Protein AF-A0A6G1G8Y0-F1 (afdb_monomer)

Nearest PDB structures (foldseek):
  8oj5-assembly1_A  TM=4.337E-01  e=2.752E-08  Homo sapiens
  8b9x-assembly2_B  TM=5.305E-01  e=7.495E-02  Homo sapiens

pLDDT: mean 91.29, std 9.47, range [43.72, 98.56]

Organism: 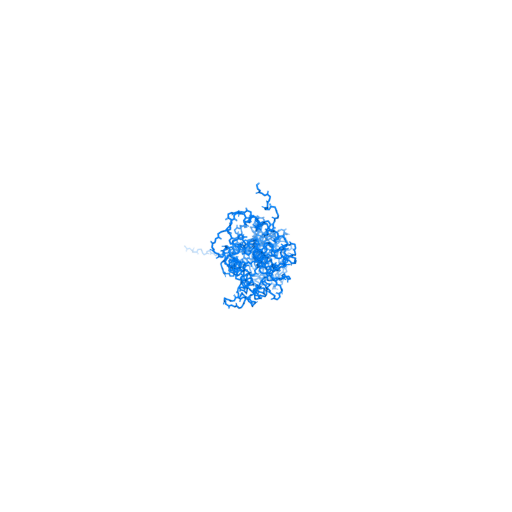NCBI:txid1392243

Mean predicted aligned error: 8.6 Å

Structure (mmCIF, N/CA/C/O backbone):
data_AF-A0A6G1G8Y0-F1
#
_entry.id   AF-A0A6G1G8Y0-F1
#
loop_
_atom_site.group_PDB
_atom_site.id
_atom_site.type_symbol
_atom_site.label_atom_id
_atom_site.label_alt_id
_atom_site.label_comp_id
_atom_site.label_asym_id
_atom_site.label_entity_id
_atom_site.label_seq_id
_atom_site.pdbx_PDB_ins_code
_atom_site.Cartn_x
_atom_site.Cartn_y
_atom_site.Cartn_z
_atom_site.occupancy
_atom_site.B_iso_or_equiv
_atom_site.auth_seq_id
_atom_site.auth_comp_id
_atom_site.auth_asym_id
_atom_site.auth_atom_id
_atom_site.pdbx_PDB_model_num
ATOM 1 N N . MET A 1 1 ? 48.646 -30.113 -91.407 1.00 44.72 1 MET A N 1
ATOM 2 C CA . MET A 1 1 ? 48.026 -29.910 -90.083 1.00 44.72 1 MET A CA 1
ATOM 3 C C . MET A 1 1 ? 49.033 -29.151 -89.242 1.00 44.72 1 MET A C 1
ATOM 5 O O . MET A 1 1 ? 50.022 -29.740 -88.836 1.00 44.72 1 MET A O 1
ATOM 9 N N . GLY A 1 2 ? 48.873 -27.833 -89.139 1.00 43.72 2 GLY A N 1
ATOM 10 C CA . GLY A 1 2 ? 49.709 -26.982 -88.296 1.00 43.72 2 GLY A CA 1
ATOM 11 C C . GLY A 1 2 ? 48.821 -26.387 -87.216 1.00 43.72 2 GLY A C 1
ATOM 12 O O . GLY A 1 2 ? 47.864 -25.692 -87.548 1.00 43.72 2 GLY A O 1
ATOM 13 N N . ASP A 1 3 ? 49.111 -26.719 -85.961 1.00 48.50 3 ASP A N 1
ATOM 14 C CA . ASP A 1 3 ? 48.417 -26.201 -84.785 1.00 48.50 3 ASP A CA 1
ATOM 15 C C . ASP A 1 3 ? 48.602 -24.684 -84.699 1.00 48.50 3 ASP A C 1
ATOM 17 O O . ASP A 1 3 ? 49.672 -24.176 -84.350 1.00 48.50 3 ASP A O 1
ATOM 21 N N . GLY A 1 4 ? 47.543 -23.948 -85.030 1.00 45.56 4 GLY A N 1
ATOM 22 C CA . GLY A 1 4 ? 47.459 -22.517 -84.788 1.00 45.56 4 GLY A CA 1
ATOM 23 C C . GLY A 1 4 ? 47.346 -22.258 -83.290 1.00 45.56 4 GLY A C 1
ATOM 24 O O . GLY A 1 4 ? 46.251 -22.285 -82.737 1.00 45.56 4 GLY A O 1
ATOM 25 N N . LYS A 1 5 ? 48.476 -21.999 -82.625 1.00 53.22 5 LYS A N 1
ATOM 26 C CA . LYS A 1 5 ? 48.488 -21.468 -81.257 1.00 53.22 5 LYS A CA 1
ATOM 27 C C . LYS A 1 5 ? 47.923 -20.049 -81.266 1.00 53.22 5 LYS A C 1
ATOM 29 O O . LYS A 1 5 ? 48.602 -19.106 -81.664 1.00 53.22 5 LYS A O 1
ATOM 34 N N . THR A 1 6 ? 46.686 -19.899 -80.807 1.00 57.56 6 THR A N 1
ATOM 35 C CA . THR A 1 6 ? 46.101 -18.598 -80.475 1.00 57.56 6 THR A CA 1
ATOM 36 C C . THR A 1 6 ? 46.886 -17.987 -79.312 1.00 57.56 6 THR A C 1
ATOM 38 O O . THR A 1 6 ? 46.862 -18.505 -78.197 1.00 57.56 6 THR A O 1
ATOM 41 N N . ILE A 1 7 ? 47.609 -16.894 -79.569 1.00 58.09 7 ILE A N 1
ATOM 42 C CA . ILE A 1 7 ? 48.232 -16.076 -78.524 1.00 58.09 7 ILE A CA 1
ATOM 43 C C . ILE A 1 7 ? 47.126 -15.207 -77.923 1.00 58.09 7 ILE A C 1
ATOM 45 O O . ILE A 1 7 ? 46.629 -14.290 -78.576 1.00 58.09 7 ILE A O 1
ATOM 49 N N . ILE A 1 8 ? 46.715 -15.516 -76.694 1.00 57.53 8 ILE A N 1
ATOM 50 C CA . ILE A 1 8 ? 45.797 -14.673 -75.925 1.00 57.53 8 ILE A CA 1
ATOM 51 C C . ILE A 1 8 ? 46.636 -13.553 -75.308 1.00 57.53 8 ILE A C 1
ATOM 53 O O . ILE A 1 8 ? 47.428 -13.792 -74.398 1.00 57.53 8 ILE A O 1
ATOM 57 N N . PHE A 1 9 ? 46.487 -12.333 -75.820 1.00 54.91 9 PHE A N 1
ATOM 58 C CA . PHE A 1 9 ? 47.012 -11.143 -75.160 1.00 54.91 9 PHE A CA 1
ATOM 59 C C . PHE A 1 9 ? 46.083 -10.789 -74.002 1.00 54.91 9 PHE A C 1
ATOM 61 O O . PHE A 1 9 ? 44.981 -10.287 -74.217 1.00 54.91 9 PHE A O 1
ATOM 68 N N . THR A 1 10 ? 46.516 -11.053 -72.773 1.00 54.81 10 THR A N 1
ATOM 69 C CA . THR A 1 10 ? 45.860 -10.489 -71.594 1.00 54.81 10 THR A CA 1
ATOM 70 C C . THR A 1 10 ? 46.239 -9.008 -71.531 1.00 54.81 10 THR A C 1
ATOM 72 O O . THR A 1 10 ? 47.435 -8.707 -71.475 1.00 54.81 10 THR A O 1
ATOM 75 N N . PRO A 1 11 ? 45.284 -8.066 -71.595 1.00 63.66 11 PRO A N 1
ATOM 76 C CA . PRO A 1 11 ? 45.604 -6.648 -71.494 1.00 63.66 11 PRO A CA 1
ATOM 77 C C . PRO A 1 11 ? 46.327 -6.372 -70.170 1.00 63.66 11 PRO A C 1
ATOM 79 O O . PRO A 1 11 ? 45.878 -6.803 -69.108 1.00 63.66 11 PRO A O 1
ATOM 82 N N . ILE A 1 12 ? 47.462 -5.670 -70.242 1.00 68.88 12 ILE A N 1
ATOM 83 C CA . ILE A 1 12 ? 48.183 -5.195 -69.058 1.00 68.88 12 ILE A CA 1
ATOM 84 C C . ILE A 1 12 ? 47.320 -4.096 -68.442 1.00 68.88 12 ILE A C 1
ATOM 86 O O . ILE A 1 12 ? 47.245 -2.989 -68.978 1.00 68.88 12 ILE A O 1
ATOM 90 N N . VAL A 1 13 ? 46.634 -4.406 -67.345 1.00 72.69 13 VAL A N 1
ATOM 91 C CA . VAL A 1 13 ? 45.897 -3.396 -66.587 1.00 72.69 13 VAL A CA 1
ATOM 92 C C . VAL A 1 13 ? 46.928 -2.530 -65.867 1.00 72.69 13 VAL A C 1
ATOM 94 O O . VAL A 1 13 ? 47.765 -3.030 -65.118 1.00 72.69 13 VAL A O 1
ATOM 97 N N . THR A 1 14 ? 46.936 -1.229 -66.153 1.00 86.38 14 THR A N 1
ATOM 98 C CA . THR A 1 14 ? 47.825 -0.297 -65.455 1.00 86.38 14 THR A CA 1
ATOM 99 C C . THR A 1 14 ? 47.282 -0.033 -64.045 1.00 86.38 14 THR A C 1
ATOM 101 O O . THR A 1 14 ? 46.062 -0.004 -63.864 1.00 86.38 14 THR A O 1
ATOM 104 N N . PRO A 1 15 ? 48.139 0.245 -63.042 1.00 85.62 15 PRO A N 1
ATOM 105 C CA . PRO A 1 15 ? 47.691 0.583 -61.685 1.00 85.62 15 PRO A CA 1
ATOM 106 C C . PRO A 1 15 ? 46.687 1.747 -61.639 1.00 85.62 15 PRO A C 1
ATOM 108 O O . PRO A 1 15 ? 45.808 1.793 -60.784 1.00 85.62 15 PRO A O 1
ATOM 111 N N . GLN A 1 16 ? 46.787 2.677 -62.593 1.00 87.75 16 GLN A N 1
ATOM 112 C CA . GLN A 1 16 ? 45.844 3.785 -62.768 1.00 87.75 16 GLN A CA 1
ATOM 113 C C . GLN A 1 16 ? 44.464 3.308 -63.241 1.00 87.75 16 GLN A C 1
ATOM 115 O O . GLN A 1 16 ? 43.456 3.820 -62.765 1.00 87.75 16 GLN A O 1
ATOM 120 N N . GLY A 1 17 ? 44.410 2.322 -64.142 1.00 88.94 17 GLY A N 1
ATOM 121 C CA . GLY A 1 17 ? 43.158 1.713 -64.591 1.00 88.94 17 GLY A CA 1
ATOM 122 C C . GLY A 1 17 ? 42.461 0.929 -63.478 1.00 88.94 17 GLY A C 1
ATOM 123 O O . GLY A 1 17 ? 41.252 1.046 -63.309 1.00 88.94 17 GLY A O 1
ATOM 124 N N . GLU A 1 18 ? 43.217 0.189 -62.662 1.00 91.00 18 GLU A N 1
ATOM 125 C CA . GLU A 1 18 ? 42.664 -0.514 -61.494 1.00 91.00 18 GLU A CA 1
ATOM 126 C C . GLU A 1 18 ? 42.130 0.451 -60.429 1.00 91.00 18 GLU A C 1
ATOM 128 O O . GLU A 1 18 ? 41.038 0.236 -59.898 1.00 91.00 18 GLU A O 1
ATOM 133 N N . LEU A 1 19 ? 42.860 1.536 -60.139 1.00 92.25 19 LEU A N 1
ATOM 134 C CA . LEU A 1 19 ? 42.387 2.584 -59.236 1.00 92.25 19 LEU A CA 1
ATOM 135 C C . LEU A 1 19 ? 41.126 3.263 -59.785 1.00 92.25 19 LEU A C 1
ATOM 137 O O . LEU A 1 19 ? 40.170 3.443 -59.035 1.00 92.25 19 LEU A O 1
ATOM 141 N N . ALA A 1 20 ? 41.097 3.599 -61.079 1.00 92.56 20 ALA A N 1
ATOM 142 C CA . ALA A 1 20 ? 39.931 4.199 -61.723 1.00 92.56 20 ALA A CA 1
ATOM 143 C C . ALA A 1 20 ? 38.697 3.290 -61.629 1.00 92.56 20 ALA A C 1
ATOM 145 O O . ALA A 1 20 ? 37.610 3.780 -61.336 1.00 92.56 20 ALA A O 1
ATOM 146 N N . ASN A 1 21 ? 38.870 1.973 -61.785 1.00 93.38 21 ASN A N 1
ATOM 147 C CA . ASN A 1 21 ? 37.791 1.006 -61.586 1.00 93.38 21 ASN A CA 1
ATOM 148 C C . ASN A 1 21 ? 37.306 1.000 -60.131 1.00 93.38 21 ASN A C 1
ATOM 150 O O . ASN A 1 21 ? 36.113 1.136 -59.901 1.00 93.38 21 ASN A O 1
ATOM 154 N N . LYS A 1 22 ? 38.205 0.950 -59.136 1.00 94.62 22 LYS A N 1
ATOM 155 C CA . LYS A 1 22 ? 37.804 0.991 -57.715 1.00 94.62 22 LYS A CA 1
ATOM 156 C C . LYS A 1 22 ? 37.105 2.290 -57.323 1.00 94.62 22 LYS A C 1
ATOM 158 O O . LYS A 1 22 ? 36.158 2.265 -56.541 1.00 94.62 22 LYS A O 1
ATOM 163 N N . VAL A 1 23 ? 37.573 3.424 -57.842 1.00 94.25 23 VAL A N 1
ATOM 164 C CA . VAL A 1 23 ? 36.926 4.726 -57.637 1.00 94.25 23 VAL A CA 1
ATOM 165 C C . VAL A 1 23 ? 35.567 4.752 -58.338 1.00 94.25 23 VAL A C 1
ATOM 167 O O . VAL A 1 23 ? 34.604 5.226 -57.749 1.00 94.25 23 VAL A O 1
ATOM 170 N N . GLY A 1 24 ? 35.450 4.190 -59.543 1.00 94.62 24 GLY A N 1
ATOM 171 C CA . GLY A 1 24 ? 34.177 4.024 -60.247 1.00 94.62 24 GLY A CA 1
ATOM 172 C C . GLY A 1 24 ? 33.186 3.129 -59.494 1.00 94.62 24 GLY A C 1
ATOM 173 O O . GLY A 1 24 ? 32.012 3.478 -59.366 1.00 94.62 24 GLY A O 1
ATOM 174 N N . ASP A 1 25 ? 33.654 2.021 -58.923 1.00 95.44 25 ASP A N 1
ATOM 175 C CA . ASP A 1 25 ? 32.855 1.118 -58.090 1.00 95.44 25 ASP A CA 1
ATOM 176 C C . ASP A 1 25 ? 32.390 1.816 -56.802 1.00 95.44 25 ASP A C 1
ATOM 178 O O . ASP A 1 25 ? 31.246 1.650 -56.376 1.00 95.44 25 ASP A O 1
ATOM 182 N N . LEU A 1 26 ? 33.246 2.649 -56.200 1.00 95.00 26 LEU A N 1
ATOM 183 C CA . LEU A 1 26 ? 32.875 3.492 -55.065 1.00 95.00 26 LEU A CA 1
ATOM 184 C C . LEU A 1 26 ? 31.829 4.541 -55.484 1.00 95.00 26 LEU A C 1
ATOM 186 O O . LEU A 1 26 ? 30.765 4.620 -54.883 1.00 95.00 26 LEU A O 1
ATOM 190 N N . LEU A 1 27 ? 32.059 5.309 -56.550 1.00 94.38 27 LEU A N 1
ATOM 191 C CA . LEU A 1 27 ? 31.133 6.351 -57.028 1.00 94.38 27 LEU A CA 1
ATOM 192 C C . LEU A 1 27 ? 29.771 5.788 -57.469 1.00 94.38 27 LEU A C 1
ATOM 194 O O . LEU A 1 27 ? 28.729 6.408 -57.256 1.00 94.38 27 LEU A O 1
ATOM 198 N N . SER A 1 28 ? 29.752 4.593 -58.062 1.00 94.88 28 SER A N 1
ATOM 199 C CA . SER A 1 28 ? 28.511 3.900 -58.432 1.00 94.88 28 SER A CA 1
ATOM 200 C C . SER A 1 28 ? 27.766 3.315 -57.226 1.00 94.88 28 SER A C 1
ATOM 202 O O . SER A 1 28 ? 26.570 3.035 -57.325 1.00 94.88 28 SER A O 1
ATOM 204 N N . GLY A 1 29 ? 28.444 3.178 -56.083 1.00 93.31 29 GLY A N 1
ATOM 205 C CA . GLY A 1 29 ? 27.917 2.573 -54.863 1.00 93.31 29 GLY A CA 1
ATOM 206 C C . GLY A 1 29 ? 27.960 1.045 -54.855 1.00 93.31 29 GLY A C 1
ATOM 207 O O . GLY A 1 29 ? 27.344 0.431 -53.986 1.00 93.31 29 GLY A O 1
ATOM 208 N N . GLN A 1 30 ? 28.675 0.427 -55.801 1.00 93.88 30 GLN A N 1
ATOM 209 C CA . GLN A 1 30 ? 28.948 -1.012 -55.801 1.00 93.88 30 GLN A CA 1
ATOM 210 C C . GLN A 1 30 ? 29.874 -1.400 -54.642 1.00 93.88 30 GLN A C 1
ATOM 212 O O . GLN A 1 30 ? 29.702 -2.459 -54.038 1.00 93.88 30 GLN A O 1
ATOM 217 N N . VAL A 1 31 ? 30.832 -0.530 -54.311 1.00 93.00 31 VAL A N 1
ATOM 218 C CA . VAL A 1 31 ? 31.670 -0.646 -53.115 1.00 93.00 31 VAL A CA 1
ATOM 219 C C . VAL A 1 31 ? 31.234 0.418 -52.103 1.00 93.00 31 VAL A C 1
ATOM 221 O O . VAL A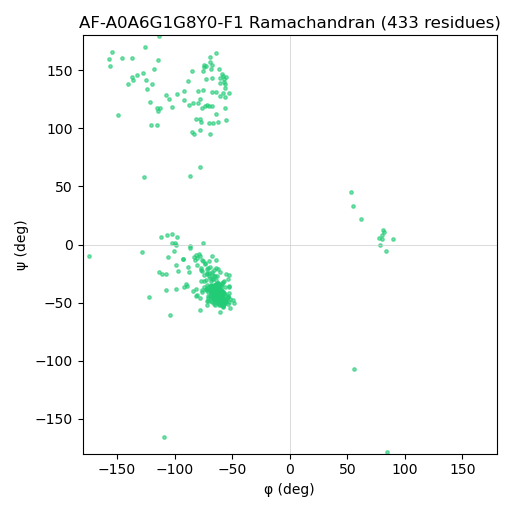 1 31 ? 31.152 1.593 -52.459 1.00 93.00 31 VAL A O 1
ATOM 224 N N . PRO A 1 32 ? 30.958 0.046 -50.840 1.00 92.38 32 PRO A N 1
ATOM 225 C CA . PRO A 1 32 ? 30.434 0.987 -49.851 1.00 92.38 32 PRO A CA 1
ATOM 226 C C . PRO A 1 32 ? 31.486 1.986 -49.358 1.00 92.38 32 PRO A C 1
ATOM 228 O O . PRO A 1 32 ? 31.189 3.163 -49.152 1.00 92.38 32 PRO A O 1
ATOM 231 N N . TRP A 1 33 ? 32.721 1.522 -49.162 1.00 94.25 33 TRP A N 1
ATOM 232 C CA . TRP A 1 33 ? 33.810 2.314 -48.602 1.00 94.25 33 TRP A CA 1
ATOM 233 C C . TRP A 1 33 ? 35.178 1.753 -49.002 1.00 94.25 33 TRP A C 1
ATOM 235 O O . TRP A 1 33 ? 35.308 0.580 -49.354 1.00 94.25 33 TRP A O 1
ATOM 245 N N . LEU A 1 34 ? 36.210 2.592 -48.914 1.00 94.25 34 LEU A N 1
ATOM 246 C CA . LEU A 1 34 ? 37.615 2.218 -49.083 1.00 94.25 34 LEU A CA 1
ATOM 247 C C . LEU A 1 34 ? 38.461 2.817 -47.952 1.00 94.25 34 LEU A C 1
ATOM 249 O O . LEU A 1 34 ? 38.195 3.926 -47.489 1.00 94.25 34 LEU A O 1
ATOM 253 N N . GLU A 1 35 ? 39.500 2.102 -47.518 1.00 94.25 35 GLU A N 1
ATOM 254 C CA . GLU A 1 35 ? 40.464 2.590 -46.521 1.00 94.25 35 GLU A CA 1
ATOM 255 C C . GLU A 1 35 ? 41.656 3.277 -47.187 1.00 94.25 35 GLU A C 1
ATOM 257 O O . GLU A 1 35 ? 42.278 2.713 -48.090 1.00 94.25 3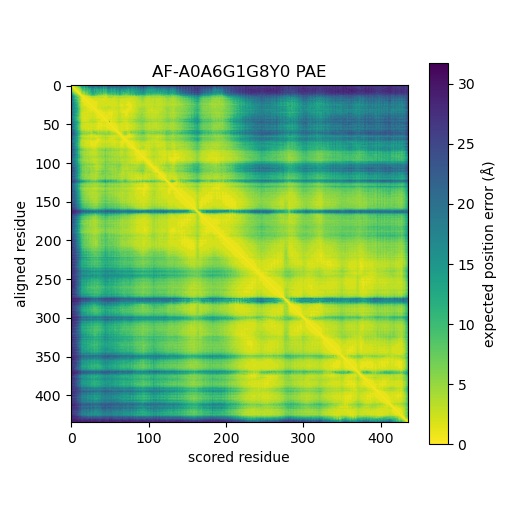5 GLU A O 1
ATOM 262 N N . PHE A 1 36 ? 42.035 4.463 -46.707 1.00 94.94 36 PHE A N 1
ATOM 263 C CA . PHE A 1 36 ? 43.158 5.206 -47.287 1.00 94.94 36 PHE A CA 1
ATOM 264 C C . PHE A 1 36 ? 44.498 4.476 -47.130 1.00 94.94 36 PHE A C 1
ATOM 266 O O . PHE A 1 36 ? 45.328 4.523 -48.035 1.00 94.94 36 PHE A O 1
ATOM 273 N N . SER A 1 37 ? 44.706 3.771 -46.014 1.00 94.19 37 SER A N 1
ATOM 274 C CA . SER A 1 37 ? 45.898 2.942 -45.778 1.00 94.19 37 SER A CA 1
ATOM 275 C C . SER A 1 37 ? 45.998 1.824 -46.820 1.00 94.19 37 SER A C 1
ATOM 277 O O . SER A 1 37 ? 47.002 1.727 -47.527 1.00 94.19 37 SER A O 1
ATOM 279 N N . SER A 1 38 ? 44.919 1.057 -46.989 1.00 94.31 38 SER A N 1
ATOM 280 C CA . SER A 1 38 ? 44.810 -0.018 -47.973 1.00 94.31 38 SER A CA 1
ATOM 281 C C . SER A 1 38 ? 45.019 0.493 -49.400 1.00 94.31 38 SER A C 1
ATOM 283 O O . SER A 1 38 ? 45.746 -0.134 -50.166 1.00 94.31 38 SER A O 1
ATOM 285 N N . LEU A 1 39 ? 44.455 1.653 -49.749 1.00 95.12 39 LEU A N 1
ATOM 286 C CA . LEU A 1 39 ? 44.655 2.268 -51.064 1.00 95.12 39 LEU A CA 1
ATOM 287 C C . LEU A 1 39 ? 46.103 2.708 -51.296 1.00 95.12 39 LEU A C 1
ATOM 289 O O . LEU A 1 39 ? 46.649 2.429 -52.360 1.00 95.12 39 LEU A O 1
ATOM 293 N N . SER A 1 40 ? 46.744 3.337 -50.308 1.00 95.38 40 SER A N 1
ATOM 294 C CA . SER A 1 40 ? 48.146 3.762 -50.428 1.00 95.38 40 SER A CA 1
ATOM 295 C C . SER A 1 40 ? 49.117 2.586 -50.580 1.00 95.38 40 SER A C 1
ATOM 297 O O . SER A 1 40 ? 50.086 2.679 -51.327 1.00 95.38 40 SER A O 1
ATOM 299 N N . LEU A 1 41 ? 48.824 1.452 -49.933 1.00 96.00 41 LEU A N 1
ATOM 300 C CA . LEU A 1 41 ? 49.615 0.225 -50.048 1.00 96.00 41 LEU A CA 1
ATOM 301 C C . LEU A 1 41 ? 49.394 -0.492 -51.384 1.00 96.00 41 LEU A C 1
ATOM 303 O O . LEU A 1 41 ? 50.330 -1.069 -51.929 1.00 96.00 41 LEU A O 1
ATOM 307 N N . GLN A 1 42 ? 48.164 -0.473 -51.901 1.00 95.62 42 GLN A N 1
ATOM 308 C CA . GLN A 1 42 ? 47.814 -1.121 -53.168 1.00 95.62 42 GLN A CA 1
ATOM 309 C C . GLN A 1 42 ? 48.269 -0.309 -54.387 1.00 95.62 42 GLN A C 1
ATOM 311 O O . GLN A 1 42 ? 48.632 -0.898 -55.401 1.00 95.62 42 GLN A O 1
ATOM 316 N N . PHE A 1 43 ? 48.297 1.025 -54.288 1.00 95.69 43 PHE A N 1
ATOM 317 C CA . PHE A 1 43 ? 48.645 1.925 -55.395 1.00 95.69 43 PHE A CA 1
ATOM 318 C C . PHE A 1 43 ? 49.769 2.916 -55.032 1.00 95.69 43 PHE A C 1
ATOM 320 O O . PHE A 1 43 ? 49.582 4.128 -55.169 1.00 95.69 43 PHE A O 1
ATOM 327 N N . PRO A 1 44 ? 50.966 2.443 -54.630 1.00 95.38 44 PRO A N 1
ATOM 328 C CA . PRO A 1 44 ? 52.067 3.315 -54.203 1.00 95.38 44 PRO A CA 1
ATOM 329 C C . PRO A 1 44 ? 52.622 4.192 -55.337 1.00 95.38 44 PRO A C 1
ATOM 331 O O . PRO A 1 44 ? 53.214 5.233 -55.089 1.00 95.38 44 PRO A O 1
ATOM 334 N N . ALA A 1 45 ? 52.411 3.795 -56.598 1.00 92.44 45 ALA A N 1
ATOM 335 C CA . ALA A 1 45 ? 52.777 4.598 -57.766 1.00 92.44 45 ALA A CA 1
ATOM 336 C C . ALA A 1 45 ? 51.850 5.809 -57.989 1.00 92.44 45 ALA A C 1
ATOM 338 O O . ALA A 1 45 ? 52.190 6.698 -58.765 1.00 92.44 45 ALA A O 1
ATOM 339 N N . VAL A 1 46 ? 50.671 5.821 -57.353 1.00 93.12 46 VAL A N 1
ATOM 340 C CA . VAL A 1 46 ? 49.686 6.910 -57.451 1.00 93.12 46 VAL A CA 1
ATOM 341 C C . VAL A 1 46 ? 49.635 7.720 -56.158 1.00 93.12 46 VAL A C 1
ATOM 343 O O . VAL A 1 46 ? 49.537 8.943 -56.202 1.00 93.12 46 VAL A O 1
ATOM 346 N N . PHE A 1 47 ? 49.725 7.050 -55.008 1.00 96.00 47 PHE A N 1
ATOM 347 C CA . PHE A 1 47 ? 49.663 7.684 -53.698 1.00 96.00 47 PHE A CA 1
ATOM 348 C C . PHE A 1 47 ? 50.995 7.545 -52.962 1.00 96.00 47 PHE A C 1
ATOM 350 O O . PHE A 1 47 ? 51.363 6.448 -52.542 1.00 96.00 47 PHE A O 1
ATOM 357 N N . ASP A 1 48 ? 51.666 8.673 -52.720 1.00 94.31 48 ASP A N 1
ATOM 358 C CA . ASP A 1 48 ? 52.827 8.750 -51.825 1.00 94.31 48 ASP A CA 1
ATOM 359 C C . ASP A 1 48 ? 52.368 8.760 -50.353 1.00 94.31 48 ASP A C 1
ATOM 361 O O . ASP A 1 48 ? 52.405 9.763 -49.636 1.00 94.31 48 ASP A O 1
ATOM 365 N N . GLY A 1 49 ? 51.797 7.630 -49.932 1.00 95.19 49 GLY A N 1
ATOM 366 C CA . GLY A 1 49 ? 51.248 7.417 -48.596 1.00 95.19 49 GLY A CA 1
ATOM 367 C C . GLY A 1 49 ? 49.805 7.897 -48.387 1.00 95.19 49 GLY A C 1
ATOM 368 O O . GLY A 1 49 ? 49.116 8.397 -49.277 1.00 95.19 49 GLY A O 1
ATOM 369 N N . VAL A 1 50 ? 49.326 7.718 -47.152 1.00 96.00 50 VAL A N 1
ATOM 370 C CA . VAL A 1 50 ? 47.952 8.046 -46.725 1.00 96.00 50 VAL A CA 1
ATOM 371 C C . VAL A 1 50 ? 47.569 9.520 -46.944 1.00 96.00 50 VAL A C 1
ATOM 373 O O . VAL A 1 50 ? 46.437 9.759 -47.369 1.00 96.00 50 VAL A O 1
ATOM 376 N N . PRO A 1 51 ? 48.440 10.523 -46.687 1.00 96.50 51 PRO A N 1
ATOM 377 C CA . PRO A 1 51 ? 48.092 11.925 -46.924 1.00 96.50 51 PRO A CA 1
ATOM 378 C C . PRO A 1 51 ? 47.755 12.223 -48.389 1.00 96.50 51 PRO A C 1
ATOM 380 O O . PRO A 1 51 ? 46.784 12.927 -48.646 1.00 96.50 51 PRO A O 1
ATOM 383 N N . ALA A 1 52 ? 48.492 11.638 -49.340 1.00 95.44 52 ALA A N 1
ATOM 384 C CA . ALA A 1 52 ? 48.227 11.814 -50.767 1.00 95.44 52 ALA A CA 1
ATOM 385 C C . ALA A 1 52 ? 46.856 11.238 -51.166 1.00 95.44 52 ALA A C 1
ATOM 387 O O . ALA A 1 52 ? 46.091 11.897 -51.870 1.00 95.44 52 ALA A O 1
ATOM 388 N N . ALA A 1 53 ? 46.504 10.053 -50.652 1.00 95.19 53 ALA A N 1
ATOM 389 C CA . ALA A 1 53 ? 45.183 9.458 -50.868 1.00 95.19 53 ALA A CA 1
ATOM 390 C C . ALA A 1 53 ? 44.055 10.328 -50.282 1.00 95.19 53 ALA A C 1
ATOM 392 O O . ALA A 1 53 ? 43.040 10.547 -50.938 1.00 95.19 53 ALA A O 1
ATOM 393 N N . LYS A 1 54 ? 44.240 10.881 -49.076 1.00 95.19 54 LYS A N 1
ATOM 394 C CA . LYS A 1 54 ? 43.264 11.797 -48.462 1.00 95.19 54 LYS A CA 1
ATOM 395 C C . LYS A 1 54 ? 43.033 13.046 -49.300 1.00 95.19 54 LYS A C 1
ATOM 397 O O . LYS A 1 54 ? 41.881 13.385 -49.545 1.00 95.19 54 LYS A O 1
ATOM 402 N N . SER A 1 55 ? 44.104 13.709 -49.740 1.00 94.44 55 SER A N 1
ATOM 403 C CA . SER A 1 55 ? 43.999 14.913 -50.573 1.00 94.44 55 SER A CA 1
ATOM 404 C C . SER A 1 55 ? 43.257 14.623 -51.874 1.00 94.44 55 SER A C 1
ATOM 406 O O . SER A 1 55 ? 42.332 15.350 -52.221 1.00 94.44 55 SER A O 1
ATOM 408 N N . TYR A 1 56 ? 43.578 13.500 -52.526 1.00 94.38 56 TYR A N 1
ATOM 409 C CA . TYR A 1 56 ? 42.886 13.059 -53.735 1.00 94.38 56 TYR A CA 1
ATOM 410 C C . TYR A 1 56 ? 41.373 12.904 -53.514 1.00 94.38 56 TYR A C 1
ATOM 412 O O . TYR A 1 56 ? 40.572 13.449 -54.272 1.00 94.38 56 TYR A O 1
ATOM 420 N N . PHE A 1 57 ? 40.951 12.204 -52.455 1.00 94.44 57 PHE A N 1
ATOM 421 C CA . PHE A 1 57 ? 39.523 12.008 -52.186 1.00 94.44 57 PHE A CA 1
ATOM 422 C C . PHE A 1 57 ? 38.829 13.238 -51.600 1.00 94.44 57 PHE A C 1
ATOM 424 O O . PHE A 1 57 ? 37.618 13.359 -51.760 1.00 94.44 57 PHE A O 1
ATOM 431 N N . ALA A 1 58 ? 39.549 14.164 -50.968 1.00 91.44 58 ALA A N 1
ATOM 432 C CA . ALA A 1 58 ? 38.986 15.437 -50.522 1.00 91.44 58 ALA A CA 1
ATOM 433 C C . ALA A 1 58 ? 38.547 16.300 -51.716 1.00 91.44 58 ALA A C 1
ATOM 435 O O . ALA A 1 58 ? 37.452 16.856 -51.692 1.00 91.44 58 ALA A O 1
ATOM 436 N N . GLU A 1 59 ? 39.348 16.338 -52.785 1.00 88.25 59 GLU A N 1
ATOM 437 C CA . GLU A 1 59 ? 38.987 17.021 -54.036 1.00 88.25 59 GLU A CA 1
ATOM 438 C C . GLU A 1 59 ? 37.750 16.390 -54.690 1.00 88.25 59 GLU A C 1
ATOM 440 O O . GLU A 1 59 ? 36.848 17.103 -55.124 1.00 88.25 59 GLU A O 1
ATOM 445 N N . HIS A 1 60 ? 37.652 15.056 -54.687 1.00 83.81 60 HIS A N 1
ATOM 446 C CA . HIS A 1 60 ? 36.487 14.343 -55.226 1.00 83.81 60 HIS A CA 1
ATOM 447 C C . HIS A 1 60 ? 35.253 14.432 -54.317 1.00 83.81 60 HIS A C 1
ATOM 449 O O . HIS A 1 60 ? 34.130 14.370 -54.801 1.00 83.81 60 HIS A O 1
ATOM 455 N N . SER A 1 61 ? 35.430 14.624 -53.008 1.00 85.62 61 SER A N 1
ATOM 456 C CA . SER A 1 61 ? 34.313 14.818 -52.071 1.00 85.62 61 SER A CA 1
ATOM 457 C C . SER A 1 61 ? 33.614 16.165 -52.278 1.00 85.62 61 SER A C 1
ATOM 459 O O . SER A 1 61 ? 32.460 16.321 -51.889 1.00 85.62 61 SER A O 1
ATOM 461 N N . ALA A 1 62 ? 34.269 17.133 -52.933 1.00 82.50 62 ALA A N 1
ATOM 462 C CA . ALA A 1 62 ? 33.667 18.426 -53.251 1.00 82.50 62 ALA A CA 1
ATOM 463 C C . ALA A 1 62 ? 32.468 18.320 -54.214 1.00 82.50 62 ALA A C 1
ATOM 465 O O . ALA A 1 62 ? 31.639 19.228 -54.238 1.00 82.50 62 ALA A O 1
ATOM 466 N N . SER A 1 63 ? 32.341 17.223 -54.976 1.00 84.31 63 SER A N 1
ATOM 467 C CA . SER A 1 63 ? 31.157 16.969 -55.810 1.00 84.31 63 SER A CA 1
ATOM 468 C C . SER A 1 63 ? 29.939 16.487 -55.011 1.00 84.31 63 SER A C 1
ATOM 470 O O . SER A 1 63 ? 28.833 16.479 -55.541 1.00 84.31 63 SER A O 1
ATOM 472 N N . GLY A 1 64 ? 30.124 16.095 -53.743 1.00 85.56 64 GLY A N 1
ATOM 473 C CA . GLY A 1 64 ? 29.085 15.509 -52.890 1.00 85.56 64 GLY A CA 1
ATOM 474 C C . GLY A 1 64 ? 28.877 14.001 -53.082 1.00 85.56 64 GLY A C 1
ATOM 475 O O . GLY A 1 64 ? 28.147 13.381 -52.306 1.00 85.56 64 GLY A O 1
ATOM 476 N N . ASP A 1 65 ? 29.542 13.380 -54.061 1.00 90.44 65 ASP A N 1
ATOM 477 C CA . ASP A 1 65 ? 29.386 11.947 -54.359 1.00 90.44 65 ASP A CA 1
ATOM 478 C C . ASP A 1 65 ? 30.133 11.038 -53.375 1.00 90.44 65 ASP A C 1
ATOM 480 O O . ASP A 1 65 ? 29.813 9.852 -53.247 1.00 90.44 65 ASP A O 1
ATOM 484 N N . LEU A 1 66 ? 31.127 11.594 -52.679 1.00 93.44 66 LEU A N 1
ATOM 485 C CA . LEU A 1 66 ? 31.964 10.894 -51.717 1.00 93.44 66 LEU A CA 1
ATOM 486 C C . LEU A 1 66 ? 31.991 11.625 -50.381 1.00 93.44 66 LEU A C 1
ATOM 488 O O . LEU A 1 66 ? 31.981 12.853 -50.314 1.00 93.44 66 LEU A O 1
ATOM 492 N N . ILE A 1 67 ? 32.104 10.836 -49.320 1.00 90.88 67 ILE A N 1
ATOM 493 C CA . ILE A 1 67 ? 32.264 11.317 -47.959 1.00 90.88 67 ILE A CA 1
ATOM 494 C C . ILE A 1 67 ? 33.638 10.874 -47.466 1.00 90.88 67 ILE A C 1
ATOM 496 O O . ILE A 1 67 ? 33.850 9.709 -47.118 1.00 90.88 67 ILE A O 1
ATOM 500 N N . ALA A 1 68 ? 34.588 11.805 -47.447 1.00 90.62 68 ALA A N 1
ATOM 501 C CA . ALA A 1 68 ? 35.890 11.581 -46.836 1.00 90.62 68 ALA A CA 1
ATOM 502 C C . ALA A 1 68 ? 35.796 11.696 -45.306 1.00 90.62 68 ALA A C 1
ATOM 504 O O . ALA A 1 68 ? 35.365 12.714 -44.766 1.00 90.62 68 ALA A O 1
ATOM 505 N N . THR A 1 69 ? 36.241 10.655 -44.606 1.00 88.69 69 THR A N 1
ATOM 506 C CA . THR A 1 69 ? 36.383 10.634 -43.148 1.00 88.69 69 THR A CA 1
ATOM 507 C C . THR A 1 69 ? 37.867 10.647 -42.752 1.00 88.69 69 THR A C 1
ATOM 509 O O . THR A 1 69 ? 38.732 10.955 -43.575 1.00 88.69 69 THR A O 1
ATOM 512 N N . GLN A 1 70 ? 38.224 10.344 -41.496 1.00 88.50 70 GLN A N 1
ATOM 513 C CA . GLN A 1 70 ? 39.635 10.398 -41.099 1.00 88.50 70 GLN A CA 1
ATOM 514 C C . GLN A 1 70 ? 40.476 9.299 -41.740 1.00 88.50 70 GLN A C 1
ATOM 516 O O . GLN A 1 70 ? 41.646 9.540 -42.017 1.00 88.50 70 GLN A O 1
ATOM 521 N N . ASN A 1 71 ? 39.939 8.098 -41.943 1.00 90.06 71 ASN A N 1
ATOM 522 C CA . ASN A 1 71 ? 40.719 6.954 -42.438 1.00 90.06 71 ASN A CA 1
ATOM 523 C C . ASN A 1 71 ? 40.085 6.257 -43.642 1.00 90.06 71 ASN A C 1
ATOM 525 O O . ASN A 1 71 ? 40.706 5.373 -44.236 1.00 90.06 71 ASN A O 1
ATOM 529 N N . THR A 1 72 ? 38.879 6.667 -44.017 1.00 92.62 72 THR A N 1
ATOM 530 C CA . THR A 1 72 ? 38.104 6.040 -45.079 1.00 92.62 72 THR A CA 1
ATOM 531 C C . THR A 1 72 ? 37.454 7.067 -45.984 1.00 92.62 72 THR A C 1
ATOM 533 O O . THR A 1 72 ? 37.267 8.222 -45.609 1.00 92.62 72 THR A O 1
ATOM 536 N N . VAL A 1 73 ? 37.079 6.621 -47.175 1.00 93.62 73 VAL A N 1
ATOM 537 C CA . VAL A 1 73 ? 36.160 7.327 -48.063 1.00 93.62 73 VAL A CA 1
ATOM 538 C C . VAL A 1 73 ? 34.952 6.439 -48.320 1.00 93.62 73 VAL A C 1
ATOM 540 O O . VAL A 1 73 ? 35.093 5.226 -48.477 1.00 93.62 73 VAL A O 1
ATOM 543 N N . VAL A 1 74 ? 33.769 7.039 -48.316 1.00 93.50 74 VAL A N 1
ATOM 544 C CA . VAL A 1 74 ? 32.482 6.339 -48.350 1.00 93.50 74 VAL A CA 1
ATOM 545 C C . VAL A 1 74 ? 31.680 6.858 -49.524 1.00 93.50 74 VAL A C 1
ATOM 547 O O . VAL A 1 74 ? 31.701 8.052 -49.816 1.00 93.50 74 VAL A O 1
ATOM 550 N N . SER A 1 75 ? 30.974 5.962 -50.197 1.00 94.38 75 SER A N 1
ATOM 551 C CA . SER A 1 75 ? 30.099 6.327 -51.303 1.00 94.38 75 SER A CA 1
ATOM 552 C C . SER A 1 75 ? 28.798 6.952 -50.796 1.00 94.38 75 SER A C 1
ATOM 554 O O . SER A 1 75 ? 27.997 6.270 -50.149 1.00 94.38 75 SER A O 1
ATOM 556 N N . SER A 1 76 ? 28.541 8.222 -51.136 1.00 92.50 76 SER A N 1
ATOM 557 C CA . SER A 1 76 ? 27.258 8.881 -50.843 1.00 92.50 76 SER A CA 1
ATOM 558 C C . SER A 1 76 ? 26.100 8.158 -51.533 1.00 92.50 76 SER A C 1
ATOM 560 O O . SER A 1 76 ? 25.008 8.041 -50.977 1.00 92.50 76 SER A O 1
ATOM 562 N N . ARG A 1 77 ? 26.344 7.621 -52.737 1.00 93.00 77 ARG A N 1
ATOM 563 C CA . ARG A 1 77 ? 25.346 6.882 -53.519 1.00 93.00 77 ARG A CA 1
ATOM 564 C C . ARG A 1 77 ? 24.992 5.547 -52.880 1.00 93.00 77 ARG A C 1
ATOM 566 O O . ARG A 1 77 ? 23.810 5.225 -52.778 1.00 93.00 77 ARG A O 1
ATOM 573 N N . TRP A 1 78 ? 25.990 4.791 -52.419 1.00 93.44 78 TRP A N 1
ATOM 574 C CA . TRP A 1 78 ? 25.735 3.585 -51.635 1.00 93.44 78 TRP A CA 1
ATOM 575 C C . TRP A 1 78 ? 24.940 3.919 -50.373 1.00 93.44 78 TRP A C 1
ATOM 577 O O . TRP A 1 78 ? 23.925 3.276 -50.128 1.00 93.44 78 TRP A O 1
ATOM 587 N N . LEU A 1 79 ? 25.350 4.943 -49.616 1.00 91.06 79 LEU A N 1
ATOM 588 C CA . LEU A 1 79 ? 24.685 5.321 -48.368 1.00 91.06 79 LEU A CA 1
ATOM 589 C C . LEU A 1 79 ? 23.223 5.727 -48.604 1.00 91.06 79 LEU A C 1
ATOM 591 O O . LEU A 1 79 ? 22.340 5.295 -47.869 1.00 91.06 79 LEU A O 1
ATOM 595 N N . SER A 1 80 ? 22.954 6.493 -49.664 1.00 90.00 80 SER A N 1
ATOM 596 C CA . SER A 1 80 ? 21.596 6.876 -50.063 1.00 90.00 80 SER A CA 1
ATOM 597 C C . SER A 1 80 ? 20.747 5.662 -50.460 1.00 90.00 80 SER A C 1
ATOM 599 O O . SER A 1 80 ? 19.612 5.520 -50.000 1.00 90.00 80 SER A O 1
ATOM 601 N N . ASN A 1 81 ? 21.307 4.742 -51.252 1.00 90.12 81 ASN A N 1
ATOM 602 C CA . ASN A 1 81 ? 20.607 3.531 -51.682 1.00 90.12 81 ASN A CA 1
ATOM 603 C C . ASN A 1 81 ? 20.338 2.581 -50.507 1.00 90.12 81 ASN A C 1
ATOM 605 O O . ASN A 1 81 ? 19.207 2.134 -50.318 1.00 90.12 81 ASN A O 1
ATOM 609 N N . ALA A 1 82 ? 21.360 2.293 -49.701 1.00 89.00 82 ALA A N 1
ATOM 610 C CA . ALA A 1 82 ? 21.274 1.400 -48.550 1.00 89.00 82 ALA A CA 1
ATOM 611 C C . ALA A 1 82 ? 20.406 1.991 -47.427 1.00 89.00 82 ALA A C 1
ATOM 613 O O . ALA A 1 82 ? 19.717 1.252 -46.729 1.00 89.00 82 ALA A O 1
ATOM 614 N N . GLY A 1 83 ? 20.380 3.321 -47.291 1.00 88.81 83 GLY A N 1
ATOM 615 C CA . GLY A 1 83 ? 19.545 4.046 -46.335 1.00 88.81 83 GLY A CA 1
ATOM 616 C C . GLY A 1 83 ? 18.064 4.131 -46.717 1.00 88.81 83 GLY A C 1
ATOM 617 O O . GLY A 1 83 ? 17.248 4.431 -45.852 1.00 88.81 83 GLY A O 1
ATOM 618 N N . SER A 1 84 ? 17.684 3.829 -47.965 1.00 90.56 84 SER A N 1
ATOM 619 C CA . SER A 1 84 ? 16.291 3.952 -48.434 1.00 90.56 84 SER A CA 1
ATOM 620 C C . SER A 1 84 ? 15.301 3.056 -47.673 1.00 90.56 84 SER A C 1
ATOM 622 O O . SER A 1 84 ? 14.228 3.515 -47.283 1.00 90.56 84 SER A O 1
ATOM 624 N N . SER A 1 85 ? 15.669 1.798 -47.403 1.00 92.69 85 SER A N 1
ATOM 625 C CA . SER A 1 85 ? 14.830 0.854 -46.650 1.00 92.69 85 SER A CA 1
ATOM 626 C C . SER A 1 85 ? 14.732 1.209 -45.154 1.00 92.69 85 SER A C 1
ATOM 628 O O . SER A 1 85 ? 13.609 1.298 -44.643 1.00 92.69 85 SER A O 1
ATOM 630 N N . PRO A 1 86 ? 15.848 1.491 -44.443 1.00 94.69 86 PRO A N 1
ATOM 631 C CA . PRO A 1 86 ? 15.808 2.052 -43.093 1.00 94.69 86 PRO A CA 1
ATOM 632 C C . PRO A 1 86 ? 14.980 3.332 -42.999 1.00 94.69 86 PRO A C 1
ATOM 634 O O . PRO A 1 86 ? 14.162 3.461 -42.098 1.00 94.69 86 PRO A O 1
ATOM 637 N N . ARG A 1 87 ? 15.128 4.257 -43.952 1.00 94.94 87 ARG A N 1
ATOM 638 C CA . ARG A 1 87 ? 14.362 5.506 -43.988 1.00 94.94 87 ARG A CA 1
ATOM 639 C C . ARG A 1 87 ? 12.866 5.264 -44.090 1.00 94.94 87 ARG A C 1
ATOM 641 O O . ARG A 1 87 ? 12.118 5.823 -43.299 1.00 94.94 87 ARG A O 1
ATOM 648 N N . LYS A 1 88 ? 12.433 4.394 -45.003 1.00 94.81 88 LYS A N 1
ATOM 649 C CA . LYS A 1 88 ? 11.018 4.034 -45.122 1.00 94.81 88 LYS A CA 1
ATOM 650 C C . LYS A 1 88 ? 10.476 3.445 -43.813 1.00 94.81 88 LYS A C 1
ATOM 652 O O . LYS A 1 88 ? 9.426 3.866 -43.344 1.00 94.81 88 LYS A O 1
ATOM 657 N N . SER A 1 89 ? 11.229 2.534 -43.194 1.00 94.88 89 SER A N 1
ATOM 658 C CA . SER A 1 89 ? 10.855 1.940 -41.900 1.00 94.88 89 SER A CA 1
ATOM 659 C C . SER A 1 89 ? 10.766 3.003 -40.800 1.00 94.88 89 SER A C 1
ATOM 661 O O . SER A 1 89 ? 9.806 3.026 -40.038 1.00 94.88 89 SER A O 1
ATOM 663 N N . PHE A 1 90 ? 11.716 3.941 -40.762 1.00 96.19 90 PHE A N 1
ATOM 664 C CA . PHE A 1 90 ? 11.725 5.047 -39.807 1.00 96.19 90 PHE A CA 1
ATOM 665 C C . PHE A 1 90 ? 10.530 5.991 -39.988 1.00 96.19 90 PHE A C 1
ATOM 667 O O . PHE A 1 90 ? 9.950 6.451 -39.002 1.00 96.19 90 PHE A O 1
ATOM 674 N N . GLU A 1 91 ? 10.152 6.287 -41.232 1.00 94.88 91 GLU A N 1
ATOM 675 C CA . GLU A 1 91 ? 9.005 7.133 -41.572 1.00 94.88 91 GLU A CA 1
ATOM 676 C C . GLU A 1 91 ? 7.675 6.459 -41.185 1.00 94.88 91 GLU A C 1
ATOM 678 O O . GLU A 1 91 ? 6.840 7.108 -40.549 1.00 94.88 91 GLU A O 1
ATOM 683 N N . GLU A 1 92 ? 7.513 5.167 -41.495 1.00 95.19 92 GLU A N 1
ATOM 684 C CA . GLU A 1 92 ? 6.272 4.400 -41.294 1.00 95.19 92 GLU A CA 1
ATOM 685 C C . GLU A 1 92 ? 6.087 3.894 -39.854 1.00 95.19 92 GLU A C 1
ATOM 687 O O . GLU A 1 92 ? 4.995 4.006 -39.301 1.00 95.19 92 GLU A O 1
ATOM 692 N N . LEU A 1 93 ? 7.141 3.347 -39.245 1.00 95.75 93 LEU A N 1
ATOM 693 C CA . LEU A 1 93 ? 7.087 2.646 -37.954 1.00 95.75 93 LEU A CA 1
ATOM 694 C C . LEU A 1 93 ? 7.670 3.464 -36.796 1.00 95.75 93 LEU A C 1
ATOM 696 O O . LEU A 1 93 ? 7.556 3.070 -35.639 1.00 95.75 93 LEU A O 1
ATOM 700 N N . GLY A 1 94 ? 8.341 4.584 -37.083 1.00 96.12 94 GLY A N 1
ATOM 701 C CA . GLY A 1 94 ? 9.016 5.394 -36.064 1.00 96.12 94 GLY A CA 1
ATOM 702 C C . GLY A 1 94 ? 10.352 4.817 -35.579 1.00 96.12 94 GLY A C 1
ATOM 703 O O . GLY A 1 94 ? 10.962 5.380 -34.669 1.00 96.12 94 GLY A O 1
ATOM 704 N N . TYR A 1 95 ? 10.839 3.729 -36.182 1.00 97.31 95 TYR A N 1
ATOM 705 C CA . TYR A 1 95 ? 12.171 3.187 -35.918 1.00 97.31 95 TYR A CA 1
ATOM 706 C C . TYR A 1 95 ? 12.802 2.563 -37.173 1.00 97.31 95 TYR A C 1
ATOM 708 O O . TYR A 1 95 ? 12.110 2.206 -38.123 1.00 97.31 95 TYR A O 1
ATOM 716 N N . ALA A 1 96 ? 14.124 2.398 -37.167 1.00 96.69 96 ALA A N 1
ATOM 717 C CA . ALA A 1 96 ? 14.854 1.664 -38.196 1.00 96.69 96 ALA A CA 1
ATOM 718 C C . ALA A 1 96 ? 15.979 0.814 -37.604 1.00 96.69 96 ALA A C 1
ATOM 720 O O . ALA A 1 96 ? 16.722 1.285 -36.743 1.00 96.69 96 ALA A O 1
ATOM 721 N N . ASP A 1 97 ? 16.130 -0.415 -38.102 1.00 96.00 97 ASP A N 1
ATOM 722 C CA . ASP A 1 97 ? 17.274 -1.278 -37.804 1.00 96.00 97 ASP A CA 1
ATOM 723 C C . ASP A 1 97 ? 18.416 -1.005 -38.795 1.00 96.00 97 ASP A C 1
ATOM 725 O O . ASP A 1 97 ? 18.264 -1.141 -40.010 1.00 96.00 97 ASP A O 1
ATOM 729 N N . LEU A 1 98 ? 19.567 -0.602 -38.265 1.00 94.44 98 LEU A N 1
ATOM 730 C CA . LEU A 1 98 ? 20.782 -0.293 -39.017 1.00 94.44 98 LEU A CA 1
ATOM 731 C C . LEU A 1 98 ? 21.820 -1.425 -38.939 1.00 94.44 98 LEU A C 1
ATOM 733 O O . LEU A 1 98 ? 22.963 -1.243 -39.367 1.00 94.44 98 LEU A O 1
ATOM 737 N N . SER A 1 99 ? 21.459 -2.588 -38.388 1.00 92.31 99 SER A N 1
ATOM 738 C CA . SER A 1 99 ? 22.372 -3.723 -38.206 1.00 92.31 99 SER A CA 1
ATOM 739 C C . SER A 1 99 ? 22.982 -4.177 -39.531 1.00 92.31 99 SER A C 1
ATOM 741 O O . SER A 1 99 ? 24.202 -4.335 -39.619 1.00 92.31 99 SER A O 1
ATOM 743 N N . ASP A 1 100 ? 22.158 -4.306 -40.573 1.00 90.31 100 ASP A N 1
ATOM 744 C CA . ASP A 1 100 ? 22.612 -4.707 -41.908 1.00 90.31 100 ASP A CA 1
ATOM 745 C C . ASP A 1 100 ? 23.414 -3.608 -42.608 1.00 90.31 100 ASP A C 1
ATOM 747 O O . ASP A 1 100 ? 24.405 -3.906 -43.274 1.00 90.31 100 ASP A O 1
ATOM 751 N N . LEU A 1 101 ? 23.057 -2.334 -42.394 1.00 90.31 101 LEU A N 1
ATOM 752 C CA . LEU A 1 101 ? 23.762 -1.193 -42.987 1.00 90.31 1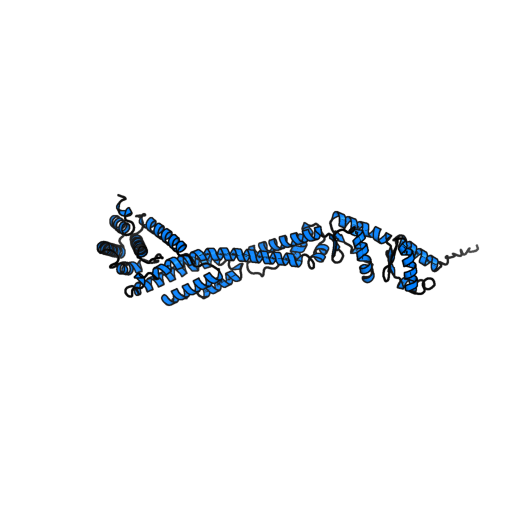01 LEU A CA 1
ATOM 753 C C . LEU A 1 101 ? 25.241 -1.165 -42.576 1.00 90.31 101 LEU A C 1
ATOM 755 O O . LEU A 1 101 ? 26.105 -0.783 -43.363 1.00 90.31 101 LEU A O 1
ATOM 759 N N . PHE A 1 102 ? 25.546 -1.593 -41.348 1.00 87.56 102 PHE A N 1
ATOM 760 C CA . PHE A 1 102 ? 26.896 -1.519 -40.795 1.00 87.56 102 PHE A CA 1
ATOM 761 C C . PHE A 1 102 ? 27.580 -2.871 -40.579 1.00 87.56 102 PHE A C 1
ATOM 763 O O . PHE A 1 102 ? 28.662 -2.902 -39.977 1.00 87.56 102 PHE A O 1
ATOM 770 N N . LYS A 1 103 ? 26.978 -3.978 -41.024 1.00 87.88 103 LYS A N 1
ATOM 771 C CA . LYS A 1 103 ? 27.430 -5.346 -40.727 1.00 87.88 103 LYS A CA 1
ATOM 772 C C . LYS A 1 103 ? 28.900 -5.589 -41.080 1.00 87.88 103 LYS A C 1
ATOM 774 O O . LYS A 1 103 ? 29.646 -6.094 -40.244 1.00 87.88 103 LYS A O 1
ATOM 779 N N . ASP A 1 104 ? 29.321 -5.136 -42.259 1.00 85.69 104 ASP A N 1
ATOM 780 C CA . ASP A 1 104 ? 30.668 -5.373 -42.803 1.00 85.69 104 ASP A CA 1
ATOM 781 C C . ASP A 1 104 ? 31.632 -4.193 -42.585 1.00 85.69 104 ASP A C 1
ATOM 783 O O . ASP A 1 104 ? 32.757 -4.174 -43.088 1.00 85.69 104 ASP A O 1
ATOM 787 N N . MET A 1 105 ? 31.200 -3.176 -41.834 1.00 8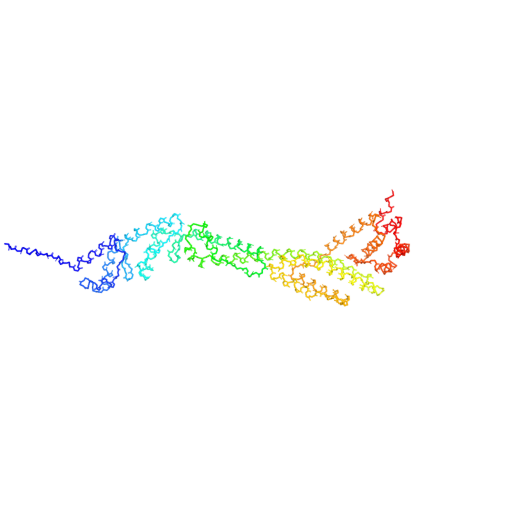6.50 105 MET A N 1
ATOM 788 C CA . MET A 1 105 ? 31.950 -1.939 -41.651 1.00 86.50 105 MET A CA 1
ATOM 789 C C . MET A 1 105 ? 32.743 -1.953 -40.331 1.00 86.50 105 MET A C 1
ATOM 791 O O . MET A 1 105 ? 32.165 -2.202 -39.264 1.00 86.50 105 MET A O 1
ATOM 795 N N . PRO A 1 106 ? 34.055 -1.635 -40.343 1.00 85.31 106 PRO A N 1
ATOM 796 C CA . PRO A 1 106 ? 34.851 -1.543 -39.124 1.00 85.31 106 PRO A CA 1
ATOM 797 C C . PRO A 1 106 ? 34.265 -0.527 -38.135 1.00 85.31 106 PRO A C 1
ATOM 799 O O . PRO A 1 106 ? 33.831 0.554 -38.527 1.00 85.31 106 PRO A O 1
ATOM 802 N N . LYS A 1 107 ? 34.317 -0.820 -36.827 1.00 84.94 107 LYS A N 1
ATOM 803 C CA . LYS A 1 107 ? 33.716 0.036 -35.777 1.00 84.94 107 LYS A CA 1
ATOM 804 C C . LYS A 1 107 ? 34.158 1.506 -35.831 1.00 84.94 107 LYS A C 1
ATOM 806 O O . LYS A 1 107 ? 33.353 2.386 -35.550 1.00 84.94 107 LYS A O 1
ATOM 811 N N . LYS A 1 108 ? 35.423 1.766 -36.189 1.00 82.25 108 LYS A N 1
ATOM 812 C CA . LYS A 1 108 ? 35.965 3.130 -36.332 1.00 82.25 108 LYS A CA 1
ATOM 813 C C . LYS A 1 108 ? 35.273 3.898 -37.462 1.00 82.25 108 LYS A C 1
ATOM 815 O O . LYS A 1 108 ? 34.875 5.036 -37.270 1.00 82.25 108 LYS A O 1
ATOM 820 N N . VAL A 1 109 ? 35.087 3.228 -38.595 1.00 82.50 109 VAL A N 1
ATOM 821 C CA . VAL A 1 109 ? 34.447 3.761 -39.804 1.00 82.50 109 VAL A CA 1
ATOM 822 C C . VAL A 1 109 ? 32.960 3.994 -39.548 1.00 82.50 109 VAL A C 1
ATOM 824 O O . VAL A 1 109 ? 32.440 5.061 -39.854 1.00 82.50 109 VAL A O 1
ATOM 827 N N . ARG A 1 110 ? 32.306 3.042 -38.866 1.00 87.00 110 ARG A N 1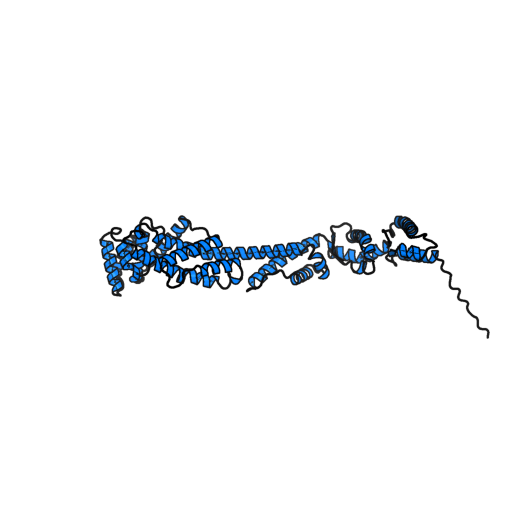
ATOM 828 C CA . ARG A 1 110 ? 30.911 3.161 -38.430 1.00 87.00 110 ARG A CA 1
ATOM 829 C C . ARG A 1 110 ? 30.680 4.462 -37.661 1.00 87.00 110 ARG A C 1
ATOM 831 O O . ARG A 1 110 ? 29.843 5.245 -38.073 1.00 87.00 110 ARG A O 1
ATOM 838 N N . GLY A 1 111 ? 31.459 4.725 -36.607 1.00 82.75 111 GLY A N 1
ATOM 839 C CA . GLY A 1 111 ? 31.279 5.922 -35.775 1.00 82.75 111 GLY A CA 1
ATOM 840 C C . GLY A 1 111 ? 31.403 7.249 -36.535 1.00 82.75 111 GLY A C 1
ATOM 841 O O . GLY A 1 111 ? 30.699 8.198 -36.205 1.00 82.75 111 GLY A O 1
ATOM 842 N N . GLU A 1 112 ? 32.255 7.309 -37.563 1.00 82.38 112 GLU A N 1
ATOM 843 C CA . GLU A 1 112 ? 32.458 8.513 -38.383 1.00 82.38 112 GLU A CA 1
ATOM 844 C C . GLU A 1 112 ? 31.290 8.772 -39.352 1.00 82.38 112 GLU A C 1
ATOM 846 O O . GLU A 1 112 ? 30.970 9.925 -39.629 1.00 82.38 112 GLU A O 1
ATOM 851 N N . ILE A 1 113 ? 30.628 7.714 -39.830 1.00 87.31 113 ILE A N 1
ATOM 852 C CA . ILE A 1 113 ? 29.550 7.791 -40.834 1.00 87.31 113 ILE A CA 1
ATOM 853 C C . ILE A 1 113 ? 28.167 7.773 -40.186 1.00 87.31 113 ILE A C 1
ATOM 855 O O . ILE A 1 113 ? 27.208 8.264 -40.779 1.00 87.31 113 ILE A O 1
ATOM 859 N N . THR A 1 114 ? 28.050 7.240 -38.964 1.00 89.44 114 THR A N 1
ATOM 860 C CA . THR A 1 114 ? 26.780 7.116 -38.244 1.00 89.44 114 THR A CA 1
ATOM 861 C C . THR A 1 114 ? 26.007 8.430 -38.269 1.00 89.44 114 THR A C 1
ATOM 863 O O . THR A 1 114 ? 24.863 8.420 -38.691 1.00 89.44 114 THR A O 1
ATOM 866 N N . ASN A 1 115 ? 26.615 9.566 -37.916 1.00 85.88 115 ASN A N 1
ATOM 867 C CA . ASN A 1 115 ? 25.893 10.844 -37.850 1.00 85.88 115 ASN A CA 1
ATOM 868 C C . ASN A 1 115 ? 25.295 11.269 -39.202 1.00 85.88 115 ASN A C 1
ATOM 870 O O . ASN A 1 115 ? 24.161 11.727 -39.250 1.00 85.88 115 ASN A O 1
ATOM 874 N N . GLN A 1 116 ? 26.012 11.050 -40.303 1.00 85.88 116 GLN A N 1
ATOM 875 C CA . GLN A 1 116 ? 25.525 11.390 -41.644 1.00 85.88 116 GLN A CA 1
ATOM 876 C C . GLN A 1 116 ? 24.434 10.424 -42.112 1.00 85.88 116 GLN A C 1
ATOM 878 O O . GLN A 1 116 ? 23.449 10.843 -42.718 1.00 85.88 116 GLN A O 1
ATOM 883 N N . ALA A 1 117 ? 24.577 9.132 -41.798 1.00 87.94 117 ALA A N 1
ATOM 884 C CA . ALA A 1 117 ? 23.525 8.149 -42.026 1.00 87.94 117 ALA A CA 1
ATOM 885 C C . ALA A 1 117 ? 22.261 8.513 -41.230 1.00 87.94 117 ALA A C 1
ATOM 887 O O . ALA A 1 117 ? 21.161 8.478 -41.772 1.00 87.94 117 ALA A O 1
ATOM 888 N N . LEU A 1 118 ? 22.424 8.924 -39.968 1.00 90.31 118 LEU A N 1
ATOM 889 C CA . LEU A 1 118 ? 21.335 9.365 -39.101 1.00 90.31 118 LEU A CA 1
ATOM 890 C C . LEU A 1 118 ? 20.628 10.599 -39.661 1.00 90.31 118 LEU A C 1
ATOM 892 O O . LEU A 1 118 ? 19.406 10.588 -39.736 1.00 90.31 118 LEU A O 1
ATOM 896 N N . GLU A 1 119 ? 21.361 11.629 -40.089 1.00 88.00 119 GLU A N 1
ATOM 897 C CA . GLU A 1 119 ? 20.783 12.829 -40.714 1.00 88.00 119 GLU A CA 1
ATOM 898 C C . GLU A 1 119 ? 20.039 12.500 -42.015 1.00 88.00 119 GLU A C 1
ATOM 900 O O . GLU A 1 119 ? 18.934 12.993 -42.243 1.00 88.00 119 GLU A O 1
ATOM 905 N N . SER A 1 120 ? 20.607 11.623 -42.849 1.00 88.00 120 SER A N 1
ATOM 906 C CA . SER A 1 120 ? 19.995 11.206 -44.115 1.00 88.00 120 SER A CA 1
ATOM 907 C C . SER A 1 120 ? 18.704 10.403 -43.916 1.00 88.00 120 SER A C 1
ATOM 909 O O . SER A 1 120 ? 17.745 10.576 -44.674 1.00 88.00 120 SER A O 1
ATOM 911 N N . ILE A 1 121 ? 18.669 9.540 -42.896 1.00 90.69 121 ILE A N 1
ATOM 912 C CA . ILE A 1 121 ? 17.527 8.673 -42.581 1.00 90.69 121 ILE A CA 1
ATOM 913 C C . ILE A 1 121 ? 16.444 9.446 -41.818 1.00 90.69 121 ILE A C 1
ATOM 915 O O . ILE A 1 121 ? 15.267 9.304 -42.138 1.00 90.69 121 ILE A O 1
ATOM 919 N N . SER A 1 122 ? 16.815 10.270 -40.833 1.00 90.62 122 SER A N 1
ATOM 920 C CA . SER A 1 122 ? 15.856 11.009 -39.999 1.00 90.62 122 SER A CA 1
ATOM 921 C C . SER A 1 122 ? 15.321 12.280 -40.661 1.00 90.62 122 SER A C 1
ATOM 923 O O . SER A 1 122 ? 14.322 12.840 -40.202 1.00 90.62 122 SER A O 1
ATOM 925 N N . GLY A 1 123 ? 16.004 12.785 -41.694 1.00 87.69 123 GLY A N 1
ATOM 926 C CA . GLY A 1 123 ? 15.689 14.071 -42.313 1.00 87.69 123 GLY A CA 1
ATOM 927 C C . GLY A 1 123 ? 15.831 15.257 -41.352 1.00 87.69 123 GLY A C 1
ATOM 928 O O . GLY A 1 123 ? 15.188 16.282 -41.561 1.00 87.69 123 GLY A O 1
ATOM 929 N N . GLY A 1 124 ? 16.619 15.109 -40.278 1.00 82.56 124 GLY A N 1
ATOM 930 C CA . GLY A 1 124 ? 16.760 16.113 -39.217 1.00 82.56 124 GLY A CA 1
ATOM 931 C C . GLY A 1 124 ? 15.652 16.088 -38.156 1.00 82.56 124 GLY A C 1
ATOM 932 O O . GLY A 1 124 ? 15.573 17.006 -37.342 1.00 82.56 124 GLY A O 1
ATOM 933 N N . SER A 1 125 ? 14.800 15.060 -38.148 1.00 83.38 125 SER A N 1
ATOM 934 C CA . SER A 1 125 ? 13.752 14.883 -37.133 1.00 83.38 125 SER A CA 1
ATOM 935 C C . SER A 1 125 ? 14.330 14.421 -35.787 1.00 83.38 125 SER A C 1
ATOM 937 O O . SER A 1 125 ? 15.363 13.743 -35.746 1.00 83.38 125 SER A O 1
ATOM 939 N N . GLY A 1 126 ? 13.639 14.743 -34.684 1.00 90.75 126 GLY A N 1
ATOM 940 C CA . GLY A 1 126 ? 13.995 14.311 -33.326 1.00 90.75 126 GLY A CA 1
ATOM 941 C C . GLY A 1 126 ? 14.121 12.790 -33.233 1.00 90.75 126 GLY A C 1
ATOM 942 O O . GLY A 1 126 ? 13.140 12.053 -33.351 1.00 90.75 126 GLY A O 1
ATOM 943 N N . SER A 1 127 ? 15.355 12.304 -33.117 1.00 94.56 127 SER A N 1
ATOM 944 C CA . SER A 1 127 ? 15.661 10.878 -33.134 1.00 94.56 127 SER A CA 1
ATOM 945 C C . SER A 1 127 ? 16.972 10.582 -32.426 1.00 94.56 127 SER A C 1
ATOM 947 O O . SER A 1 127 ? 17.868 11.426 -32.335 1.00 94.56 127 SER A O 1
ATOM 949 N N . LYS A 1 128 ? 17.083 9.361 -31.904 1.00 94.62 128 LYS A N 1
ATOM 950 C CA . LYS A 1 128 ? 18.257 8.893 -31.168 1.00 94.62 128 LYS A CA 1
ATOM 951 C C . LYS A 1 128 ? 18.614 7.477 -31.583 1.00 94.62 128 LYS A C 1
ATOM 953 O O . LYS A 1 128 ? 17.745 6.648 -31.848 1.00 94.62 128 LYS A O 1
ATOM 958 N N . LEU A 1 129 ? 19.914 7.208 -31.627 1.00 94.06 129 LEU A N 1
ATOM 959 C CA . LEU A 1 129 ? 20.449 5.886 -31.919 1.00 94.06 129 LEU A CA 1
ATOM 960 C C . LEU A 1 129 ? 20.663 5.102 -30.620 1.00 94.06 129 LEU A C 1
ATOM 962 O O . LEU A 1 129 ? 21.408 5.537 -29.741 1.00 94.06 129 LEU A O 1
ATOM 966 N N . TYR A 1 130 ? 20.062 3.919 -30.545 1.00 94.88 130 TYR A N 1
ATOM 967 C CA . TYR A 1 130 ? 20.215 2.957 -29.460 1.00 94.88 130 TYR A CA 1
ATOM 968 C C . TYR A 1 130 ? 20.757 1.646 -30.017 1.00 94.88 130 TYR A C 1
ATOM 970 O O . TYR A 1 130 ? 20.038 0.864 -30.639 1.00 94.88 130 TYR A O 1
ATOM 978 N N . GLU A 1 131 ? 22.052 1.417 -29.800 1.00 92.00 131 GLU A N 1
ATOM 979 C CA . GLU A 1 131 ? 22.808 0.340 -30.447 1.00 92.00 131 GLU A CA 1
ATOM 980 C C . GLU A 1 131 ? 22.713 0.438 -31.980 1.00 92.00 131 GLU A C 1
ATOM 982 O O . GLU A 1 131 ? 23.317 1.340 -32.560 1.00 92.00 131 GLU A O 1
ATOM 987 N N . ASN A 1 132 ? 21.963 -0.453 -32.632 1.00 93.62 132 ASN A N 1
ATOM 988 C CA . ASN A 1 132 ? 21.735 -0.422 -34.078 1.00 93.62 132 ASN A CA 1
ATOM 989 C C . ASN A 1 132 ? 20.359 0.151 -34.457 1.00 93.62 132 ASN A C 1
ATOM 991 O O . ASN A 1 132 ? 20.045 0.205 -35.639 1.00 93.62 132 ASN A O 1
ATOM 995 N N . PHE A 1 133 ? 19.540 0.577 -33.493 1.00 96.12 133 PHE A N 1
ATOM 996 C CA . PHE A 1 133 ? 18.184 1.055 -33.754 1.00 96.12 133 PHE A CA 1
ATOM 997 C C . PHE A 1 133 ? 18.119 2.575 -33.709 1.00 96.12 133 PHE A C 1
ATOM 999 O O . PHE A 1 133 ? 18.379 3.180 -32.669 1.00 96.12 133 PHE A O 1
ATOM 1006 N N . LEU A 1 134 ? 17.753 3.200 -34.825 1.00 96.19 134 LEU A N 1
ATOM 1007 C CA . LEU A 1 134 ? 17.377 4.608 -34.840 1.00 96.19 134 LEU A CA 1
ATOM 1008 C C . LEU A 1 134 ? 15.906 4.720 -34.455 1.00 96.19 134 LEU A C 1
ATOM 1010 O O . LEU A 1 134 ? 15.061 4.128 -35.117 1.00 96.19 134 LEU A O 1
ATOM 1014 N N . VAL A 1 135 ? 15.605 5.465 -33.397 1.00 97.44 135 VAL A N 1
ATOM 1015 C CA . VAL A 1 135 ? 14.266 5.546 -32.805 1.00 97.44 135 VAL A CA 1
ATOM 1016 C C . VAL A 1 135 ? 13.826 7.000 -32.766 1.00 97.44 135 VAL A C 1
ATOM 1018 O O . VAL A 1 135 ? 14.605 7.875 -32.379 1.00 97.44 135 VAL A O 1
ATOM 1021 N N . ARG A 1 136 ? 12.591 7.261 -33.193 1.00 97.25 136 ARG A N 1
ATOM 1022 C CA . ARG A 1 136 ? 11.985 8.591 -33.148 1.00 97.25 136 ARG A CA 1
ATOM 1023 C C . ARG A 1 136 ? 11.633 8.963 -31.706 1.00 97.25 136 ARG A C 1
ATOM 1025 O O . ARG A 1 136 ? 11.200 8.097 -30.944 1.00 97.25 136 ARG A O 1
ATOM 1032 N N . ASP A 1 137 ? 11.811 10.231 -31.340 1.00 96.75 137 ASP A N 1
ATOM 1033 C CA . ASP A 1 137 ? 11.545 10.686 -29.972 1.00 96.75 137 ASP A CA 1
ATOM 1034 C C . ASP A 1 137 ? 10.078 10.443 -29.558 1.00 96.75 137 ASP A C 1
ATOM 1036 O O . ASP A 1 137 ? 9.850 9.979 -28.446 1.00 96.75 137 ASP A O 1
ATOM 1040 N N . GLU A 1 138 ? 9.092 10.622 -30.450 1.00 96.88 138 GLU A N 1
ATOM 1041 C CA . GLU A 1 138 ? 7.678 10.397 -30.098 1.00 96.88 138 GLU A CA 1
ATOM 1042 C C . GLU A 1 138 ? 7.374 8.927 -29.768 1.00 96.88 138 GLU A C 1
ATOM 1044 O O . GLU A 1 138 ? 6.698 8.639 -28.783 1.00 96.88 138 GLU A O 1
ATOM 1049 N N . LEU A 1 139 ? 7.913 7.982 -30.551 1.00 97.00 139 LEU A N 1
ATOM 1050 C CA . LEU A 1 139 ? 7.758 6.551 -30.263 1.00 97.00 139 LEU A CA 1
ATOM 1051 C C . LEU A 1 139 ? 8.417 6.198 -28.925 1.00 97.00 139 LEU A C 1
ATOM 1053 O O . LEU A 1 139 ? 7.878 5.409 -28.148 1.00 97.00 139 LEU A O 1
ATOM 1057 N N . LEU A 1 140 ? 9.587 6.779 -28.650 1.00 97.62 140 LEU A N 1
ATOM 1058 C CA . LEU A 1 140 ? 10.294 6.552 -27.398 1.00 97.62 140 LEU A CA 1
ATOM 1059 C C . LEU A 1 140 ? 9.495 7.075 -26.198 1.00 97.62 140 LEU A C 1
ATOM 1061 O O . LEU A 1 140 ? 9.386 6.364 -25.198 1.00 97.62 140 LEU A O 1
ATOM 1065 N N . ASP A 1 141 ? 8.930 8.276 -26.295 1.00 97.75 141 ASP A N 1
ATOM 1066 C CA . ASP A 1 141 ? 8.100 8.869 -25.245 1.00 97.75 141 ASP A CA 1
ATOM 1067 C C . ASP A 1 141 ? 6.847 8.017 -24.980 1.00 97.75 141 ASP A C 1
ATOM 1069 O O . ASP A 1 141 ? 6.542 7.695 -23.825 1.00 97.75 141 ASP A O 1
ATOM 1073 N N . ASP A 1 142 ? 6.188 7.535 -26.037 1.00 97.94 142 ASP A N 1
ATOM 1074 C CA . ASP A 1 142 ? 5.054 6.613 -25.926 1.00 97.94 142 ASP A CA 1
ATOM 1075 C C . ASP A 1 142 ? 5.447 5.293 -25.240 1.00 97.94 142 ASP A C 1
ATOM 1077 O O . ASP A 1 142 ? 4.723 4.788 -24.373 1.00 97.94 142 ASP A O 1
ATOM 1081 N N . MET A 1 143 ? 6.615 4.735 -25.580 1.00 98.06 143 MET A N 1
ATOM 1082 C CA . MET A 1 143 ? 7.151 3.536 -24.930 1.00 98.06 143 MET A CA 1
ATOM 1083 C C . MET A 1 143 ? 7.501 3.779 -23.458 1.00 98.06 143 MET A C 1
ATOM 1085 O O . MET A 1 143 ? 7.309 2.882 -22.633 1.00 98.06 143 MET A O 1
ATOM 1089 N N . VAL A 1 144 ? 7.998 4.969 -23.096 1.00 98.19 144 VAL A N 1
ATOM 1090 C CA . VAL A 1 144 ? 8.275 5.352 -21.700 1.00 98.19 144 VAL A CA 1
ATOM 1091 C C . VAL A 1 144 ? 6.990 5.334 -20.880 1.00 98.19 144 VAL A C 1
ATOM 1093 O O . VAL A 1 144 ? 6.958 4.718 -19.808 1.00 98.19 144 VAL A O 1
ATOM 1096 N N . GLU A 1 145 ? 5.923 5.961 -21.371 1.00 98.31 145 GLU A N 1
ATOM 1097 C CA . GLU A 1 145 ? 4.636 5.972 -20.673 1.00 98.31 145 GLU A CA 1
ATOM 1098 C C . GLU A 1 145 ? 4.005 4.577 -20.628 1.00 98.31 145 GLU A C 1
ATOM 1100 O O . GLU A 1 145 ? 3.568 4.125 -19.565 1.00 98.31 145 GLU A O 1
ATOM 1105 N N . ALA A 1 146 ? 4.060 3.825 -21.732 1.00 98.12 146 ALA A N 1
ATOM 1106 C CA . ALA A 1 146 ? 3.605 2.440 -21.766 1.00 98.12 146 ALA A CA 1
ATOM 1107 C C . ALA A 1 146 ? 4.350 1.556 -20.753 1.00 98.12 146 ALA A C 1
ATOM 1109 O O . ALA A 1 146 ? 3.718 0.752 -20.061 1.00 98.12 146 ALA A O 1
ATOM 1110 N N . ALA A 1 147 ? 5.669 1.726 -20.618 1.00 98.38 147 ALA A N 1
ATOM 1111 C CA . ALA A 1 147 ? 6.488 0.977 -19.672 1.00 98.38 147 ALA A CA 1
ATOM 1112 C C . ALA A 1 147 ? 6.108 1.297 -18.222 1.00 98.38 147 ALA A C 1
ATOM 1114 O O . ALA A 1 147 ? 6.014 0.384 -17.401 1.00 98.38 147 ALA A O 1
ATOM 1115 N N . LYS A 1 148 ? 5.838 2.571 -17.902 1.00 98.56 148 LYS A N 1
ATOM 1116 C CA . LYS A 1 148 ? 5.333 2.980 -16.581 1.00 98.56 148 LYS A CA 1
ATOM 1117 C C . LYS A 1 148 ? 3.974 2.342 -16.291 1.00 98.56 148 LYS A C 1
ATOM 1119 O O . LYS A 1 148 ? 3.822 1.697 -15.257 1.00 98.56 148 LYS A O 1
ATOM 1124 N N . THR A 1 149 ? 3.011 2.455 -17.210 1.00 98.31 149 THR A N 1
ATOM 1125 C CA . THR A 1 149 ? 1.667 1.876 -17.034 1.00 98.31 149 THR A CA 1
ATOM 1126 C C . THR A 1 149 ? 1.721 0.362 -16.838 1.00 98.31 149 THR A C 1
ATOM 1128 O O . THR A 1 149 ? 1.127 -0.159 -15.895 1.00 98.31 149 THR A O 1
ATOM 1131 N N . ALA A 1 150 ? 2.462 -0.355 -17.686 1.00 98.00 150 ALA A N 1
ATOM 1132 C CA . ALA A 1 150 ? 2.584 -1.805 -17.586 1.00 98.00 150 ALA A CA 1
ATOM 1133 C C . ALA A 1 150 ? 3.321 -2.234 -16.304 1.00 98.00 150 ALA A C 1
ATOM 1135 O O . ALA A 1 150 ? 2.932 -3.213 -15.669 1.00 98.00 150 ALA A O 1
ATOM 1136 N N . ALA A 1 151 ? 4.327 -1.475 -15.861 1.00 98.44 151 ALA A N 1
ATOM 1137 C CA . ALA A 1 151 ? 4.997 -1.717 -14.588 1.00 98.44 151 ALA A CA 1
ATOM 1138 C C . ALA A 1 151 ? 4.058 -1.513 -13.384 1.00 98.44 151 ALA A C 1
ATOM 1140 O O . ALA A 1 151 ? 4.029 -2.352 -12.483 1.00 98.44 151 ALA A O 1
ATOM 1141 N N . ALA A 1 152 ? 3.237 -0.459 -13.375 1.00 98.38 152 ALA A N 1
ATOM 1142 C CA . ALA A 1 152 ? 2.212 -0.272 -12.346 1.00 98.38 152 ALA A CA 1
ATOM 1143 C C . ALA A 1 152 ? 1.173 -1.411 -12.355 1.00 98.38 152 ALA A C 1
ATOM 1145 O O . ALA A 1 152 ? 0.826 -1.944 -11.300 1.00 98.38 152 ALA A O 1
ATOM 1146 N N . ALA A 1 153 ? 0.727 -1.851 -13.534 1.00 97.69 153 ALA A N 1
ATOM 1147 C CA . ALA A 1 153 ? -0.199 -2.977 -13.662 1.00 97.69 153 ALA A CA 1
ATOM 1148 C C . ALA A 1 153 ? 0.408 -4.296 -13.147 1.00 97.69 153 ALA A C 1
ATOM 1150 O O . ALA A 1 153 ? -0.260 -5.052 -12.436 1.00 97.69 153 ALA A O 1
ATOM 1151 N N . GLN A 1 154 ? 1.691 -4.555 -13.431 1.00 96.94 154 GLN A N 1
ATOM 1152 C CA . GLN A 1 154 ? 2.410 -5.692 -12.850 1.00 96.94 154 GLN A CA 1
ATOM 1153 C C . GLN A 1 154 ? 2.472 -5.597 -11.320 1.00 96.94 154 GLN A C 1
ATOM 1155 O O . GLN A 1 154 ? 2.239 -6.602 -10.654 1.00 96.94 154 GLN A O 1
ATOM 1160 N N . ALA A 1 155 ? 2.752 -4.416 -10.754 1.00 96.06 155 ALA A N 1
ATOM 1161 C CA . ALA A 1 155 ? 2.761 -4.217 -9.303 1.00 96.06 155 ALA A CA 1
ATOM 1162 C C . ALA A 1 155 ? 1.401 -4.555 -8.672 1.00 96.06 155 ALA A C 1
ATOM 1164 O O . ALA A 1 155 ? 1.355 -5.300 -7.695 1.00 96.06 155 ALA A O 1
ATOM 1165 N N . ALA A 1 156 ? 0.303 -4.067 -9.258 1.00 95.12 156 ALA A N 1
ATOM 1166 C CA . ALA A 1 156 ? -1.053 -4.365 -8.797 1.00 95.12 156 ALA A CA 1
ATOM 1167 C C . ALA A 1 156 ? -1.380 -5.865 -8.888 1.00 95.12 156 ALA A C 1
ATOM 1169 O O . ALA A 1 156 ? -1.825 -6.468 -7.914 1.00 95.12 156 ALA A O 1
ATOM 1170 N N . THR A 1 157 ? -1.056 -6.495 -10.018 1.00 94.06 157 THR A N 1
ATOM 1171 C CA . THR A 1 157 ? -1.298 -7.931 -10.222 1.00 94.06 157 THR A CA 1
ATOM 1172 C C . THR A 1 157 ? -0.504 -8.774 -9.224 1.00 94.06 157 THR A C 1
ATOM 1174 O O . THR A 1 157 ? -1.053 -9.675 -8.588 1.00 94.06 157 THR A O 1
ATOM 1177 N N . GLN A 1 158 ? 0.788 -8.477 -9.037 1.00 93.25 158 GLN A N 1
ATOM 1178 C CA . GLN A 1 158 ? 1.612 -9.195 -8.065 1.00 93.25 158 GLN A CA 1
ATOM 1179 C C . GLN A 1 158 ? 1.134 -8.954 -6.628 1.00 93.25 158 GLN A C 1
ATOM 1181 O O . GLN A 1 158 ? 1.188 -9.874 -5.819 1.00 93.25 158 GLN A O 1
ATOM 1186 N N . TRP A 1 159 ? 0.642 -7.757 -6.302 1.00 91.62 159 TRP A N 1
ATOM 1187 C CA . TRP A 1 159 ? 0.082 -7.451 -4.984 1.00 91.62 159 TRP A CA 1
ATOM 1188 C C . TRP A 1 159 ? -1.158 -8.292 -4.654 1.00 91.62 159 TRP A C 1
ATOM 1190 O O . TRP A 1 159 ? -1.309 -8.768 -3.528 1.00 91.62 159 TRP A O 1
ATOM 1200 N N . GLU A 1 160 ? -2.036 -8.509 -5.631 1.00 89.69 160 GLU A N 1
ATOM 1201 C CA . GLU A 1 160 ? -3.248 -9.312 -5.446 1.00 89.69 160 GLU A CA 1
ATOM 1202 C C . GLU A 1 160 ? -2.941 -10.800 -5.236 1.00 89.69 160 GLU A C 1
ATOM 1204 O O . GLU A 1 160 ? -3.565 -11.438 -4.380 1.00 89.69 160 GLU A O 1
ATOM 1209 N N . HIS A 1 161 ? -1.959 -11.324 -5.978 1.00 86.69 161 HIS A N 1
ATOM 1210 C CA . HIS A 1 161 ? -1.669 -12.758 -6.073 1.00 86.69 161 HIS A CA 1
ATOM 1211 C C . HIS A 1 161 ? -0.511 -13.235 -5.182 1.00 86.69 161 HIS A C 1
ATOM 1213 O O . HIS A 1 161 ? -0.380 -14.437 -4.942 1.00 86.69 161 HIS A O 1
ATOM 1219 N N . SER A 1 162 ? 0.349 -12.340 -4.691 1.00 79.44 162 SER A N 1
ATOM 1220 C CA . SER A 1 162 ? 1.490 -12.735 -3.863 1.00 79.44 162 SER A CA 1
ATOM 1221 C C . SER A 1 162 ? 1.055 -13.004 -2.429 1.00 79.44 162 SER A C 1
ATOM 1223 O O . SER A 1 162 ? 0.540 -12.131 -1.730 1.00 79.44 162 SER A O 1
ATOM 1225 N N . SER A 1 163 ? 1.318 -14.224 -1.970 1.00 65.44 163 SER A N 1
ATOM 1226 C CA . SER A 1 163 ? 1.102 -14.625 -0.581 1.00 65.44 163 SER A CA 1
ATOM 1227 C C . SER A 1 163 ? 2.339 -14.443 0.302 1.00 65.44 163 SER A C 1
ATOM 1229 O O . SER A 1 163 ? 2.199 -14.557 1.518 1.00 65.44 163 SER A O 1
ATOM 1231 N N . ARG A 1 164 ? 3.544 -14.194 -0.261 1.00 62.12 164 ARG A N 1
ATOM 1232 C CA . ARG A 1 164 ? 4.804 -14.101 0.522 1.00 62.12 164 ARG A CA 1
ATOM 1233 C C . ARG A 1 164 ? 6.092 -13.691 -0.213 1.00 62.12 164 ARG A C 1
ATOM 1235 O O . ARG A 1 164 ? 7.099 -13.491 0.466 1.00 62.12 164 ARG A O 1
ATOM 1242 N N . SER A 1 165 ? 6.135 -13.621 -1.546 1.00 69.31 165 SER A N 1
ATOM 1243 C CA . SER A 1 165 ? 7.392 -13.349 -2.267 1.00 69.31 165 SER A CA 1
ATOM 1244 C C . SER A 1 165 ? 7.690 -11.856 -2.377 1.00 69.31 165 SER A C 1
ATOM 1246 O O . SER A 1 165 ? 6.772 -11.040 -2.481 1.00 69.31 165 SER A O 1
ATOM 1248 N N . ALA A 1 166 ? 8.982 -11.507 -2.403 1.00 82.06 166 ALA A N 1
ATOM 1249 C CA . ALA A 1 166 ? 9.428 -10.154 -2.714 1.00 82.06 166 ALA A CA 1
ATOM 1250 C C . ALA A 1 166 ? 8.871 -9.735 -4.084 1.00 82.06 166 ALA A C 1
ATOM 1252 O O . ALA A 1 166 ? 9.155 -10.371 -5.100 1.00 82.06 166 ALA A O 1
ATOM 1253 N N . LEU A 1 167 ? 8.050 -8.687 -4.086 1.00 90.56 167 LEU A N 1
ATOM 1254 C CA . LEU A 1 167 ? 7.439 -8.138 -5.291 1.00 90.56 167 LEU A CA 1
ATOM 1255 C C . LEU A 1 167 ? 8.538 -7.458 -6.106 1.00 90.56 167 LEU A C 1
ATOM 1257 O O . LEU A 1 167 ? 9.206 -6.545 -5.617 1.00 90.56 167 LEU A O 1
ATOM 1261 N N . THR A 1 168 ? 8.765 -7.932 -7.327 1.00 94.62 168 THR A N 1
ATOM 1262 C CA . THR A 1 168 ? 9.856 -7.450 -8.182 1.00 94.62 168 THR A CA 1
ATOM 1263 C C . THR A 1 168 ? 9.364 -7.238 -9.603 1.00 94.62 168 THR A C 1
ATOM 1265 O O . THR A 1 168 ? 8.556 -8.006 -10.122 1.00 94.62 168 THR A O 1
ATOM 1268 N N . LEU A 1 169 ? 9.849 -6.175 -10.242 1.00 96.38 169 LEU A N 1
ATOM 1269 C CA . LEU A 1 169 ? 9.487 -5.861 -11.619 1.00 96.38 169 LEU A CA 1
ATOM 1270 C C . LEU A 1 169 ? 10.057 -6.922 -12.572 1.00 96.38 169 LEU A C 1
ATOM 1272 O O . LEU A 1 169 ? 11.280 -7.061 -12.685 1.00 96.38 169 LEU A O 1
ATOM 1276 N N . ASN A 1 170 ? 9.187 -7.625 -13.301 1.00 96.69 170 ASN A N 1
ATOM 1277 C CA . ASN A 1 170 ? 9.609 -8.592 -14.308 1.00 96.69 170 ASN A CA 1
ATOM 1278 C C . ASN A 1 170 ? 9.913 -7.858 -15.620 1.00 96.69 170 ASN A C 1
ATOM 1280 O O . ASN A 1 170 ? 9.025 -7.591 -16.430 1.00 96.69 170 ASN A O 1
ATOM 1284 N N . SER A 1 171 ? 11.193 -7.532 -15.812 1.00 96.69 171 SER A N 1
ATOM 1285 C CA . SER A 1 171 ? 11.649 -6.783 -16.988 1.00 96.69 171 SER A CA 1
ATOM 1286 C C . SER A 1 171 ? 11.432 -7.557 -18.293 1.00 96.69 171 SER A C 1
ATOM 1288 O O . SER A 1 171 ? 11.104 -6.936 -19.293 1.00 96.69 171 SER A O 1
ATOM 1290 N N . THR A 1 172 ? 11.549 -8.889 -18.286 1.00 97.12 172 THR A N 1
ATOM 1291 C CA . THR A 1 172 ? 11.352 -9.721 -19.485 1.00 97.12 172 THR A CA 1
ATOM 1292 C C . THR A 1 172 ? 9.909 -9.649 -19.974 1.00 97.12 172 THR A C 1
ATOM 1294 O O . THR A 1 172 ? 9.669 -9.270 -21.114 1.00 97.12 172 THR A O 1
ATOM 1297 N N . SER A 1 173 ? 8.945 -9.894 -19.082 1.00 96.94 173 SER A N 1
ATOM 1298 C CA . SER A 1 173 ? 7.517 -9.787 -19.416 1.00 96.94 173 SER A CA 1
ATOM 1299 C C . SER A 1 173 ? 7.124 -8.361 -19.825 1.00 96.94 173 SER A C 1
ATOM 1301 O O . SER A 1 173 ? 6.270 -8.170 -20.689 1.00 96.94 173 SER A O 1
ATOM 1303 N N . LEU A 1 174 ? 7.761 -7.346 -19.231 1.00 97.25 174 LEU A N 1
ATOM 1304 C CA . LEU A 1 174 ? 7.544 -5.950 -19.608 1.00 97.25 174 LEU A CA 1
ATOM 1305 C C . LEU A 1 174 ? 8.040 -5.668 -21.036 1.00 97.25 174 LEU A C 1
ATOM 1307 O O . LEU A 1 174 ? 7.324 -5.045 -21.813 1.00 97.25 174 LEU A O 1
ATOM 1311 N N . ILE A 1 175 ? 9.236 -6.147 -21.386 1.00 98.06 175 ILE A N 1
ATOM 1312 C CA . ILE A 1 175 ? 9.820 -6.009 -22.726 1.00 98.06 175 ILE A CA 1
ATOM 1313 C C . ILE A 1 175 ? 8.943 -6.702 -23.778 1.00 98.06 175 ILE A C 1
ATOM 1315 O O . ILE A 1 175 ? 8.623 -6.089 -24.794 1.00 98.06 175 ILE A O 1
ATOM 1319 N N . GLU A 1 176 ? 8.490 -7.930 -23.514 1.00 97.94 176 GLU A N 1
ATOM 1320 C CA . GLU A 1 176 ? 7.573 -8.674 -24.394 1.00 97.94 176 GLU A CA 1
ATOM 1321 C C . GLU A 1 176 ? 6.243 -7.931 -24.596 1.00 97.94 176 GLU A C 1
ATOM 1323 O O . GLU A 1 176 ? 5.743 -7.821 -25.720 1.00 97.94 176 GLU A O 1
ATOM 1328 N N . SER A 1 177 ? 5.688 -7.362 -23.520 1.00 97.44 177 SER A N 1
ATOM 1329 C CA . SER A 1 177 ? 4.455 -6.573 -23.582 1.00 97.44 177 SER A CA 1
ATOM 1330 C C . SER A 1 177 ? 4.624 -5.289 -24.395 1.00 97.44 177 SER A C 1
ATOM 1332 O O . SER A 1 177 ? 3.694 -4.908 -25.101 1.00 97.44 177 SER A O 1
ATOM 1334 N N . LEU A 1 178 ? 5.770 -4.612 -24.293 1.00 97.75 178 LEU A N 1
ATOM 1335 C CA . LEU A 1 178 ? 6.052 -3.392 -25.054 1.00 97.75 178 LEU A CA 1
ATOM 1336 C C . LEU A 1 178 ? 6.276 -3.694 -26.534 1.00 97.75 178 LEU A C 1
ATOM 1338 O O . LEU A 1 178 ? 5.703 -3.011 -27.377 1.00 97.75 178 LEU A O 1
ATOM 1342 N N . SER A 1 179 ? 7.043 -4.744 -26.834 1.00 98.06 179 SER A N 1
ATOM 1343 C CA . SER A 1 179 ? 7.255 -5.232 -28.200 1.00 98.06 179 SER A CA 1
ATOM 1344 C C . SER A 1 179 ? 5.919 -5.540 -28.875 1.00 98.06 179 SER A C 1
ATOM 1346 O O . SER A 1 179 ? 5.634 -5.007 -29.943 1.00 98.06 179 SER A O 1
ATOM 1348 N N . SER A 1 180 ? 5.045 -6.286 -28.191 1.00 97.69 180 SER A N 1
ATOM 1349 C CA . SER A 1 180 ? 3.716 -6.629 -28.709 1.00 97.69 180 SER A CA 1
ATOM 1350 C C . SER A 1 180 ? 2.797 -5.411 -28.856 1.00 97.69 180 SER A C 1
ATOM 1352 O O . SER A 1 180 ? 2.025 -5.333 -29.804 1.00 97.69 180 SER A O 1
ATOM 1354 N N . LYS A 1 181 ? 2.845 -4.457 -27.914 1.00 97.25 181 LYS A N 1
ATOM 1355 C CA . LYS A 1 181 ? 1.967 -3.274 -27.918 1.00 97.25 181 LYS A CA 1
ATOM 1356 C C . LYS A 1 181 ? 2.302 -2.295 -29.043 1.00 97.25 181 LYS A C 1
ATOM 1358 O O . LYS A 1 181 ? 1.390 -1.686 -29.592 1.00 97.25 181 LYS A O 1
ATOM 1363 N N . HIS A 1 182 ? 3.588 -2.109 -29.323 1.00 96.94 182 HIS A N 1
ATOM 1364 C CA . HIS A 1 182 ? 4.067 -1.148 -30.317 1.00 96.94 182 HIS A CA 1
ATOM 1365 C C . HIS A 1 182 ? 4.401 -1.795 -31.667 1.00 96.94 182 HIS A C 1
ATOM 1367 O O . HIS A 1 182 ? 4.803 -1.078 -32.574 1.00 96.94 182 HIS A O 1
ATOM 1373 N N . ASP A 1 183 ? 4.231 -3.115 -31.797 1.00 97.00 183 ASP A N 1
ATOM 1374 C CA . ASP A 1 183 ? 4.608 -3.895 -32.984 1.00 97.00 183 ASP A CA 1
ATOM 1375 C C . ASP A 1 183 ? 6.078 -3.670 -33.392 1.00 97.00 183 ASP A C 1
ATOM 1377 O O . ASP A 1 183 ? 6.415 -3.441 -34.551 1.00 97.00 183 ASP A O 1
ATOM 1381 N N . VAL A 1 184 ? 6.972 -3.687 -32.394 1.00 97.00 184 VAL A N 1
ATOM 1382 C CA . VAL A 1 184 ? 8.418 -3.483 -32.579 1.00 97.00 184 VAL A CA 1
ATOM 1383 C C . VAL A 1 184 ? 9.211 -4.726 -32.159 1.00 97.00 184 VAL A C 1
ATOM 1385 O O . VAL A 1 184 ? 8.791 -5.433 -31.238 1.00 97.00 184 VAL A O 1
ATOM 1388 N N . PRO A 1 185 ? 10.388 -4.997 -32.755 1.00 97.56 185 PRO A N 1
ATOM 1389 C CA . PRO A 1 185 ? 11.241 -6.118 -32.370 1.00 97.56 185 PRO A CA 1
ATOM 1390 C C . PRO A 1 185 ? 11.662 -6.078 -30.896 1.00 97.56 185 PRO A C 1
ATOM 1392 O O . PRO A 1 185 ? 11.950 -5.014 -30.341 1.00 97.56 185 PRO A O 1
ATOM 1395 N N . ILE A 1 186 ? 11.775 -7.248 -30.264 1.00 97.88 186 ILE A N 1
ATOM 1396 C CA . ILE A 1 186 ? 12.215 -7.381 -28.864 1.00 97.88 186 ILE A CA 1
ATOM 1397 C C . ILE A 1 186 ? 13.629 -6.810 -28.674 1.00 97.88 186 ILE A C 1
ATOM 1399 O O . ILE A 1 186 ? 13.937 -6.218 -27.639 1.00 97.88 186 ILE A O 1
ATOM 1403 N N . GLU A 1 187 ? 14.496 -6.962 -29.670 1.00 97.31 187 GLU A N 1
ATOM 1404 C CA . GLU A 1 187 ? 15.863 -6.441 -29.697 1.00 97.31 187 GLU A CA 1
ATOM 1405 C C . GLU A 1 187 ? 15.881 -4.911 -29.611 1.00 97.31 187 GLU A C 1
ATOM 1407 O O . GLU A 1 187 ? 16.684 -4.349 -28.865 1.00 97.31 187 GLU A O 1
ATOM 1412 N N . MET A 1 188 ? 14.946 -4.247 -30.298 1.00 97.38 188 MET A N 1
ATOM 1413 C CA . MET A 1 188 ? 14.788 -2.793 -30.248 1.00 97.38 188 MET A CA 1
ATOM 1414 C C . MET A 1 188 ? 14.349 -2.345 -28.854 1.00 97.38 188 MET A C 1
ATOM 1416 O O . MET A 1 188 ? 14.958 -1.452 -28.267 1.00 97.38 188 MET A O 1
ATOM 1420 N N . VAL A 1 189 ? 13.350 -3.010 -28.264 1.00 98.06 189 VAL A N 1
ATOM 1421 C CA . VAL A 1 189 ? 12.911 -2.681 -26.899 1.00 98.06 189 VAL A CA 1
ATOM 1422 C C . VAL A 1 189 ? 14.049 -2.892 -25.898 1.00 98.06 189 VAL A C 1
ATOM 1424 O O . VAL A 1 189 ? 14.251 -2.067 -25.007 1.00 98.06 189 VAL A O 1
ATOM 1427 N N . ASN A 1 190 ? 14.829 -3.966 -26.045 1.00 97.56 190 ASN A N 1
ATOM 1428 C CA . ASN A 1 190 ? 15.985 -4.239 -25.192 1.00 97.56 190 ASN A CA 1
ATOM 1429 C C . ASN A 1 190 ? 17.055 -3.143 -25.274 1.00 97.56 190 ASN A C 1
ATOM 1431 O O . ASN A 1 190 ? 17.598 -2.764 -24.228 1.00 97.56 190 ASN A O 1
ATOM 1435 N N . SER A 1 191 ? 17.336 -2.621 -26.473 1.00 97.06 191 SER A N 1
ATOM 1436 C CA . SER A 1 191 ? 18.351 -1.579 -26.667 1.00 97.06 191 SER A CA 1
ATOM 1437 C C . SER A 1 191 ? 17.956 -0.260 -25.990 1.00 97.06 191 SER A C 1
ATOM 1439 O O . SER A 1 191 ? 18.809 0.414 -25.408 1.00 97.06 191 SER A O 1
ATOM 1441 N N . VAL A 1 192 ? 16.658 0.073 -25.964 1.00 97.38 192 VAL A N 1
ATOM 1442 C CA . VAL A 1 192 ? 16.137 1.282 -25.294 1.00 97.38 192 VAL A CA 1
ATOM 1443 C C . VAL A 1 192 ? 15.785 1.069 -23.818 1.00 97.38 192 VAL A C 1
ATOM 1445 O O . VAL A 1 192 ? 15.710 2.035 -23.051 1.00 97.38 192 VAL A O 1
ATOM 1448 N N . TYR A 1 193 ? 15.597 -0.178 -23.368 1.00 96.38 193 TYR A N 1
ATOM 1449 C CA . TYR A 1 193 ? 15.068 -0.460 -22.033 1.00 96.38 193 TYR A CA 1
ATOM 1450 C C . TYR A 1 193 ? 15.956 0.096 -20.922 1.00 96.38 193 TYR A C 1
ATOM 1452 O O . TYR A 1 193 ? 15.506 0.903 -20.112 1.00 96.38 193 TYR A O 1
ATOM 1460 N N . LYS A 1 194 ? 17.229 -0.309 -20.871 1.00 95.19 194 LYS A N 1
ATOM 1461 C CA . LYS A 1 194 ? 18.164 0.161 -19.836 1.00 95.19 194 LYS A CA 1
ATOM 1462 C C . LYS A 1 194 ? 18.382 1.682 -19.853 1.00 95.19 194 LYS A C 1
ATOM 1464 O O . LYS A 1 194 ? 18.309 2.259 -18.768 1.00 95.19 194 LYS A O 1
ATOM 1469 N N . PRO A 1 195 ? 18.663 2.331 -21.002 1.00 96.38 195 PRO A N 1
ATOM 1470 C CA . PRO A 1 195 ? 18.963 3.762 -21.014 1.00 96.38 195 PRO A CA 1
ATOM 1471 C C . PRO A 1 195 ? 17.737 4.652 -20.773 1.00 96.38 195 PRO A C 1
ATOM 1473 O O . PRO A 1 195 ? 17.899 5.730 -20.206 1.00 96.38 195 PRO A O 1
ATOM 1476 N N . CYS A 1 196 ? 16.532 4.225 -21.169 1.00 96.50 196 CYS A N 1
ATOM 1477 C CA . CYS A 1 196 ? 15.366 5.115 -21.197 1.00 96.50 196 CYS A CA 1
ATOM 1478 C C . CYS A 1 196 ? 14.194 4.628 -20.341 1.00 96.50 196 CYS A C 1
ATOM 1480 O O . CYS A 1 196 ? 13.610 5.409 -19.591 1.00 96.50 196 CYS A O 1
ATOM 1482 N N . LEU A 1 197 ? 13.849 3.342 -20.412 1.00 97.31 197 LEU A N 1
ATOM 1483 C CA . LEU A 1 197 ? 12.584 2.846 -19.856 1.00 97.31 197 LEU A CA 1
ATOM 1484 C C . LEU A 1 197 ? 12.716 2.366 -18.402 1.00 97.31 197 LEU A C 1
ATOM 1486 O O . LEU A 1 197 ? 11.812 2.556 -17.586 1.00 97.31 197 LEU A O 1
ATOM 1490 N N . ALA A 1 198 ? 13.849 1.752 -18.053 1.00 97.25 198 ALA A N 1
ATOM 1491 C CA . ALA A 1 198 ? 14.021 0.983 -16.823 1.00 97.25 198 ALA A CA 1
ATOM 1492 C C . ALA A 1 198 ? 13.828 1.828 -15.558 1.00 97.25 198 ALA A C 1
ATOM 1494 O O . ALA A 1 198 ? 13.188 1.378 -14.607 1.00 97.25 198 ALA A O 1
ATOM 1495 N N . THR A 1 199 ? 14.361 3.051 -15.533 1.00 97.56 199 THR A N 1
ATOM 1496 C CA . THR A 1 199 ? 14.230 3.948 -14.376 1.00 97.56 199 THR A CA 1
ATOM 1497 C C . THR A 1 199 ? 12.774 4.359 -14.160 1.00 97.56 199 THR A C 1
ATOM 1499 O O . THR A 1 199 ? 12.274 4.252 -13.041 1.00 97.56 199 THR A O 1
ATOM 1502 N N . GLY A 1 200 ? 12.072 4.759 -15.227 1.00 97.38 200 GLY A N 1
ATOM 1503 C CA . GLY A 1 200 ? 10.660 5.142 -15.167 1.00 97.38 200 GLY A CA 1
ATOM 1504 C C . GLY A 1 200 ? 9.756 3.978 -14.761 1.00 97.38 200 GLY A C 1
ATOM 1505 O O . GLY A 1 200 ? 8.943 4.120 -13.849 1.00 97.38 200 GLY A O 1
ATOM 1506 N N . ALA A 1 201 ? 9.956 2.805 -15.368 1.00 98.19 201 ALA A N 1
ATOM 1507 C CA . ALA A 1 201 ? 9.210 1.590 -15.052 1.00 98.19 201 ALA A CA 1
ATOM 1508 C C . ALA A 1 201 ? 9.404 1.157 -13.589 1.00 98.19 201 ALA A C 1
ATOM 1510 O O . ALA A 1 201 ? 8.430 0.911 -12.879 1.00 98.19 201 ALA A O 1
ATOM 1511 N N . ARG A 1 202 ? 10.650 1.127 -13.090 1.00 98.12 202 ARG A N 1
ATOM 1512 C CA . ARG A 1 202 ? 10.940 0.813 -11.676 1.00 98.12 202 ARG A CA 1
ATOM 1513 C C . ARG A 1 202 ? 10.338 1.837 -10.721 1.00 98.12 202 ARG A C 1
ATOM 1515 O O . ARG A 1 202 ? 9.805 1.447 -9.684 1.00 98.12 202 ARG A O 1
ATOM 1522 N N . GLY A 1 203 ? 10.421 3.123 -11.067 1.00 98.06 203 GLY A N 1
ATOM 1523 C CA . GLY A 1 203 ? 9.797 4.199 -10.304 1.00 98.06 203 GLY A CA 1
ATOM 1524 C C . GLY A 1 203 ? 8.291 3.983 -10.182 1.00 98.06 203 GLY A C 1
ATOM 1525 O O . GLY A 1 203 ? 7.779 3.901 -9.072 1.00 98.06 203 GLY A O 1
ATOM 1526 N N . SER A 1 204 ? 7.606 3.781 -11.310 1.00 98.19 204 SER A N 1
ATOM 1527 C CA . SER A 1 204 ? 6.158 3.553 -11.346 1.00 98.19 204 SER A CA 1
ATOM 1528 C C . SER A 1 204 ? 5.735 2.282 -10.597 1.00 98.19 204 SER A C 1
ATOM 1530 O O . SER A 1 204 ? 4.812 2.335 -9.786 1.00 98.19 204 SER A O 1
ATOM 1532 N N . PHE A 1 205 ? 6.466 1.172 -10.762 1.00 98.25 205 PHE A N 1
ATOM 1533 C CA . PHE A 1 205 ? 6.255 -0.064 -9.997 1.00 98.25 205 PHE A CA 1
ATOM 1534 C C . PHE A 1 205 ? 6.339 0.183 -8.481 1.00 98.25 205 PHE A C 1
ATOM 1536 O O . PHE A 1 205 ? 5.442 -0.193 -7.729 1.00 98.25 205 PHE A O 1
ATOM 1543 N N . SER A 1 206 ? 7.401 0.857 -8.027 1.00 96.62 206 SER A N 1
ATOM 1544 C CA . SER A 1 206 ? 7.627 1.165 -6.608 1.00 96.62 206 SER A CA 1
ATOM 1545 C C . SER A 1 206 ? 6.569 2.114 -6.037 1.00 96.62 206 SER A C 1
ATOM 1547 O O . SER A 1 206 ? 6.058 1.896 -4.934 1.00 96.62 206 SER A O 1
ATOM 1549 N N . THR A 1 207 ? 6.197 3.150 -6.794 1.00 98.00 207 THR A N 1
ATOM 1550 C CA . THR A 1 207 ? 5.135 4.090 -6.419 1.00 98.00 207 THR A CA 1
ATOM 1551 C C . THR A 1 207 ? 3.799 3.373 -6.273 1.00 98.00 207 THR A C 1
ATOM 1553 O O . THR A 1 207 ? 3.116 3.576 -5.270 1.00 98.00 207 THR A O 1
ATOM 1556 N N . GLN A 1 208 ? 3.451 2.490 -7.213 1.00 97.50 208 GLN A N 1
ATOM 1557 C CA . GLN A 1 208 ? 2.212 1.721 -7.144 1.00 97.50 208 GLN A CA 1
ATOM 1558 C C . GLN A 1 208 ? 2.189 0.794 -5.923 1.00 97.50 208 GLN A C 1
ATOM 1560 O O . GLN A 1 208 ? 1.202 0.781 -5.191 1.00 97.50 208 GLN A O 1
ATOM 1565 N N . LEU A 1 209 ? 3.282 0.075 -5.639 1.00 94.38 209 LEU A N 1
ATOM 1566 C CA . LEU A 1 209 ? 3.380 -0.746 -4.426 1.00 94.38 209 LEU A CA 1
ATOM 1567 C C . LEU A 1 209 ? 3.247 0.084 -3.147 1.00 94.38 209 LEU A C 1
ATOM 1569 O O . LEU A 1 209 ? 2.552 -0.319 -2.219 1.00 94.38 209 LEU A O 1
ATOM 1573 N N . SER A 1 210 ? 3.879 1.257 -3.104 1.00 94.12 210 SER A N 1
ATOM 1574 C CA . SER A 1 210 ? 3.790 2.164 -1.955 1.00 94.12 210 SER A CA 1
ATOM 1575 C C . SER A 1 210 ? 2.366 2.690 -1.758 1.00 94.12 210 SER A C 1
ATOM 1577 O O . SER A 1 210 ? 1.904 2.802 -0.624 1.00 94.12 210 SER A O 1
ATOM 1579 N N . SER A 1 211 ? 1.653 2.985 -2.849 1.00 96.00 211 SER A N 1
ATOM 1580 C CA . SER A 1 211 ? 0.250 3.409 -2.821 1.00 96.00 211 SER A CA 1
ATOM 1581 C C . SER A 1 211 ? -0.668 2.296 -2.309 1.00 96.00 211 SER A C 1
ATOM 1583 O O . SER A 1 211 ? -1.454 2.532 -1.391 1.00 96.00 211 SER A O 1
ATOM 1585 N N . LEU A 1 212 ? -0.510 1.072 -2.823 1.00 93.38 212 LEU A N 1
ATOM 1586 C CA . LEU A 1 212 ? -1.265 -0.102 -2.376 1.00 93.38 212 LEU A CA 1
ATOM 1587 C C . LEU A 1 212 ? -1.000 -0.420 -0.897 1.00 93.38 212 LEU A C 1
ATOM 1589 O O . LEU A 1 212 ? -1.939 -0.662 -0.138 1.00 93.38 212 LEU A O 1
ATOM 1593 N N . GLU A 1 213 ? 0.262 -0.350 -0.460 1.00 92.06 213 GLU A N 1
ATOM 1594 C CA . GLU A 1 213 ? 0.625 -0.500 0.951 1.00 92.06 213 GLU A CA 1
ATOM 1595 C C . GLU A 1 213 ? -0.015 0.599 1.811 1.00 92.06 213 GLU A C 1
ATOM 1597 O O . GLU A 1 213 ? -0.559 0.307 2.874 1.00 92.06 213 GLU A O 1
ATOM 1602 N N . SER A 1 214 ? 0.002 1.854 1.355 1.00 92.81 214 SER A N 1
ATOM 1603 C CA . SER A 1 214 ? -0.626 2.967 2.072 1.00 92.81 214 SER A CA 1
ATOM 1604 C C . SER A 1 214 ? -2.140 2.784 2.199 1.00 92.81 214 SER A C 1
ATOM 1606 O O . SER A 1 214 ? -2.680 3.018 3.277 1.00 92.81 214 SER A O 1
ATOM 1608 N N . SER A 1 215 ? -2.819 2.341 1.135 1.00 92.88 215 SER A N 1
ATOM 1609 C CA . SER A 1 215 ? -4.261 2.056 1.152 1.00 92.88 215 SER A CA 1
ATOM 1610 C C . SER A 1 215 ? -4.599 0.980 2.183 1.00 92.88 215 SER A C 1
ATOM 1612 O O . SER A 1 215 ? -5.480 1.168 3.019 1.00 92.88 215 SER A O 1
ATOM 1614 N N . LEU A 1 216 ? -3.833 -0.113 2.194 1.00 91.25 216 LEU A N 1
ATOM 1615 C CA . LEU A 1 216 ? -3.997 -1.192 3.167 1.00 91.25 216 LEU A CA 1
ATOM 1616 C C . LEU A 1 216 ? -3.774 -0.711 4.605 1.00 91.25 216 LEU A C 1
ATOM 1618 O O . LEU A 1 216 ? -4.510 -1.098 5.511 1.00 91.25 216 LEU A O 1
ATOM 1622 N N . MET A 1 217 ? -2.770 0.141 4.830 1.00 91.44 217 MET A N 1
ATOM 1623 C CA . MET A 1 217 ? -2.515 0.712 6.154 1.00 91.44 217 MET A CA 1
ATOM 1624 C C . MET A 1 217 ? -3.664 1.609 6.628 1.00 91.44 217 MET A C 1
ATOM 1626 O O . MET A 1 217 ? -3.979 1.580 7.815 1.00 91.44 217 MET A O 1
ATOM 1630 N N . ILE A 1 218 ? -4.313 2.356 5.729 1.00 92.31 218 ILE A N 1
ATOM 1631 C CA . ILE A 1 218 ? -5.500 3.169 6.043 1.00 92.31 218 ILE A CA 1
ATOM 1632 C C . ILE A 1 218 ? -6.690 2.273 6.414 1.00 92.31 218 ILE A C 1
ATOM 1634 O O . ILE A 1 218 ? -7.353 2.521 7.417 1.00 92.31 218 ILE A O 1
ATOM 1638 N N . GLU A 1 219 ? -6.944 1.203 5.659 1.00 90.75 219 GLU A N 1
ATOM 1639 C CA . GLU A 1 219 ? -8.012 0.241 5.976 1.00 90.75 219 GLU A CA 1
ATOM 1640 C C . GLU A 1 219 ? -7.790 -0.447 7.330 1.00 90.75 219 GLU A C 1
ATOM 1642 O O . GLU A 1 219 ? -8.720 -0.610 8.130 1.00 90.75 219 GLU A O 1
ATOM 1647 N N . LEU A 1 220 ? -6.539 -0.821 7.612 1.00 91.31 220 LEU A N 1
ATOM 1648 C CA . LEU A 1 220 ? -6.152 -1.368 8.904 1.00 91.31 220 LEU A CA 1
ATOM 1649 C C . LEU A 1 220 ? -6.365 -0.336 10.017 1.00 91.31 220 LEU A C 1
ATOM 1651 O O . LEU A 1 220 ? -6.934 -0.683 11.049 1.00 91.31 220 LEU A O 1
ATOM 1655 N N . ALA A 1 221 ? -5.952 0.917 9.806 1.00 93.69 221 ALA A N 1
ATOM 1656 C CA . ALA A 1 221 ? -6.146 1.998 10.766 1.00 93.69 221 ALA A CA 1
ATOM 1657 C C . ALA A 1 221 ? -7.633 2.201 11.087 1.00 93.69 221 ALA A C 1
ATOM 1659 O O . ALA A 1 221 ? -8.003 2.140 12.255 1.00 93.69 221 ALA A O 1
ATOM 1660 N N . LYS A 1 222 ? -8.493 2.286 10.066 1.00 92.56 222 LYS A N 1
ATOM 1661 C CA . LYS A 1 222 ? -9.951 2.398 10.220 1.00 92.56 222 LYS A CA 1
ATOM 1662 C C . LYS A 1 222 ? -10.552 1.247 11.029 1.00 92.56 222 LYS A C 1
ATOM 1664 O O . LYS A 1 222 ? -11.398 1.447 11.893 1.00 92.56 222 LYS A O 1
ATOM 1669 N N . THR A 1 223 ? -10.089 0.022 10.784 1.00 90.00 223 THR A N 1
ATOM 1670 C CA . THR A 1 223 ? -10.542 -1.154 11.546 1.00 90.00 223 THR A CA 1
ATOM 1671 C C . THR A 1 223 ? -10.185 -1.045 13.034 1.00 90.00 223 THR A C 1
ATOM 1673 O O . THR A 1 223 ? -10.922 -1.542 13.886 1.00 90.00 223 THR A O 1
ATOM 1676 N N . TRP A 1 224 ? -9.050 -0.416 13.346 1.00 94.31 224 TRP A N 1
ATOM 1677 C CA . TRP A 1 224 ? -8.558 -0.219 14.708 1.00 94.31 224 TRP A CA 1
ATOM 1678 C C . TRP A 1 224 ? -9.087 1.048 15.380 1.00 94.31 224 TRP A C 1
ATOM 1680 O O . TRP A 1 224 ? -9.148 1.066 16.606 1.00 94.31 224 TRP A O 1
ATOM 1690 N N . GLU A 1 225 ? -9.514 2.065 14.630 1.00 95.56 225 GLU A N 1
ATOM 1691 C CA . GLU A 1 225 ? -10.199 3.252 15.163 1.00 95.56 225 GLU A CA 1
ATOM 1692 C C . GLU A 1 225 ? -11.414 2.854 16.001 1.00 95.56 225 GLU A C 1
ATOM 1694 O O . GLU A 1 225 ? -11.548 3.313 17.131 1.00 95.56 225 GLU A O 1
ATOM 1699 N N . GLU A 1 226 ? -12.229 1.914 15.514 1.00 93.19 226 GLU A N 1
ATOM 1700 C CA . GLU A 1 226 ? -13.369 1.365 16.263 1.00 93.19 226 GLU A CA 1
ATOM 1701 C C . GLU A 1 226 ? -12.940 0.739 17.599 1.00 93.19 226 GLU A C 1
ATOM 1703 O O . GLU A 1 226 ? -13.601 0.909 18.622 1.00 93.19 226 GLU A O 1
ATOM 1708 N N . VAL A 1 227 ? -11.812 0.022 17.607 1.00 95.00 227 VAL A N 1
ATOM 1709 C CA . VAL A 1 227 ? -11.294 -0.636 18.814 1.00 95.00 227 VAL A CA 1
ATOM 1710 C C . VAL A 1 227 ? -10.752 0.388 19.808 1.00 95.00 227 VAL A C 1
ATOM 1712 O O . VAL A 1 227 ? -10.973 0.245 21.010 1.00 95.00 227 VAL A O 1
ATOM 1715 N N . VAL A 1 228 ? -10.055 1.418 19.320 1.00 96.44 228 VAL A N 1
ATOM 1716 C CA . VAL A 1 228 ? -9.549 2.526 20.142 1.00 96.44 228 VAL A CA 1
ATOM 1717 C C . VAL A 1 228 ? -10.711 3.329 20.724 1.00 96.44 228 VAL A C 1
ATOM 1719 O O . VAL A 1 228 ? -10.679 3.660 21.907 1.00 96.44 228 VAL A O 1
ATOM 1722 N N . LEU A 1 229 ? -11.750 3.599 19.932 1.00 96.25 229 LEU A N 1
ATOM 1723 C CA . LEU A 1 229 ? -12.950 4.298 20.382 1.00 96.25 229 LEU A CA 1
ATOM 1724 C C . LEU A 1 229 ? -13.674 3.511 21.479 1.00 96.25 229 LEU A C 1
ATOM 1726 O O . LEU A 1 229 ? -13.934 4.066 22.545 1.00 96.25 229 LEU A O 1
ATOM 1730 N N . GLU A 1 230 ? -13.937 2.217 21.264 1.00 95.62 230 GLU A N 1
ATOM 1731 C CA . GLU A 1 230 ? -14.547 1.346 22.280 1.00 95.62 230 GLU A CA 1
ATOM 1732 C C . GLU A 1 230 ? -13.678 1.309 23.547 1.00 95.62 230 GLU A C 1
ATOM 1734 O O . GLU A 1 230 ? -14.176 1.492 24.657 1.00 95.62 230 GLU A O 1
ATOM 1739 N N . TRP A 1 231 ? -12.360 1.146 23.400 1.00 96.00 231 TRP A N 1
ATOM 1740 C CA . TRP A 1 231 ? -11.427 1.158 24.524 1.00 96.00 231 TRP A CA 1
ATOM 1741 C C . TRP A 1 231 ? -11.499 2.452 25.343 1.00 96.00 231 TRP A C 1
ATOM 1743 O O . TRP A 1 231 ? -11.624 2.396 26.570 1.00 96.00 231 TRP A O 1
ATOM 1753 N N . GLU A 1 232 ? -11.420 3.618 24.702 1.00 95.81 232 GLU A N 1
ATOM 1754 C CA . GLU A 1 232 ? -11.468 4.914 25.388 1.00 95.81 232 GLU A CA 1
ATOM 1755 C C . GLU A 1 232 ? -12.839 5.160 26.024 1.00 95.81 232 GLU A C 1
ATOM 1757 O O . GLU A 1 232 ? -12.920 5.586 27.181 1.00 95.81 232 GLU A O 1
ATOM 1762 N N . LEU A 1 233 ? -13.925 4.803 25.331 1.00 96.00 233 LEU A N 1
ATOM 1763 C CA . LEU A 1 233 ? -15.287 4.919 25.847 1.00 96.00 233 LEU A CA 1
ATOM 1764 C C . LEU A 1 233 ? -15.489 4.076 27.115 1.00 96.00 233 LEU A C 1
ATOM 1766 O O . LEU A 1 233 ? -16.085 4.540 28.089 1.00 96.00 233 LEU A O 1
ATOM 1770 N N . ARG A 1 234 ? -14.974 2.843 27.151 1.00 95.44 234 ARG A N 1
ATOM 1771 C CA . ARG A 1 234 ? -15.105 1.978 28.333 1.00 95.44 234 ARG A CA 1
ATOM 1772 C C . ARG A 1 234 ? -14.133 2.347 29.440 1.00 95.44 234 ARG A C 1
ATOM 1774 O O . ARG A 1 234 ? -14.529 2.442 30.600 1.00 95.44 234 ARG A O 1
ATOM 1781 N N . SER A 1 235 ? -12.867 2.573 29.114 1.00 94.69 235 SER A N 1
ATOM 1782 C CA . SER A 1 235 ? -11.834 2.872 30.111 1.00 94.69 235 SER A CA 1
ATOM 1783 C C . SER A 1 235 ? -12.022 4.249 30.758 1.00 94.69 235 SER A C 1
ATOM 1785 O O . SER A 1 235 ? -11.662 4.434 31.921 1.00 94.69 235 SER A O 1
ATOM 1787 N N . SER A 1 236 ? -12.613 5.224 30.057 1.00 94.25 236 SER A N 1
ATOM 1788 C CA . SER A 1 236 ? -12.981 6.525 30.638 1.00 94.25 236 SER A CA 1
ATOM 1789 C C . SER A 1 236 ? -14.031 6.395 31.739 1.00 94.25 236 SER A C 1
ATOM 1791 O O . SER A 1 236 ? -13.927 7.089 32.749 1.00 94.25 236 SER A O 1
ATOM 1793 N N . SER A 1 237 ? -14.970 5.450 31.625 1.00 93.12 237 SER A N 1
ATOM 1794 C CA . SER A 1 237 ? -15.959 5.206 32.682 1.00 93.12 237 SER A CA 1
ATOM 1795 C C . SER A 1 237 ? -15.311 4.757 33.994 1.00 93.12 237 SER A C 1
ATOM 1797 O O . SER A 1 237 ? -15.738 5.186 35.056 1.00 93.12 237 SER A O 1
ATOM 1799 N N . LEU A 1 238 ? -14.221 3.982 33.940 1.00 93.50 238 LEU A N 1
ATOM 1800 C CA . LEU A 1 238 ? -13.474 3.557 35.132 1.00 93.50 238 LEU A CA 1
ATOM 1801 C C . LEU A 1 238 ? -12.701 4.705 35.792 1.00 93.50 238 LEU A C 1
ATOM 1803 O O . LEU A 1 238 ? -12.351 4.606 36.967 1.00 93.50 238 LEU A O 1
ATOM 1807 N N . ARG A 1 239 ? -12.433 5.786 35.052 1.00 93.25 239 ARG A N 1
ATOM 1808 C CA . ARG A 1 239 ? -11.748 6.996 35.532 1.00 93.25 239 ARG A CA 1
ATOM 1809 C C . ARG A 1 239 ? -12.706 8.010 36.170 1.00 93.25 239 ARG A C 1
ATOM 1811 O O . ARG A 1 239 ? -12.237 9.031 36.665 1.00 93.25 239 ARG A O 1
ATOM 1818 N N . SER A 1 240 ? -14.015 7.747 36.174 1.00 92.62 240 SER A N 1
ATOM 1819 C CA . SER A 1 240 ? -15.002 8.654 36.762 1.00 92.62 240 SER A CA 1
ATOM 1820 C C . SER A 1 240 ? -14.754 8.858 38.259 1.00 92.62 240 SER A C 1
ATOM 1822 O O . SER A 1 240 ? -14.388 7.926 38.981 1.00 92.62 240 SER A O 1
ATOM 1824 N N . SER A 1 241 ? -14.988 10.079 38.745 1.00 90.19 241 SER A N 1
ATOM 1825 C CA . SER A 1 241 ? -14.708 10.473 40.135 1.00 90.19 241 SER A CA 1
ATOM 1826 C C . SER A 1 241 ? -15.351 9.533 41.160 1.00 90.19 241 SER A C 1
ATOM 1828 O O . SER A 1 241 ? -14.732 9.196 42.167 1.00 90.19 241 SER A O 1
ATOM 1830 N N . HIS A 1 242 ? -16.554 9.027 40.875 1.00 89.38 242 HIS A N 1
ATOM 1831 C CA . HIS A 1 242 ? -17.276 8.118 41.764 1.00 89.38 242 HIS A CA 1
ATOM 1832 C C . HIS A 1 242 ? -16.656 6.737 41.909 1.00 89.38 242 HIS A C 1
ATOM 1834 O O . HIS A 1 242 ? -16.697 6.157 42.991 1.00 89.38 242 HIS A O 1
ATOM 1840 N N . LEU A 1 243 ? -16.057 6.201 40.846 1.00 92.06 243 LEU A N 1
ATOM 1841 C CA . LEU A 1 243 ? -15.365 4.910 40.902 1.00 92.06 243 LEU A CA 1
ATOM 1842 C C . LEU A 1 243 ? -13.935 5.035 41.439 1.00 92.06 243 LEU A C 1
ATOM 1844 O O . LEU A 1 243 ? -13.299 4.025 41.751 1.00 92.06 243 LEU A O 1
ATOM 1848 N N . GLN A 1 244 ? -13.428 6.262 41.574 1.00 93.62 244 GLN A N 1
ATOM 1849 C CA . GLN A 1 244 ? -12.141 6.535 42.209 1.00 93.62 244 GLN A CA 1
ATOM 1850 C C . GLN A 1 244 ? -12.223 6.582 43.740 1.00 93.62 244 GLN A C 1
ATOM 1852 O O . GLN A 1 244 ? -11.188 6.490 44.397 1.00 93.62 244 GLN A O 1
ATOM 1857 N N . GLU A 1 245 ? -13.424 6.645 44.324 1.00 93.50 245 GLU A N 1
ATOM 1858 C CA . GLU A 1 245 ? -13.596 6.584 45.777 1.00 93.50 245 GLU A CA 1
ATOM 1859 C C . GLU A 1 245 ? -12.993 5.294 46.377 1.00 93.50 245 GLU A C 1
ATOM 1861 O O . GLU A 1 245 ? -13.187 4.209 45.816 1.00 93.50 245 GLU A O 1
ATOM 1866 N N . PRO A 1 246 ? -12.327 5.361 47.549 1.00 94.44 246 PRO A N 1
ATOM 1867 C CA . PRO A 1 246 ? -11.747 4.182 48.203 1.00 94.44 246 PRO A CA 1
ATOM 1868 C C . PRO A 1 246 ? -12.771 3.074 48.495 1.00 94.44 246 PRO A C 1
ATOM 1870 O O . PRO A 1 246 ? -12.459 1.889 48.437 1.00 94.44 246 PRO A O 1
ATOM 1873 N N . SER A 1 247 ? -14.027 3.452 48.750 1.00 93.69 247 SER A N 1
ATOM 1874 C CA . SER A 1 247 ? -15.156 2.536 48.970 1.00 93.69 247 SER A CA 1
ATOM 1875 C C . SER A 1 247 ? -15.441 1.616 47.771 1.00 93.69 247 SER A C 1
ATOM 1877 O O . SER A 1 247 ? -16.012 0.535 47.946 1.00 93.69 247 SER A O 1
ATOM 1879 N N . ASN A 1 248 ? -15.031 2.025 46.566 1.00 94.50 248 ASN A N 1
ATOM 1880 C CA . ASN A 1 248 ? -15.304 1.354 45.299 1.00 94.50 248 ASN A CA 1
ATOM 1881 C C . ASN A 1 248 ? -14.078 0.637 44.714 1.00 94.50 248 ASN A C 1
ATOM 1883 O O . ASN A 1 248 ? -14.166 0.113 43.605 1.00 94.50 248 ASN A O 1
ATOM 1887 N N . GLU A 1 249 ? -12.962 0.541 45.442 1.00 94.69 249 GLU A N 1
ATOM 1888 C CA . GLU A 1 249 ? -11.727 -0.094 44.958 1.00 94.69 249 GLU A CA 1
ATOM 1889 C C . GLU A 1 249 ? -11.958 -1.523 44.445 1.00 94.69 249 GLU A C 1
ATOM 1891 O O . GLU A 1 249 ? -11.665 -1.823 43.289 1.00 94.69 249 GLU A O 1
ATOM 1896 N N . SER A 1 250 ? -12.615 -2.373 45.239 1.00 94.88 250 SER A N 1
ATOM 1897 C CA . SER A 1 250 ? -12.895 -3.754 44.825 1.00 94.88 250 SER A CA 1
ATOM 1898 C C . SER A 1 250 ? -13.873 -3.848 43.642 1.00 94.88 250 SER A C 1
ATOM 1900 O O . SER A 1 250 ? -13.819 -4.793 42.852 1.00 94.88 250 SER A O 1
ATOM 1902 N N . LEU A 1 251 ? -14.794 -2.885 43.492 1.00 95.19 251 LEU A N 1
ATOM 1903 C CA . LEU A 1 251 ? -15.652 -2.803 42.304 1.00 95.19 251 LEU A CA 1
ATOM 1904 C C . LEU A 1 251 ? -14.812 -2.435 41.075 1.00 95.19 251 LEU A C 1
ATOM 1906 O O . LEU A 1 251 ? -14.938 -3.090 40.044 1.00 95.19 251 LEU A O 1
ATOM 1910 N N . ARG A 1 252 ? -13.936 -1.433 41.194 1.00 95.12 252 ARG A N 1
ATOM 1911 C CA . ARG A 1 252 ? -13.045 -0.978 40.123 1.00 95.12 252 ARG A CA 1
ATOM 1912 C C . ARG A 1 252 ? -12.105 -2.086 39.653 1.00 95.12 252 ARG A C 1
ATOM 1914 O O . ARG A 1 252 ? -11.972 -2.265 38.446 1.00 95.12 252 ARG A O 1
ATOM 1921 N N . GLU A 1 253 ? -11.511 -2.857 40.561 1.00 94.75 253 GLU A N 1
ATOM 1922 C CA . GLU A 1 253 ? -10.700 -4.037 40.219 1.00 94.75 253 GLU A CA 1
ATOM 1923 C C . GLU A 1 253 ? -11.504 -5.045 39.393 1.00 94.75 253 GLU A C 1
ATOM 1925 O O . GLU A 1 253 ? -11.094 -5.429 38.299 1.00 94.75 253 GLU A O 1
ATOM 1930 N N . GLN A 1 254 ? -12.702 -5.400 39.867 1.00 95.50 254 GLN A N 1
ATOM 1931 C CA . GLN A 1 254 ? -13.559 -6.370 39.190 1.00 95.50 254 GLN A CA 1
ATOM 1932 C C . GLN A 1 254 ? -14.016 -5.880 37.810 1.00 95.50 254 GLN A C 1
ATOM 1934 O O . GLN A 1 254 ? -14.070 -6.669 36.870 1.00 95.50 254 GLN A O 1
ATOM 1939 N N . LEU A 1 255 ? -14.350 -4.595 37.669 1.00 96.12 255 LEU A N 1
ATOM 1940 C CA . LEU A 1 255 ? -14.719 -4.002 36.383 1.00 96.12 255 LEU A CA 1
ATOM 1941 C C . LEU A 1 255 ? -13.522 -3.929 35.428 1.00 96.12 255 LEU A C 1
ATOM 1943 O O . LEU A 1 255 ? -13.685 -4.186 34.239 1.00 96.12 255 LEU A O 1
ATOM 1947 N N . THR A 1 256 ? -12.327 -3.635 35.945 1.00 95.75 256 THR A N 1
ATOM 1948 C CA . THR A 1 256 ? -11.076 -3.623 35.170 1.00 95.75 256 THR A CA 1
ATOM 1949 C C . THR A 1 256 ? -10.770 -5.010 34.607 1.00 95.75 256 THR A C 1
ATOM 1951 O O . THR A 1 256 ? -10.461 -5.137 33.422 1.00 95.75 256 THR A O 1
ATOM 1954 N N . GLU A 1 257 ? -10.915 -6.058 35.422 1.00 95.38 257 GLU A N 1
ATOM 1955 C CA . GLU A 1 257 ? -10.758 -7.454 35.001 1.00 95.38 257 GLU A CA 1
ATOM 1956 C C . GLU A 1 257 ? -11.752 -7.820 33.886 1.00 95.38 257 GLU A C 1
ATOM 1958 O O . GLU A 1 257 ? -11.351 -8.325 32.836 1.00 95.38 257 GLU A O 1
ATOM 1963 N N . ILE A 1 258 ? -13.046 -7.515 34.080 1.00 95.94 258 ILE A N 1
ATOM 1964 C CA . ILE A 1 258 ? -14.099 -7.800 33.087 1.00 95.94 258 ILE A CA 1
ATOM 1965 C C . ILE A 1 258 ? -13.810 -7.068 31.778 1.00 95.94 258 ILE A C 1
ATOM 1967 O O . ILE A 1 258 ? -13.884 -7.675 30.711 1.00 95.94 258 ILE A O 1
ATOM 1971 N N . LEU A 1 259 ? -13.503 -5.770 31.852 1.00 95.81 259 LEU A N 1
ATOM 1972 C CA . LEU A 1 259 ? -13.234 -4.955 30.674 1.00 95.81 259 LEU A CA 1
ATOM 1973 C C . LEU A 1 259 ? -12.021 -5.487 29.913 1.00 95.81 259 LEU A C 1
ATOM 1975 O O . LEU A 1 259 ? -12.096 -5.660 28.703 1.00 95.81 259 LEU A O 1
ATOM 1979 N N . THR A 1 260 ? -10.927 -5.790 30.613 1.00 96.12 260 THR A N 1
ATOM 1980 C CA . THR A 1 260 ? -9.715 -6.330 29.985 1.00 96.12 260 THR A CA 1
ATOM 1981 C C . THR A 1 260 ? -10.006 -7.662 29.295 1.00 96.12 260 THR A C 1
ATOM 1983 O O . THR A 1 260 ? -9.608 -7.862 28.148 1.00 96.12 260 THR A O 1
ATOM 1986 N N . SER A 1 261 ? -10.753 -8.552 29.958 1.00 95.25 261 SER A N 1
ATOM 1987 C CA . SER A 1 261 ? -11.155 -9.842 29.394 1.00 95.25 261 SER A CA 1
ATOM 1988 C C . SER A 1 261 ? -11.998 -9.677 28.125 1.00 95.25 261 SER A C 1
ATOM 1990 O O . SER A 1 261 ? -11.660 -10.272 27.103 1.00 95.25 261 SER A O 1
ATOM 1992 N N . TYR A 1 262 ? -13.016 -8.812 28.153 1.00 96.12 262 TYR A N 1
ATOM 1993 C CA . TYR A 1 262 ? -13.860 -8.498 26.993 1.00 96.12 262 TYR A CA 1
ATOM 1994 C C . TYR A 1 262 ? -13.067 -7.886 25.841 1.00 96.12 262 TYR A C 1
ATOM 1996 O O . TYR A 1 262 ? -13.131 -8.366 24.710 1.00 96.12 262 TYR A O 1
ATOM 2004 N N . MET A 1 263 ? -12.254 -6.866 26.126 1.00 97.00 263 MET A N 1
ATOM 2005 C CA . MET A 1 263 ? -11.448 -6.212 25.100 1.00 97.00 263 MET A CA 1
ATOM 2006 C C . MET A 1 263 ? -10.513 -7.208 24.421 1.00 97.00 263 MET A C 1
ATOM 2008 O O . MET A 1 263 ? -10.376 -7.175 23.205 1.00 97.00 263 MET A O 1
ATOM 2012 N N . LEU A 1 264 ? -9.903 -8.134 25.165 1.00 95.69 264 LEU A N 1
ATOM 2013 C CA . LEU A 1 264 ? -9.038 -9.157 24.582 1.00 95.69 264 LEU A CA 1
ATOM 2014 C C . LEU A 1 264 ? -9.823 -10.223 23.811 1.00 95.69 264 LEU A C 1
ATOM 2016 O O . LEU A 1 264 ? -9.476 -10.515 22.666 1.00 95.69 264 LEU A O 1
ATOM 2020 N N . ALA A 1 265 ? -10.834 -10.830 24.432 1.00 95.44 265 ALA A N 1
ATOM 2021 C CA . ALA A 1 265 ? -11.523 -12.001 23.898 1.00 95.44 265 ALA A CA 1
ATOM 2022 C C . ALA A 1 265 ? -12.493 -11.663 22.760 1.00 95.44 265 ALA A C 1
ATOM 2024 O O . ALA A 1 265 ? -12.509 -12.383 21.761 1.00 95.44 265 ALA A O 1
ATOM 2025 N N . ASP A 1 266 ? -13.238 -10.567 22.897 1.00 96.06 266 ASP A N 1
ATOM 2026 C CA . ASP A 1 266 ? -14.397 -10.259 22.056 1.00 96.06 266 ASP A CA 1
ATOM 2027 C C . ASP A 1 266 ? -14.133 -9.115 21.069 1.00 96.06 266 ASP A C 1
ATOM 2029 O O . ASP A 1 266 ? -14.743 -9.070 20.002 1.00 96.06 266 ASP A O 1
ATOM 2033 N N . VAL A 1 267 ? -13.187 -8.218 21.371 1.00 95.69 267 VAL A N 1
ATOM 2034 C CA . VAL A 1 267 ? -12.867 -7.073 20.499 1.00 95.69 267 VAL A CA 1
ATOM 2035 C C . VAL A 1 267 ? -11.561 -7.305 19.733 1.00 95.69 267 VAL A C 1
ATOM 2037 O O . VAL A 1 267 ? -11.543 -7.371 18.505 1.00 95.69 267 VAL A O 1
ATOM 2040 N N . ILE A 1 268 ? -10.449 -7.487 20.442 1.00 94.88 268 ILE A N 1
ATOM 2041 C CA . ILE A 1 268 ? -9.096 -7.471 19.875 1.00 94.88 268 ILE A CA 1
ATOM 2042 C C . ILE A 1 268 ? -8.747 -8.769 19.154 1.00 94.88 268 ILE A C 1
ATOM 2044 O O . ILE A 1 268 ? -8.377 -8.740 17.978 1.00 94.88 268 ILE A O 1
ATOM 2048 N N . ARG A 1 269 ? -8.837 -9.925 19.828 1.00 93.38 269 ARG A N 1
ATOM 2049 C CA . ARG A 1 269 ? -8.452 -11.214 19.227 1.00 93.38 269 ARG A CA 1
ATOM 2050 C C . ARG A 1 269 ? -9.288 -11.528 17.975 1.00 93.38 269 ARG A C 1
ATOM 2052 O O . ARG A 1 269 ? -8.687 -11.985 16.998 1.00 93.38 269 ARG A O 1
ATOM 2059 N N . PRO A 1 270 ? -10.611 -11.269 17.928 1.00 93.12 270 PRO A N 1
ATOM 2060 C CA . PRO A 1 270 ? -11.395 -11.433 16.707 1.00 93.12 270 PRO A CA 1
ATOM 2061 C C . PRO A 1 270 ? -10.923 -10.513 15.579 1.00 93.12 270 PRO A C 1
ATOM 2063 O O . PRO A 1 270 ? -10.676 -11.010 14.484 1.00 93.12 270 PRO A O 1
ATOM 2066 N N . LYS A 1 271 ? -10.685 -9.219 15.850 1.00 91.81 271 LYS A N 1
ATOM 2067 C CA . LYS A 1 271 ? -10.184 -8.263 14.844 1.00 91.81 271 LYS A CA 1
ATOM 2068 C C . LYS A 1 271 ? -8.802 -8.653 14.303 1.00 91.81 271 LYS A C 1
ATOM 2070 O O . LYS A 1 271 ? -8.572 -8.567 13.098 1.00 91.81 271 LYS A O 1
ATOM 2075 N N . ILE A 1 272 ? -7.902 -9.166 15.149 1.00 90.56 272 ILE A N 1
ATOM 2076 C CA . ILE A 1 272 ? -6.611 -9.729 14.709 1.00 90.56 272 ILE A CA 1
ATOM 2077 C C . ILE A 1 272 ? -6.829 -10.948 13.805 1.00 90.56 272 ILE A C 1
ATOM 2079 O O . ILE A 1 272 ? -6.180 -11.060 12.767 1.00 90.56 272 ILE A O 1
ATOM 2083 N N . LYS A 1 273 ? -7.734 -11.865 14.173 1.00 88.56 273 LYS A N 1
ATOM 2084 C CA . LYS A 1 273 ? -8.026 -13.067 13.374 1.00 88.56 273 LYS A CA 1
ATOM 2085 C C . LYS A 1 273 ? -8.627 -12.725 12.011 1.00 88.56 273 LYS A C 1
ATOM 2087 O O . LYS A 1 273 ? -8.267 -13.376 11.037 1.00 88.56 273 LYS A O 1
ATOM 2092 N N . THR A 1 274 ? -9.502 -11.722 11.926 1.00 85.50 274 THR A N 1
ATOM 2093 C CA . THR A 1 274 ? -10.128 -11.302 10.661 1.00 85.50 274 THR A CA 1
ATOM 2094 C C . THR A 1 274 ? -9.181 -10.490 9.782 1.00 85.50 274 THR A C 1
ATOM 2096 O O . THR A 1 274 ? -9.154 -10.700 8.575 1.00 85.50 274 THR A O 1
ATOM 2099 N N . ALA A 1 275 ? -8.360 -9.608 10.364 1.00 75.88 275 ALA A N 1
ATOM 2100 C CA . ALA A 1 275 ? -7.325 -8.878 9.625 1.00 75.88 275 ALA A CA 1
ATOM 2101 C C . ALA A 1 275 ? -6.148 -9.789 9.210 1.00 75.88 275 ALA A C 1
ATOM 2103 O O . ALA A 1 275 ? -5.434 -9.522 8.247 1.00 75.88 275 ALA A O 1
ATOM 2104 N N . GLY A 1 276 ? -5.944 -10.890 9.934 1.00 62.94 276 GLY A N 1
ATOM 2105 C CA . GLY A 1 276 ? -4.751 -11.732 9.893 1.00 62.94 276 GLY A CA 1
ATOM 2106 C C . GLY A 1 276 ? -4.330 -12.313 8.535 1.00 62.94 276 GLY A C 1
ATOM 2107 O O . GLY A 1 276 ? -3.145 -12.248 8.210 1.00 62.94 276 GLY A O 1
ATOM 2108 N N . PRO A 1 277 ? -5.224 -12.933 7.745 1.00 62.41 277 PRO A N 1
ATOM 2109 C CA . PRO A 1 277 ? -4.776 -13.737 6.608 1.00 62.41 277 PRO A CA 1
ATOM 2110 C C . PRO A 1 277 ? -4.497 -12.931 5.337 1.00 62.41 277 PRO A C 1
ATOM 2112 O O . PRO A 1 277 ? -3.526 -13.223 4.652 1.00 62.41 277 PRO A O 1
ATOM 2115 N N . SER A 1 278 ? -5.319 -11.935 5.004 1.00 65.00 278 SER A N 1
ATOM 2116 C CA . SER A 1 278 ? -5.262 -11.263 3.696 1.00 65.00 278 SER A CA 1
ATOM 2117 C C . SER A 1 278 ? -4.503 -9.938 3.721 1.00 65.00 278 SER A C 1
ATOM 2119 O O . SER A 1 278 ? -3.751 -9.660 2.788 1.00 65.00 278 SER A O 1
ATOM 2121 N N . SER A 1 279 ? -4.641 -9.130 4.779 1.00 63.47 279 SER A N 1
ATOM 2122 C CA . SER A 1 279 ? -3.980 -7.820 4.845 1.00 63.47 279 SER A CA 1
ATOM 2123 C C . SER A 1 279 ? -2.577 -7.887 5.463 1.00 63.47 279 SER A C 1
ATOM 2125 O O . SER A 1 279 ? -1.659 -7.231 4.970 1.00 63.47 279 SER A O 1
ATOM 2127 N N . LEU A 1 280 ? -2.343 -8.748 6.466 1.00 66.06 280 LEU A N 1
ATOM 2128 C CA . LEU A 1 280 ? -1.002 -8.894 7.061 1.00 66.06 280 LEU A CA 1
ATOM 2129 C C . LEU A 1 280 ? 0.006 -9.576 6.139 1.00 66.06 280 LEU A C 1
ATOM 2131 O O . LEU A 1 280 ? 1.199 -9.334 6.269 1.00 66.06 280 LEU A O 1
ATOM 2135 N N . GLN A 1 281 ? -0.428 -10.434 5.216 1.00 68.38 281 GLN A N 1
ATOM 2136 C CA . GLN A 1 281 ? 0.509 -11.110 4.311 1.00 68.38 281 GLN A CA 1
ATOM 2137 C C . GLN A 1 281 ? 1.098 -10.163 3.256 1.00 68.38 281 GLN A C 1
ATOM 2139 O O . GLN A 1 281 ? 2.201 -10.410 2.774 1.00 68.38 281 GLN A O 1
ATOM 2144 N N . ARG A 1 282 ? 0.389 -9.077 2.922 1.00 80.12 282 ARG A N 1
ATOM 2145 C CA . ARG A 1 282 ? 0.735 -8.192 1.800 1.00 80.12 282 ARG A CA 1
ATOM 2146 C C . ARG A 1 282 ? 1.669 -7.045 2.187 1.00 80.12 282 ARG A C 1
ATOM 2148 O O . ARG A 1 282 ? 2.534 -6.681 1.399 1.00 80.12 282 ARG A O 1
ATOM 2155 N N . SER A 1 283 ? 1.552 -6.506 3.405 1.00 87.00 283 SER A N 1
ATOM 2156 C CA . SER A 1 283 ? 2.445 -5.448 3.904 1.00 87.00 283 SER A CA 1
ATOM 2157 C C . SER A 1 283 ? 3.333 -5.949 5.051 1.00 87.00 283 SER A C 1
ATOM 2159 O O . SER A 1 283 ? 2.827 -6.242 6.140 1.00 87.00 283 SER A O 1
ATOM 2161 N N . PRO A 1 284 ? 4.671 -5.955 4.881 1.00 86.69 284 PRO A N 1
ATOM 2162 C CA . PRO A 1 284 ? 5.604 -6.239 5.971 1.00 86.69 284 PRO A CA 1
ATOM 2163 C C . PRO A 1 284 ? 5.450 -5.276 7.156 1.00 86.69 284 PRO A C 1
ATOM 2165 O O . PRO A 1 284 ? 5.658 -5.674 8.304 1.00 86.69 284 PRO A O 1
ATOM 2168 N N . LYS A 1 285 ? 5.072 -4.014 6.896 1.00 88.81 285 LYS A N 1
ATOM 2169 C CA . LYS A 1 285 ? 4.830 -3.010 7.941 1.00 88.81 285 LYS A CA 1
ATOM 2170 C C . LYS A 1 285 ? 3.584 -3.348 8.755 1.00 88.81 285 LYS A C 1
ATOM 2172 O O . LYS A 1 285 ? 3.677 -3.382 9.981 1.00 88.81 285 LYS A O 1
ATOM 2177 N N . ALA A 1 286 ? 2.466 -3.663 8.097 1.00 88.94 286 ALA A N 1
ATOM 2178 C CA . ALA A 1 286 ? 1.236 -4.095 8.764 1.00 88.94 286 ALA A CA 1
ATOM 2179 C C . ALA A 1 286 ? 1.461 -5.378 9.579 1.00 88.94 286 ALA A C 1
ATOM 2181 O O . ALA A 1 286 ? 1.107 -5.444 10.758 1.00 88.94 286 ALA A O 1
ATOM 2182 N N . ALA A 1 287 ? 2.132 -6.370 8.979 1.00 89.12 287 ALA A N 1
ATOM 2183 C CA . ALA A 1 287 ? 2.485 -7.625 9.635 1.00 89.12 287 ALA A CA 1
ATOM 2184 C C . ALA A 1 287 ? 3.288 -7.390 10.916 1.00 89.12 287 ALA A C 1
ATOM 2186 O O . ALA A 1 287 ? 2.984 -7.963 11.962 1.00 89.12 287 ALA A O 1
ATOM 2187 N N . LYS A 1 288 ? 4.313 -6.533 10.836 1.00 90.69 288 LYS A N 1
ATOM 2188 C CA . LYS A 1 288 ? 5.161 -6.194 11.975 1.00 90.69 288 LYS A CA 1
ATOM 2189 C C . LYS A 1 288 ? 4.374 -5.463 13.059 1.00 90.69 288 LYS A C 1
ATOM 2191 O O . LYS A 1 288 ? 4.494 -5.846 14.214 1.00 90.69 288 LYS A O 1
ATOM 2196 N N . ALA A 1 289 ? 3.553 -4.474 12.703 1.00 91.69 289 ALA A N 1
ATOM 2197 C CA . ALA A 1 289 ? 2.750 -3.723 13.667 1.00 91.69 289 ALA A CA 1
ATOM 2198 C C . ALA A 1 289 ? 1.801 -4.638 14.460 1.00 91.69 289 ALA A C 1
ATOM 2200 O O . ALA A 1 289 ? 1.804 -4.618 15.689 1.00 91.69 289 ALA A O 1
ATOM 2201 N N . ILE A 1 290 ? 1.057 -5.517 13.778 1.00 92.19 290 ILE A N 1
ATOM 2202 C CA . ILE A 1 290 ? 0.136 -6.448 14.448 1.00 92.19 290 ILE A CA 1
ATOM 2203 C C . ILE A 1 290 ? 0.876 -7.540 15.220 1.00 92.19 290 ILE A C 1
ATOM 2205 O O . ILE A 1 290 ? 0.447 -7.910 16.312 1.00 92.19 290 ILE A O 1
ATOM 2209 N N . LYS A 1 291 ? 2.008 -8.038 14.709 1.00 91.44 291 LYS A N 1
ATOM 2210 C CA . LYS A 1 291 ? 2.855 -8.978 15.452 1.00 91.44 291 LYS A CA 1
ATOM 2211 C C . LYS A 1 291 ? 3.380 -8.344 16.739 1.00 91.44 291 LYS A C 1
ATOM 2213 O O . LYS A 1 291 ? 3.263 -8.954 17.797 1.00 91.44 291 LYS A O 1
ATOM 2218 N N . ASP A 1 292 ? 3.931 -7.136 16.652 1.00 93.12 292 ASP A N 1
ATOM 2219 C CA . ASP A 1 292 ? 4.441 -6.393 17.803 1.00 93.12 292 ASP A CA 1
ATOM 2220 C C . ASP A 1 292 ? 3.310 -6.115 18.799 1.00 93.12 292 ASP A C 1
ATOM 2222 O O . ASP A 1 292 ? 3.503 -6.293 19.997 1.00 93.12 292 ASP A O 1
ATOM 2226 N N . PHE A 1 293 ? 2.121 -5.736 18.328 1.00 94.38 293 PHE A N 1
ATOM 2227 C CA . PHE A 1 293 ? 0.947 -5.559 19.179 1.00 94.38 293 PHE A CA 1
ATOM 2228 C C . PHE A 1 293 ? 0.576 -6.851 19.915 1.00 94.38 293 PHE A C 1
ATOM 2230 O O . PHE A 1 293 ? 0.514 -6.850 21.141 1.00 94.38 293 PHE A O 1
ATOM 2237 N N . ASN A 1 294 ? 0.430 -7.966 19.193 1.00 92.56 294 ASN A N 1
ATOM 2238 C CA . ASN A 1 294 ? 0.056 -9.261 19.765 1.00 92.56 294 ASN A CA 1
ATOM 2239 C C . ASN A 1 294 ? 1.085 -9.776 20.789 1.00 92.56 294 ASN A C 1
ATOM 2241 O O . ASN A 1 294 ? 0.710 -10.350 21.803 1.00 92.56 294 ASN A O 1
ATOM 2245 N N . LEU A 1 295 ? 2.380 -9.527 20.558 1.00 93.31 295 LEU A N 1
ATOM 2246 C CA . LEU A 1 295 ? 3.453 -9.870 21.502 1.00 93.31 295 LEU A CA 1
ATOM 2247 C C . LEU A 1 295 ? 3.419 -9.046 22.798 1.00 93.31 295 LEU A C 1
ATOM 2249 O O . LEU A 1 295 ? 3.978 -9.482 23.799 1.00 93.31 295 LEU A O 1
ATOM 2253 N N . ASN A 1 296 ? 2.808 -7.859 22.775 1.00 94.94 296 ASN A N 1
ATOM 2254 C CA . ASN A 1 296 ? 2.700 -6.971 23.935 1.00 94.94 296 ASN A CA 1
ATOM 2255 C C . ASN A 1 296 ? 1.334 -7.063 24.638 1.00 94.94 296 ASN A C 1
ATOM 2257 O O . ASN A 1 296 ? 1.109 -6.344 25.614 1.00 94.94 296 ASN A O 1
ATOM 2261 N N . LEU A 1 297 ? 0.425 -7.925 24.168 1.00 94.81 297 LEU A N 1
ATOM 2262 C CA . LEU A 1 297 ? -0.837 -8.172 24.860 1.00 94.81 297 LEU A CA 1
ATOM 2263 C C . LEU A 1 297 ? -0.595 -8.901 26.198 1.00 94.81 297 LEU A C 1
ATOM 2265 O O . LEU A 1 297 ? 0.379 -9.647 26.322 1.00 94.81 297 LEU A O 1
ATOM 2269 N N . PRO A 1 298 ? -1.468 -8.702 27.203 1.00 94.25 298 PRO A N 1
ATOM 2270 C CA . PRO A 1 298 ? -1.392 -9.423 28.473 1.00 94.25 298 PRO A CA 1
ATOM 2271 C C . PRO A 1 298 ? -1.428 -10.941 28.271 1.00 94.25 298 PRO A C 1
ATOM 2273 O O . PRO A 1 298 ? -2.222 -11.440 27.465 1.00 94.25 298 PRO A O 1
ATOM 2276 N N . ALA A 1 299 ? -0.594 -11.672 29.014 1.00 91.25 299 ALA A N 1
ATOM 2277 C CA . ALA A 1 299 ? -0.685 -13.125 29.074 1.00 91.25 299 ALA A CA 1
ATOM 2278 C C . ALA A 1 299 ? -1.886 -13.565 29.928 1.00 91.25 299 ALA A C 1
ATOM 2280 O O . ALA A 1 299 ? -2.330 -12.851 30.831 1.00 91.25 299 ALA A O 1
ATOM 2281 N N . ASP A 1 300 ? -2.404 -14.762 29.654 1.00 86.62 300 ASP A N 1
ATOM 2282 C CA . ASP A 1 300 ? -3.493 -15.330 30.446 1.00 86.62 300 ASP A CA 1
ATOM 2283 C C . ASP A 1 300 ? -3.012 -15.572 31.897 1.00 86.62 300 ASP A C 1
ATOM 2285 O O . ASP A 1 300 ? -1.950 -16.154 32.123 1.00 86.62 300 ASP A O 1
ATOM 2289 N N . GLY A 1 301 ? -3.796 -15.122 32.884 1.00 84.00 301 GLY A N 1
ATOM 2290 C CA . GLY A 1 301 ? -3.488 -15.275 34.315 1.00 84.00 301 GLY A CA 1
ATOM 2291 C C . GLY A 1 301 ? -2.660 -14.147 34.945 1.00 84.00 301 GLY A C 1
ATOM 2292 O O . GLY A 1 301 ? -2.308 -14.248 36.119 1.00 84.00 301 GLY A O 1
ATOM 2293 N N . GLU A 1 302 ? -2.355 -13.077 34.206 1.00 89.94 302 GLU A N 1
ATOM 2294 C CA . GLU A 1 302 ? -1.755 -11.868 34.781 1.00 89.94 302 GLU A CA 1
ATOM 2295 C C . GLU A 1 302 ? -2.717 -11.113 35.712 1.00 89.94 302 GLU A C 1
ATOM 2297 O O . GLU A 1 302 ? -3.940 -11.175 35.570 1.00 89.94 302 GLU A O 1
ATOM 2302 N N . ASP A 1 303 ? -2.151 -10.349 36.652 1.00 92.44 303 ASP A N 1
ATOM 2303 C CA . ASP A 1 303 ? -2.914 -9.440 37.510 1.00 92.44 303 ASP A CA 1
ATOM 2304 C C . ASP A 1 303 ? -3.745 -8.446 36.675 1.00 92.44 303 ASP A C 1
ATOM 2306 O O . ASP A 1 303 ? -3.311 -7.970 35.621 1.00 92.44 303 ASP A O 1
ATOM 2310 N N . SER A 1 304 ? -4.943 -8.101 37.154 1.00 88.06 304 SER A N 1
ATOM 2311 C CA . SER A 1 304 ? -5.905 -7.285 36.400 1.00 88.06 304 SER A CA 1
ATOM 2312 C C . SER A 1 304 ? -5.403 -5.864 36.136 1.00 88.06 304 SER A C 1
ATOM 2314 O O . SER A 1 304 ? -5.580 -5.337 35.036 1.00 88.06 304 SER A O 1
ATOM 2316 N N . ALA A 1 305 ? -4.743 -5.237 37.115 1.00 89.06 305 ALA A N 1
ATOM 2317 C CA . ALA A 1 305 ? -4.211 -3.887 36.960 1.00 89.06 305 ALA A CA 1
ATOM 2318 C C . ALA A 1 305 ? -2.993 -3.880 36.028 1.00 89.06 305 ALA A C 1
ATOM 2320 O O . ALA A 1 305 ? -2.843 -2.976 35.200 1.00 89.06 305 ALA A O 1
ATOM 2321 N N . GLN A 1 306 ? -2.140 -4.905 36.121 1.00 92.88 306 GLN A N 1
ATOM 2322 C CA . GLN A 1 306 ? -1.020 -5.080 35.196 1.00 92.88 306 GLN A CA 1
ATOM 2323 C C . GLN A 1 306 ? -1.501 -5.332 33.760 1.00 92.88 306 GLN A C 1
ATOM 2325 O O . GLN A 1 306 ? -0.998 -4.698 32.828 1.00 92.88 306 GLN A O 1
ATOM 2330 N N . SER A 1 307 ? -2.507 -6.191 33.589 1.00 93.38 307 SER A N 1
ATOM 2331 C CA . SER A 1 307 ? -3.100 -6.521 32.292 1.00 93.38 307 SER A CA 1
ATOM 2332 C C . SER A 1 307 ? -3.710 -5.289 31.625 1.00 93.38 307 SER A C 1
ATOM 2334 O O . SER A 1 307 ? -3.433 -5.019 30.458 1.00 93.38 307 SER A O 1
ATOM 2336 N N . MET A 1 308 ? -4.458 -4.477 32.378 1.00 93.25 308 MET A N 1
ATOM 2337 C CA . MET A 1 308 ? -5.032 -3.224 31.880 1.00 93.25 308 MET A CA 1
ATOM 2338 C C . MET A 1 308 ? -3.949 -2.249 31.397 1.00 93.25 308 MET A C 1
ATOM 2340 O O . MET A 1 308 ? -4.066 -1.682 30.312 1.00 93.25 308 MET A O 1
ATOM 2344 N N . ARG A 1 309 ? -2.858 -2.077 32.161 1.00 94.31 309 ARG A N 1
ATOM 2345 C CA . ARG A 1 309 ? -1.740 -1.191 31.779 1.00 94.31 309 ARG A CA 1
ATOM 2346 C C . ARG A 1 309 ? -1.011 -1.681 30.529 1.00 94.31 309 ARG A C 1
ATOM 2348 O O . ARG A 1 309 ? -0.681 -0.873 29.664 1.00 94.31 309 ARG A O 1
ATOM 2355 N N . LYS A 1 310 ? -0.761 -2.990 30.419 1.00 95.12 310 LYS A N 1
ATOM 2356 C CA . LYS A 1 310 ? -0.157 -3.584 29.217 1.00 95.12 310 LYS A CA 1
ATOM 2357 C C . LYS A 1 310 ? -1.056 -3.410 28.002 1.00 95.12 310 LYS A C 1
ATOM 2359 O O . LYS A 1 310 ? -0.573 -2.997 26.953 1.00 95.12 310 LYS A O 1
ATOM 2364 N N . LEU A 1 311 ? -2.354 -3.657 28.157 1.00 95.50 311 LEU A N 1
ATOM 2365 C CA . LEU A 1 311 ? -3.331 -3.467 27.094 1.00 95.50 311 LEU A CA 1
ATOM 2366 C C . LEU A 1 311 ? -3.405 -2.002 26.640 1.00 95.50 311 LEU A C 1
ATOM 2368 O O . LEU A 1 311 ? -3.392 -1.739 25.437 1.00 95.50 311 LEU A O 1
ATOM 2372 N N . GLN A 1 312 ? -3.400 -1.054 27.580 1.00 95.38 312 GLN A N 1
ATOM 2373 C CA . GLN A 1 312 ? -3.329 0.373 27.274 1.00 95.38 312 GLN A CA 1
ATOM 2374 C C . GLN A 1 312 ? -2.061 0.703 26.478 1.00 95.38 312 GLN A C 1
ATOM 2376 O O . GLN A 1 312 ? -2.138 1.271 25.394 1.00 95.38 312 GLN A O 1
ATOM 2381 N N . SER A 1 313 ? -0.897 0.272 26.974 1.00 96.44 313 SER A N 1
ATOM 2382 C CA . SER A 1 313 ? 0.394 0.529 26.332 1.00 96.44 313 SER A CA 1
ATOM 2383 C C . SER A 1 313 ? 0.491 -0.088 24.933 1.00 96.44 313 SER A C 1
ATOM 2385 O O . SER A 1 313 ? 0.985 0.557 24.005 1.00 96.44 313 SER A O 1
ATOM 2387 N N . ALA A 1 314 ? -0.006 -1.314 24.755 1.00 95.88 314 ALA A N 1
ATOM 2388 C CA . ALA A 1 314 ? -0.060 -1.978 23.459 1.00 95.88 314 ALA A CA 1
ATOM 2389 C C . ALA A 1 314 ? -0.976 -1.216 22.489 1.00 95.88 314 ALA A C 1
ATOM 2391 O O . ALA A 1 314 ? -0.583 -0.968 21.348 1.00 95.88 314 ALA A O 1
ATOM 2392 N N . THR A 1 315 ? -2.156 -0.793 22.957 1.00 95.19 315 THR A N 1
ATOM 2393 C CA . THR A 1 315 ? -3.122 -0.009 22.171 1.00 95.19 315 THR A CA 1
ATOM 2394 C C . THR A 1 315 ? -2.537 1.342 21.763 1.00 95.19 315 THR A C 1
ATOM 2396 O O . THR A 1 315 ? -2.566 1.677 20.583 1.00 95.19 315 THR A O 1
ATOM 2399 N N . ASP A 1 316 ? -1.911 2.078 22.685 1.00 95.69 316 ASP A N 1
ATOM 2400 C CA . ASP A 1 316 ? -1.255 3.362 22.403 1.00 95.69 316 ASP A CA 1
ATOM 2401 C C . ASP A 1 316 ? -0.114 3.219 21.384 1.00 95.69 316 ASP A C 1
ATOM 2403 O O . ASP A 1 316 ? 0.033 4.041 20.474 1.00 95.69 316 ASP A O 1
ATOM 2407 N N . LYS A 1 317 ? 0.690 2.154 21.506 1.00 96.44 317 LYS A N 1
ATOM 2408 C CA . LYS A 1 317 ? 1.789 1.867 20.578 1.00 96.44 317 LYS A CA 1
ATOM 2409 C C . LYS A 1 317 ? 1.271 1.539 19.180 1.00 96.44 317 LYS A C 1
ATOM 2411 O O . LYS A 1 317 ? 1.792 2.084 18.206 1.00 96.44 317 LYS A O 1
ATOM 2416 N N . LEU A 1 318 ? 0.254 0.680 19.072 1.00 94.75 318 LEU A N 1
ATOM 2417 C CA . LEU A 1 318 ? -0.358 0.343 17.787 1.00 94.75 318 LEU A CA 1
ATOM 2418 C C . LEU A 1 318 ? -1.028 1.571 17.162 1.00 94.75 318 LEU A C 1
ATOM 2420 O O . LEU A 1 318 ? -0.816 1.838 15.982 1.00 94.75 318 LEU A O 1
ATOM 2424 N N . ARG A 1 319 ? -1.750 2.366 17.961 1.00 95.69 319 ARG A N 1
ATOM 2425 C CA . ARG A 1 319 ? -2.348 3.641 17.549 1.00 95.69 319 ARG A CA 1
ATOM 2426 C C . ARG A 1 319 ? -1.300 4.554 16.908 1.00 95.69 319 ARG A C 1
ATOM 2428 O O . ARG A 1 319 ? -1.501 5.032 15.795 1.00 95.69 319 ARG A O 1
ATOM 2435 N N . GLY A 1 320 ? -0.147 4.729 17.560 1.00 95.81 320 GLY A N 1
ATOM 2436 C CA . GLY A 1 320 ? 0.967 5.515 17.022 1.00 95.81 320 GLY A CA 1
ATOM 2437 C C . GLY A 1 320 ? 1.556 4.942 15.725 1.00 95.81 320 GLY A C 1
ATOM 2438 O O . GLY A 1 320 ? 1.839 5.696 14.795 1.00 95.81 320 GLY A O 1
ATOM 2439 N N . GLN A 1 321 ? 1.699 3.616 15.624 1.00 94.44 321 GLN A N 1
ATOM 2440 C CA . GLN A 1 321 ? 2.183 2.947 14.406 1.00 94.44 321 GLN A CA 1
ATOM 2441 C C . GLN A 1 321 ? 1.218 3.099 13.222 1.00 94.44 321 GLN A C 1
ATOM 2443 O O . GLN A 1 321 ? 1.667 3.290 12.092 1.00 94.44 321 GLN A O 1
ATOM 2448 N N . LEU A 1 322 ? -0.089 3.031 13.483 1.00 93.75 322 LEU A N 1
ATOM 2449 C CA . LEU A 1 322 ? -1.152 3.184 12.487 1.00 93.75 322 LEU A CA 1
ATOM 2450 C C . LEU A 1 322 ? -1.552 4.647 12.250 1.00 93.75 322 LEU A C 1
ATOM 2452 O O . LEU A 1 322 ? -2.386 4.908 11.392 1.00 93.75 322 LEU A O 1
ATOM 2456 N N . ARG A 1 323 ? -0.938 5.597 12.974 1.00 95.81 323 ARG A N 1
ATOM 2457 C CA . ARG A 1 323 ? -1.254 7.036 12.929 1.00 95.81 323 ARG A CA 1
ATOM 2458 C C . ARG A 1 323 ? -2.731 7.337 13.199 1.00 95.81 323 ARG A C 1
ATOM 2460 O O . ARG A 1 323 ? -3.280 8.285 12.650 1.00 95.81 323 ARG A O 1
ATOM 2467 N N . ILE A 1 324 ? -3.350 6.533 14.053 1.00 96.12 324 ILE A N 1
ATOM 2468 C CA . ILE A 1 324 ? -4.724 6.743 14.499 1.00 96.12 324 ILE A CA 1
ATOM 2469 C C . ILE A 1 324 ? -4.724 7.894 15.512 1.00 96.12 324 ILE A C 1
ATOM 2471 O O . ILE A 1 324 ? -3.897 7.936 16.428 1.00 96.12 324 ILE A O 1
ATOM 2475 N N . SER A 1 325 ? -5.638 8.841 15.349 1.00 95.00 325 SER A N 1
ATOM 2476 C CA . SER A 1 325 ? -5.804 9.944 16.297 1.00 95.00 325 SER A CA 1
ATOM 2477 C C . SER A 1 325 ? -6.445 9.458 17.601 1.00 95.00 325 SER A C 1
ATOM 2479 O O . SER A 1 325 ? -7.158 8.458 17.633 1.00 95.00 325 SER A O 1
ATOM 2481 N N . VAL A 1 326 ? -6.181 10.159 18.705 1.00 93.62 326 VAL A N 1
ATOM 2482 C CA . VAL A 1 326 ? -6.946 9.942 19.943 1.00 93.62 326 VAL A CA 1
ATOM 2483 C C . VAL A 1 326 ? -8.376 10.428 19.692 1.00 93.62 326 VAL A C 1
ATOM 2485 O O . VAL A 1 326 ? -8.507 11.551 19.199 1.00 93.62 326 VAL A O 1
ATOM 2488 N N . PRO A 1 327 ? -9.413 9.638 20.033 1.00 96.19 327 PRO A N 1
ATOM 2489 C CA . PRO A 1 327 ? -10.792 10.090 19.936 1.00 96.19 327 PRO A CA 1
ATOM 2490 C C . PRO A 1 327 ? -10.994 11.415 20.670 1.00 96.19 327 PRO A C 1
ATOM 2492 O O . PRO A 1 327 ? -10.580 11.584 21.821 1.00 96.19 327 PRO A O 1
ATOM 2495 N N . THR A 1 328 ? -11.615 12.361 19.987 1.00 96.12 328 THR A N 1
ATOM 2496 C CA . THR A 1 328 ? -11.984 13.662 20.531 1.00 96.12 328 THR A CA 1
ATOM 2497 C C . THR A 1 328 ? -13.108 13.520 21.557 1.00 96.12 328 THR A C 1
ATOM 2499 O O . THR A 1 328 ? -13.834 12.524 21.605 1.00 96.12 328 THR A O 1
ATOM 2502 N N . THR A 1 329 ? -13.277 14.546 22.392 1.00 94.81 329 THR A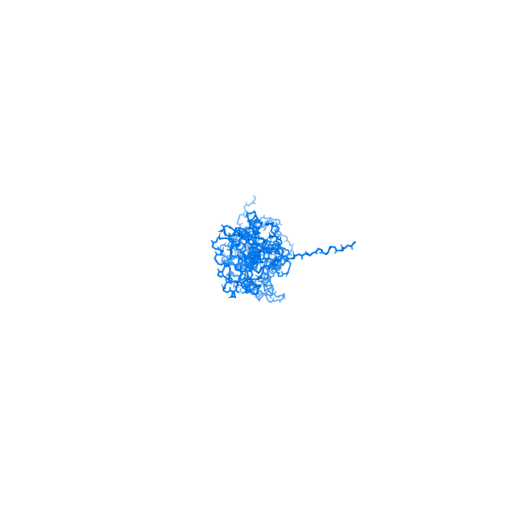 N 1
ATOM 2503 C CA . THR A 1 329 ? -14.386 14.616 23.354 1.00 94.81 329 THR A CA 1
ATOM 2504 C C . THR A 1 329 ? -15.747 14.483 22.663 1.00 94.81 329 THR A C 1
ATOM 2506 O O . THR A 1 329 ? -16.638 13.833 23.208 1.00 94.81 329 THR A O 1
ATOM 2509 N N . ASP A 1 330 ? -15.891 15.049 21.464 1.00 96.25 330 ASP A N 1
ATOM 2510 C CA . ASP A 1 330 ? -17.137 15.017 20.695 1.00 96.25 330 ASP A CA 1
ATOM 2511 C C . ASP A 1 330 ? -17.420 13.613 20.147 1.00 96.25 330 ASP A C 1
ATOM 2513 O O . ASP A 1 330 ? -18.520 13.101 20.345 1.00 96.25 330 ASP A O 1
ATOM 2517 N N . GLU A 1 331 ? -16.418 12.941 19.568 1.00 96.12 331 GLU A N 1
ATOM 2518 C CA . GLU A 1 331 ? -16.542 11.548 19.101 1.00 96.12 331 GLU A CA 1
ATOM 2519 C C . GLU A 1 331 ? -16.908 10.597 20.249 1.00 96.12 331 GLU A C 1
ATOM 2521 O O . GLU A 1 331 ? -17.774 9.732 20.104 1.00 96.12 331 GLU A O 1
ATOM 2526 N N . LEU A 1 332 ? -16.294 10.776 21.424 1.00 95.81 332 LEU A N 1
ATOM 2527 C CA . LEU A 1 332 ? -16.634 9.998 22.618 1.00 95.81 332 LEU A CA 1
ATOM 2528 C C . LEU A 1 332 ? -18.057 10.289 23.107 1.00 95.81 332 LEU A C 1
ATOM 2530 O O . LEU A 1 332 ? -18.758 9.368 23.524 1.00 95.81 332 LEU A O 1
ATOM 2534 N N . SER A 1 333 ? -18.493 11.549 23.051 1.00 95.38 333 SER A N 1
ATOM 2535 C CA . SER A 1 333 ? -19.846 11.961 23.433 1.00 95.38 333 SER A CA 1
ATOM 2536 C C . SER A 1 333 ? -20.908 11.367 22.501 1.00 95.38 333 SER A C 1
ATOM 2538 O O . SER A 1 333 ? -21.902 10.811 22.972 1.00 95.38 333 SER A O 1
ATOM 2540 N N . GLU A 1 334 ? -20.675 11.406 21.188 1.00 96.56 334 GLU A N 1
ATOM 2541 C CA . GLU A 1 334 ? -21.564 10.819 20.180 1.00 96.56 334 GLU A CA 1
ATOM 2542 C C . GLU A 1 334 ? -21.641 9.292 20.313 1.00 96.56 334 GLU A C 1
ATOM 2544 O O . GLU A 1 334 ? -22.736 8.716 20.339 1.00 96.56 334 GLU A O 1
ATOM 2549 N N . ALA A 1 335 ? -20.491 8.627 20.470 1.00 96.44 335 ALA A N 1
ATOM 2550 C CA . ALA A 1 335 ? -20.429 7.186 20.694 1.00 96.44 335 ALA A CA 1
ATOM 2551 C C . ALA A 1 335 ? -21.148 6.788 21.992 1.00 96.44 335 ALA A C 1
ATOM 2553 O O . ALA A 1 335 ? -21.921 5.824 22.012 1.00 96.44 335 ALA A O 1
ATOM 2554 N N . ARG A 1 336 ? -20.955 7.567 23.067 1.00 96.19 336 ARG A N 1
ATOM 2555 C CA . ARG A 1 336 ? -21.670 7.399 24.335 1.00 96.19 336 ARG A CA 1
ATOM 2556 C C . ARG A 1 336 ? -23.174 7.507 24.128 1.00 96.19 336 ARG A C 1
ATOM 2558 O O . ARG A 1 336 ? -23.885 6.592 24.531 1.00 96.19 336 ARG A O 1
ATOM 2565 N N . GLU A 1 337 ? -23.674 8.575 23.512 1.00 96.25 337 GLU A N 1
ATOM 2566 C CA . GLU A 1 337 ? -25.121 8.758 23.352 1.00 96.25 337 GLU A CA 1
ATOM 2567 C C . GLU A 1 337 ? -25.737 7.681 22.456 1.00 96.25 337 GLU A C 1
ATOM 2569 O O . GLU A 1 337 ? -26.780 7.124 22.799 1.00 96.25 337 GLU A O 1
ATOM 2574 N N . THR A 1 338 ? -25.054 7.301 21.375 1.00 96.88 338 THR A N 1
ATOM 2575 C CA . THR A 1 338 ? -25.464 6.178 20.519 1.00 96.88 338 THR A CA 1
ATOM 2576 C C . THR A 1 338 ? -25.609 4.897 21.337 1.00 96.88 338 THR A C 1
ATOM 2578 O O . THR A 1 338 ? -26.624 4.199 21.246 1.00 96.88 338 THR A O 1
ATOM 2581 N N . MET A 1 339 ? -24.631 4.606 22.195 1.00 96.44 339 MET A N 1
ATOM 2582 C CA . MET A 1 339 ? -24.663 3.429 23.050 1.00 96.44 339 MET A CA 1
ATOM 2583 C C . MET A 1 339 ? -25.782 3.494 24.104 1.00 96.44 339 MET A C 1
ATOM 2585 O O . MET A 1 339 ? -26.499 2.512 24.311 1.00 96.44 339 MET A O 1
ATOM 2589 N N . LEU A 1 340 ? -25.972 4.645 24.755 1.00 95.62 340 LEU A N 1
ATOM 2590 C CA . LEU A 1 340 ? -27.044 4.840 25.734 1.00 95.62 340 LEU A CA 1
ATOM 2591 C C . LEU A 1 340 ? -28.424 4.727 25.079 1.00 95.62 340 LEU A C 1
ATOM 2593 O O . LEU A 1 340 ? -29.328 4.120 25.652 1.00 95.62 340 LEU A O 1
ATOM 2597 N N . MET A 1 341 ? -28.593 5.248 23.864 1.00 95.62 341 MET A N 1
ATOM 2598 C CA . MET A 1 341 ? -29.818 5.098 23.083 1.00 95.62 341 MET A CA 1
ATOM 2599 C C . MET A 1 341 ? -30.112 3.624 22.779 1.00 95.62 341 MET A C 1
ATOM 2601 O O . MET A 1 341 ? -31.243 3.181 22.978 1.00 95.62 341 MET A O 1
ATOM 2605 N N . GLN A 1 342 ? -29.106 2.844 22.371 1.00 95.75 342 GLN A N 1
ATOM 2606 C CA . GLN A 1 342 ? -29.258 1.401 22.154 1.00 95.75 342 GLN A CA 1
ATOM 2607 C C . GLN A 1 342 ? -29.643 0.662 23.444 1.00 95.75 342 GLN A C 1
ATOM 2609 O O . GLN A 1 342 ? -30.545 -0.175 23.427 1.00 95.75 342 GLN A O 1
ATOM 2614 N N . MET A 1 343 ? -29.013 0.989 24.576 1.00 95.75 343 MET A N 1
ATOM 2615 C CA . MET A 1 343 ? -29.366 0.417 25.883 1.00 95.75 343 MET A CA 1
ATOM 2616 C C . MET A 1 343 ? -30.806 0.760 26.290 1.00 95.75 343 MET A C 1
ATOM 2618 O O . MET A 1 343 ? -31.544 -0.119 26.733 1.00 95.75 343 MET A O 1
ATOM 2622 N N . ARG A 1 344 ? -31.242 2.0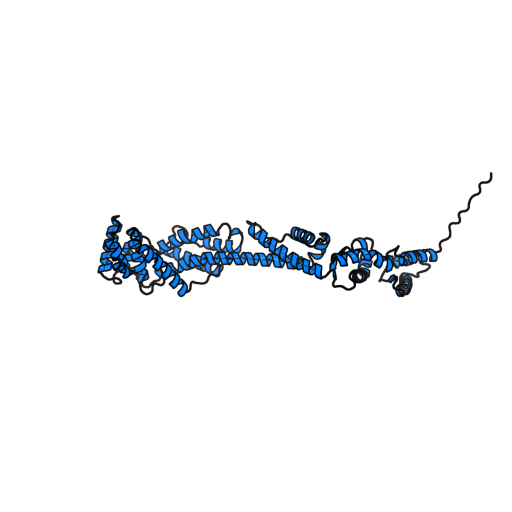12 26.093 1.00 94.88 344 ARG A N 1
ATOM 2623 C CA . ARG A 1 344 ? -32.630 2.432 26.348 1.00 94.88 344 ARG A CA 1
ATOM 2624 C C . ARG A 1 344 ? -33.616 1.715 25.428 1.00 94.88 344 ARG A C 1
ATOM 2626 O O . ARG A 1 344 ? -34.678 1.317 25.889 1.00 94.88 344 ARG A O 1
ATOM 2633 N N . ALA A 1 345 ? -33.276 1.517 24.154 1.00 94.19 345 ALA A N 1
ATOM 2634 C CA . ALA A 1 345 ? -34.105 0.751 23.226 1.00 94.19 345 ALA A CA 1
ATOM 2635 C C . ALA A 1 345 ? -34.270 -0.708 23.684 1.00 94.19 345 ALA A C 1
ATOM 2637 O O . ALA A 1 345 ? -35.380 -1.227 23.644 1.00 94.19 345 ALA A O 1
ATOM 2638 N N . GLN A 1 346 ? -33.205 -1.336 24.200 1.00 94.06 346 GLN A N 1
ATOM 2639 C CA . GLN A 1 346 ? -33.287 -2.678 24.792 1.00 94.06 346 GLN A CA 1
ATOM 2640 C C . GLN A 1 346 ? -34.184 -2.712 26.036 1.00 94.06 346 GLN A C 1
ATOM 2642 O O . GLN A 1 346 ? -34.968 -3.638 26.184 1.00 94.06 346 GLN A O 1
ATOM 2647 N N . LEU A 1 347 ? -34.141 -1.690 26.898 1.00 92.69 347 LEU A N 1
ATOM 2648 C CA . LEU A 1 347 ? -35.064 -1.602 28.038 1.00 92.69 347 LEU A CA 1
ATOM 2649 C C . LEU A 1 347 ? -36.529 -1.403 27.621 1.00 92.69 347 LEU A C 1
ATOM 2651 O O . LEU A 1 347 ? -37.427 -1.803 28.353 1.00 92.69 347 LEU A O 1
ATOM 2655 N N . ARG A 1 348 ? -36.807 -0.804 26.455 1.00 91.19 348 ARG A N 1
ATOM 2656 C CA . ARG A 1 348 ? -38.186 -0.703 25.931 1.00 91.19 348 ARG A CA 1
ATOM 2657 C C . ARG A 1 348 ? -38.736 -2.052 25.483 1.00 91.19 348 ARG A C 1
ATOM 2659 O O . ARG A 1 348 ? -39.953 -2.228 25.481 1.00 91.19 348 ARG A O 1
ATOM 2666 N N . ASP A 1 349 ? -37.867 -2.998 25.139 1.00 91.06 349 ASP A N 1
ATOM 2667 C CA . ASP A 1 349 ? -38.273 -4.376 24.898 1.00 91.06 349 ASP A CA 1
ATOM 2668 C C . ASP A 1 349 ? -38.502 -5.097 26.230 1.00 91.06 349 ASP A C 1
ATOM 2670 O O . ASP A 1 349 ? -37.579 -5.595 26.879 1.00 91.06 349 ASP A O 1
ATOM 2674 N N . MET A 1 350 ? -39.771 -5.169 26.625 1.00 85.00 350 MET A N 1
ATOM 2675 C CA . MET A 1 350 ? -40.208 -5.813 27.864 1.00 85.00 350 MET A CA 1
ATOM 2676 C C . MET A 1 350 ? -39.931 -7.327 27.903 1.00 85.00 350 MET A C 1
ATOM 2678 O O . MET A 1 350 ? -39.972 -7.928 28.983 1.00 85.00 350 MET A O 1
ATOM 2682 N N . ASN A 1 351 ? -39.593 -7.937 26.758 1.00 88.69 351 ASN A N 1
ATOM 2683 C CA . ASN A 1 351 ? -39.151 -9.331 26.677 1.00 88.69 351 ASN A CA 1
ATOM 2684 C C . ASN A 1 351 ? -37.684 -9.519 27.088 1.00 88.69 351 ASN A C 1
ATOM 2686 O O . ASN A 1 351 ? -37.238 -10.656 27.237 1.00 88.69 351 ASN A O 1
ATOM 2690 N N . THR A 1 352 ? -36.929 -8.435 27.298 1.00 90.12 352 THR A N 1
ATOM 2691 C CA . THR A 1 352 ? -35.578 -8.506 27.862 1.00 90.12 352 THR A CA 1
ATOM 2692 C C . THR A 1 352 ? -35.625 -9.216 29.212 1.00 90.12 352 THR A C 1
ATOM 2694 O O . THR A 1 352 ? -36.403 -8.829 30.089 1.00 90.12 352 THR A O 1
ATOM 2697 N N . ASP A 1 353 ? -34.798 -10.248 29.391 1.00 94.00 353 ASP A N 1
ATOM 2698 C CA . ASP A 1 353 ? -34.756 -11.017 30.634 1.00 94.00 353 ASP A CA 1
ATOM 2699 C C . ASP A 1 353 ? -34.424 -10.128 31.847 1.00 94.00 353 ASP A C 1
ATOM 2701 O O . ASP A 1 353 ? -33.700 -9.135 31.750 1.00 94.00 353 ASP A O 1
ATOM 2705 N N . GLY A 1 354 ? -34.981 -10.463 33.009 1.00 94.56 354 GLY A N 1
ATOM 2706 C CA . GLY A 1 354 ? -34.827 -9.713 34.253 1.00 94.56 354 GLY A CA 1
ATOM 2707 C C . GLY A 1 354 ? -33.376 -9.419 34.654 1.00 94.56 354 GLY A C 1
ATOM 2708 O O . GLY A 1 354 ? -33.083 -8.263 34.975 1.00 94.56 354 GLY A O 1
ATOM 2709 N N . PRO A 1 355 ? -32.447 -10.399 34.623 1.00 95.81 355 PRO A N 1
ATOM 2710 C CA . PRO A 1 355 ? -31.033 -10.146 34.890 1.00 95.81 355 PRO A CA 1
ATOM 2711 C C . PRO A 1 355 ? -30.421 -9.065 33.988 1.00 95.81 355 PRO A C 1
ATOM 2713 O O . PRO A 1 355 ? -29.759 -8.148 34.485 1.00 95.81 355 PRO A O 1
ATOM 2716 N N . ARG A 1 356 ? -30.650 -9.145 32.674 1.00 95.25 356 ARG A N 1
ATOM 2717 C CA . ARG A 1 356 ? -30.157 -8.178 31.690 1.00 95.25 356 ARG A CA 1
ATOM 2718 C C . ARG A 1 356 ? -30.835 -6.825 31.853 1.00 95.25 356 ARG A C 1
ATOM 2720 O O . ARG A 1 356 ? -30.146 -5.811 31.794 1.00 95.25 356 ARG A O 1
ATOM 2727 N N . TYR A 1 357 ? -32.139 -6.800 32.117 1.00 96.25 357 TYR A N 1
ATOM 2728 C CA . TYR A 1 357 ? -32.902 -5.575 32.358 1.00 96.25 357 TYR A CA 1
ATOM 2729 C C . TYR A 1 357 ? -32.351 -4.801 33.564 1.00 96.25 357 TYR A C 1
ATOM 2731 O O . TYR A 1 357 ? -32.065 -3.603 33.477 1.00 96.25 357 TYR A O 1
ATOM 2739 N N . LEU A 1 358 ? -32.124 -5.496 34.684 1.00 97.62 358 LEU A N 1
ATOM 2740 C CA . LEU A 1 358 ? -31.527 -4.904 35.881 1.00 97.62 358 LEU A CA 1
ATOM 2741 C C . LEU A 1 358 ? -30.111 -4.385 35.605 1.00 97.62 358 LEU A C 1
ATOM 2743 O O . LEU A 1 358 ? -29.773 -3.275 36.015 1.00 97.62 358 LEU A O 1
ATOM 2747 N N . LEU A 1 359 ? -29.282 -5.161 34.898 1.00 97.50 359 LEU A N 1
ATOM 2748 C CA . LEU A 1 359 ? -27.921 -4.747 34.560 1.00 97.50 359 LEU A CA 1
ATOM 2749 C C . LEU A 1 359 ? -27.914 -3.495 33.673 1.00 97.50 359 LEU A C 1
ATOM 2751 O O . LEU A 1 359 ? -27.216 -2.540 33.996 1.00 97.50 359 LEU A O 1
ATOM 2755 N N . LEU A 1 360 ? -28.711 -3.466 32.601 1.00 96.94 360 LEU A N 1
ATOM 2756 C CA . LEU A 1 360 ? -28.846 -2.307 31.712 1.00 96.94 360 LEU A CA 1
ATOM 2757 C C . LEU A 1 360 ? -29.289 -1.053 32.476 1.00 96.94 360 LEU A C 1
ATOM 2759 O O . LEU A 1 360 ? -28.713 0.015 32.278 1.00 96.94 360 LEU A O 1
ATOM 2763 N N . THR A 1 361 ? -30.248 -1.197 33.395 1.00 97.38 361 THR A N 1
ATOM 2764 C CA . THR A 1 361 ? -30.701 -0.099 34.263 1.00 97.38 361 THR A CA 1
ATOM 2765 C C . THR A 1 361 ? -29.540 0.458 35.092 1.00 97.38 361 THR A C 1
ATOM 2767 O O . THR A 1 361 ? -29.311 1.665 35.111 1.00 97.38 361 THR A O 1
ATOM 2770 N N . LEU A 1 362 ? -28.743 -0.411 35.724 1.00 97.62 362 LEU A N 1
ATOM 2771 C CA . LEU A 1 362 ? -27.578 0.011 36.511 1.00 97.62 362 LEU A CA 1
ATOM 2772 C C . LEU A 1 362 ? -26.508 0.703 35.659 1.00 97.62 362 LEU A C 1
ATOM 2774 O O . LEU A 1 362 ? -25.930 1.695 36.100 1.00 97.62 362 LEU A O 1
ATOM 2778 N N . LEU A 1 363 ? -26.244 0.206 34.448 1.00 97.06 363 LEU A N 1
ATOM 2779 C CA . LEU A 1 363 ? -25.278 0.820 33.534 1.00 97.06 363 LEU A CA 1
ATOM 2780 C C . LEU A 1 363 ? -25.719 2.228 33.109 1.00 97.06 363 LEU A C 1
ATOM 2782 O O . LEU A 1 363 ? -24.894 3.141 33.104 1.00 97.06 363 LEU A O 1
ATOM 2786 N N . LEU A 1 364 ? -27.009 2.420 32.817 1.00 96.62 364 LEU A N 1
ATOM 2787 C CA . LEU A 1 364 ? -27.576 3.728 32.481 1.00 96.62 364 LEU A CA 1
ATOM 2788 C C . LEU A 1 364 ? -27.527 4.704 33.665 1.00 96.62 364 LEU A C 1
ATOM 2790 O O . LEU A 1 364 ? -27.089 5.838 33.480 1.00 96.62 364 LEU A O 1
ATOM 2794 N N . LEU A 1 365 ? -27.892 4.263 34.876 1.00 95.88 365 LEU A N 1
ATOM 2795 C CA . LEU A 1 365 ? -27.795 5.089 36.090 1.00 95.88 365 LEU A CA 1
ATOM 2796 C C . LEU A 1 365 ? -26.356 5.549 36.345 1.00 95.88 365 LEU A C 1
ATOM 2798 O O . LEU A 1 365 ? -26.110 6.712 36.655 1.00 95.88 365 LEU A O 1
ATOM 2802 N N . HIS A 1 366 ? -25.380 4.655 36.172 1.00 95.50 366 HIS A N 1
ATOM 2803 C CA . HIS A 1 366 ? -23.973 5.028 36.292 1.00 95.50 366 HIS A CA 1
ATOM 2804 C C . HIS A 1 366 ? -23.508 5.980 35.193 1.00 95.50 366 HIS A C 1
ATOM 2806 O O . HIS A 1 366 ? -22.713 6.874 35.470 1.00 95.50 366 HIS A O 1
ATOM 2812 N N . ALA A 1 367 ? -24.001 5.818 33.965 1.00 94.50 367 ALA A N 1
ATOM 2813 C CA . ALA A 1 367 ? -23.675 6.723 32.872 1.00 94.50 367 ALA A CA 1
ATOM 2814 C C . ALA A 1 367 ? -24.261 8.130 33.073 1.00 94.50 367 ALA A C 1
ATOM 2816 O O . ALA A 1 367 ? -23.707 9.086 32.536 1.00 94.50 367 ALA A O 1
ATOM 2817 N N . GLN A 1 368 ? -25.348 8.270 33.840 1.00 92.94 368 GLN A N 1
ATOM 2818 C CA . GLN A 1 368 ? -25.955 9.555 34.212 1.00 92.94 368 GLN A CA 1
ATOM 2819 C C . GLN A 1 368 ? -25.208 10.285 35.337 1.00 92.94 368 GLN A C 1
ATOM 2821 O O . GLN A 1 368 ? -25.504 11.448 35.603 1.00 92.94 368 GLN A O 1
ATOM 2826 N N . MET A 1 369 ? -24.239 9.639 35.994 1.00 90.00 369 MET A N 1
ATOM 2827 C CA . MET A 1 369 ? -23.465 10.279 37.055 1.00 90.00 369 MET A CA 1
ATOM 2828 C C . MET A 1 369 ? -22.564 11.390 36.517 1.00 90.00 369 MET A C 1
ATOM 2830 O O . MET A 1 369 ? -21.966 11.277 35.444 1.00 90.00 369 MET A O 1
ATOM 2834 N N . GLU A 1 370 ? -22.436 12.454 37.309 1.00 78.44 370 GLU A N 1
ATOM 2835 C CA . GLU A 1 370 ? -21.590 13.597 36.987 1.00 78.44 370 GLU A CA 1
ATOM 2836 C C . GLU A 1 370 ? -20.134 13.166 36.742 1.00 78.44 370 GLU A C 1
ATOM 2838 O O . GLU A 1 370 ? -19.563 12.361 37.483 1.00 78.44 370 GLU A O 1
ATOM 2843 N N . GLY A 1 371 ? -19.534 13.688 35.670 1.00 77.62 371 GLY A N 1
ATOM 2844 C CA . GLY A 1 371 ? -18.162 13.364 35.272 1.00 77.62 371 GLY A CA 1
ATOM 2845 C C . GLY A 1 371 ? -17.992 12.038 34.519 1.00 77.62 371 GLY A C 1
ATOM 2846 O O . GLY A 1 371 ? -16.859 11.668 34.209 1.00 77.62 371 GLY A O 1
ATOM 2847 N N . SER A 1 372 ? -19.073 11.318 34.191 1.00 84.25 372 SER A N 1
ATOM 2848 C CA . SER A 1 372 ? -18.988 10.107 33.365 1.00 84.25 372 SER A CA 1
ATOM 2849 C C . SER A 1 372 ? -18.991 10.429 31.866 1.00 84.25 372 SER A C 1
ATOM 2851 O O . SER A 1 372 ? -20.047 10.555 31.247 1.00 84.25 372 SER A O 1
ATOM 2853 N N . MET A 1 373 ? -17.801 10.483 31.261 1.00 87.81 373 MET A N 1
ATOM 2854 C CA . MET A 1 373 ? -17.634 10.559 29.796 1.00 87.81 373 MET A CA 1
ATOM 2855 C C . MET A 1 373 ? -17.771 9.199 29.092 1.00 87.81 373 MET A C 1
ATOM 2857 O O . MET A 1 373 ? -17.885 9.149 27.872 1.00 87.81 373 MET A O 1
ATOM 2861 N N . GLY A 1 374 ? -17.773 8.101 29.852 1.00 93.31 374 GLY A N 1
ATOM 2862 C CA . GLY A 1 374 ? -17.798 6.739 29.325 1.00 93.31 374 GLY A CA 1
ATOM 2863 C C . GLY A 1 374 ? -19.076 5.964 29.629 1.00 93.31 374 GLY A C 1
ATOM 2864 O O . GLY A 1 374 ? -19.970 6.445 30.332 1.00 93.31 374 GLY A O 1
ATOM 2865 N N . VAL A 1 375 ? -19.120 4.720 29.147 1.00 95.75 375 VAL A N 1
ATOM 2866 C CA . VAL A 1 375 ? -20.168 3.738 29.471 1.00 95.75 375 VAL A CA 1
ATOM 2867 C C . VAL A 1 375 ? -19.528 2.510 30.105 1.00 95.75 375 VAL A C 1
ATOM 2869 O O . VAL A 1 375 ? -18.682 1.858 29.493 1.00 95.75 375 VAL A O 1
ATOM 2872 N N . LEU A 1 376 ? -19.951 2.158 31.322 1.00 95.69 376 LEU A N 1
ATOM 2873 C CA . LEU A 1 376 ? -19.411 0.991 32.019 1.00 95.69 376 LEU A CA 1
ATOM 2874 C C . LEU A 1 376 ? -19.663 -0.294 31.226 1.00 95.69 376 LEU A C 1
ATOM 2876 O O . LEU A 1 376 ? -20.744 -0.514 30.679 1.00 95.69 376 LEU A O 1
ATOM 2880 N N . TYR A 1 377 ? -18.658 -1.165 31.199 1.00 96.25 377 TYR A N 1
ATOM 2881 C CA . TYR A 1 377 ? -18.813 -2.547 30.766 1.00 96.25 377 TYR A CA 1
ATOM 2882 C C . TYR A 1 377 ? -18.804 -3.448 32.001 1.00 96.25 377 TYR A C 1
ATOM 2884 O O . TYR A 1 377 ? -17.902 -3.370 32.835 1.00 96.25 377 TYR A O 1
ATOM 2892 N N . SER A 1 378 ? -19.842 -4.265 32.162 1.00 96.12 378 SER A N 1
ATOM 2893 C CA . SER A 1 378 ? -20.024 -5.075 33.363 1.00 96.12 378 SER A CA 1
ATOM 2894 C C . SER A 1 378 ? -20.857 -6.319 33.082 1.00 96.12 378 SER A C 1
ATOM 2896 O O . SER A 1 378 ? -21.527 -6.418 32.058 1.00 96.12 378 SER A O 1
ATOM 2898 N N . THR A 1 379 ? -20.834 -7.264 34.018 1.00 95.69 379 THR A N 1
ATOM 2899 C CA . THR A 1 379 ? -21.644 -8.486 33.984 1.00 95.69 379 THR A CA 1
ATOM 2900 C C . THR A 1 379 ? -22.446 -8.621 35.279 1.00 95.69 379 THR A C 1
ATOM 2902 O O . THR A 1 379 ? -22.205 -7.906 36.257 1.00 95.69 379 THR A O 1
ATOM 2905 N N . GLY A 1 380 ? -23.384 -9.573 35.325 1.00 94.38 380 GLY A N 1
ATOM 2906 C CA . GLY A 1 380 ? -24.249 -9.803 36.492 1.00 94.38 380 GLY A CA 1
ATOM 2907 C C . GLY A 1 380 ? -23.495 -9.976 37.822 1.00 94.38 380 GLY A C 1
ATOM 2908 O O . GLY A 1 380 ? -24.008 -9.609 38.878 1.00 94.38 380 GLY A O 1
ATOM 2909 N N . ARG A 1 381 ? -22.235 -10.438 37.783 1.00 95.00 381 ARG A N 1
ATOM 2910 C CA . ARG A 1 381 ? -21.381 -10.621 38.972 1.00 95.00 381 ARG A CA 1
ATOM 2911 C C . ARG A 1 381 ? -21.074 -9.320 39.727 1.00 95.00 381 ARG A C 1
ATOM 2913 O O . ARG A 1 381 ? -20.745 -9.370 40.911 1.00 95.00 381 ARG A O 1
ATOM 2920 N N . CYS A 1 382 ? -21.193 -8.166 39.069 1.00 96.31 382 CYS A N 1
ATOM 2921 C CA . CYS A 1 382 ? -20.935 -6.855 39.667 1.00 96.31 382 CYS A CA 1
ATOM 2922 C C . CYS A 1 382 ? -22.183 -6.188 40.251 1.00 96.31 382 CYS A C 1
ATOM 2924 O O . CYS A 1 382 ? -22.039 -5.224 41.002 1.00 96.31 382 CYS A O 1
ATOM 2926 N N . VAL A 1 383 ? -23.391 -6.687 39.962 1.00 97.06 383 VAL A N 1
ATOM 2927 C CA . VAL A 1 383 ? -24.667 -6.048 40.341 1.00 97.06 383 VAL A CA 1
ATOM 2928 C C . VAL A 1 383 ? -24.723 -5.640 41.824 1.00 97.06 383 VAL A C 1
ATOM 2930 O O . VAL A 1 383 ? -25.028 -4.478 42.095 1.00 97.06 383 VAL A O 1
ATOM 2933 N N . PRO A 1 384 ? -24.364 -6.494 42.810 1.00 96.38 384 PRO A N 1
ATOM 2934 C CA . PRO A 1 384 ? -24.418 -6.098 44.220 1.00 96.38 384 PRO A CA 1
ATOM 2935 C C . PRO A 1 384 ? -23.489 -4.927 44.569 1.00 96.38 384 PRO A C 1
ATOM 2937 O O . PRO A 1 384 ? -23.800 -4.127 45.450 1.00 96.38 384 PRO A O 1
ATOM 2940 N N . ARG A 1 385 ? -22.333 -4.838 43.902 1.00 96.75 385 ARG A N 1
ATOM 2941 C CA . ARG A 1 385 ? -21.340 -3.781 44.123 1.00 96.75 385 ARG A CA 1
ATOM 2942 C C . ARG A 1 385 ? -21.719 -2.499 43.382 1.00 96.75 385 ARG A C 1
ATOM 2944 O O . ARG A 1 385 ? -21.590 -1.433 43.972 1.00 96.75 385 ARG A O 1
ATOM 2951 N N . LEU A 1 386 ? -22.266 -2.609 42.168 1.00 96.81 386 LEU A N 1
ATOM 2952 C CA . LEU A 1 386 ? -22.833 -1.480 41.423 1.00 96.81 386 LEU A CA 1
ATOM 2953 C C . LEU A 1 386 ? -23.942 -0.807 42.241 1.00 96.81 386 LEU A C 1
ATOM 2955 O O . LEU A 1 386 ? -23.820 0.368 42.565 1.00 96.81 386 LEU A O 1
ATOM 2959 N N . ILE A 1 387 ? -24.935 -1.567 42.724 1.00 97.38 387 ILE A N 1
ATOM 2960 C CA . ILE A 1 387 ? -26.005 -1.033 43.592 1.00 97.38 387 ILE A CA 1
ATOM 2961 C C . ILE A 1 387 ? -25.426 -0.350 44.837 1.00 97.38 387 ILE A C 1
ATOM 2963 O O . ILE A 1 387 ? -25.873 0.727 45.223 1.00 97.38 387 ILE A O 1
ATOM 2967 N N . ARG A 1 388 ? -24.408 -0.946 45.471 1.00 96.31 388 ARG A N 1
ATOM 2968 C CA . ARG A 1 388 ? -23.758 -0.339 46.642 1.00 96.31 388 ARG A CA 1
ATOM 2969 C C . ARG A 1 388 ? -23.105 1.002 46.307 1.00 96.31 388 ARG A C 1
ATOM 2971 O O . ARG A 1 388 ? -23.224 1.922 47.108 1.00 96.31 388 ARG A O 1
ATOM 2978 N N . SER A 1 389 ? -22.466 1.114 45.144 1.00 95.31 389 SER A N 1
ATOM 2979 C CA . SER A 1 389 ? -21.821 2.352 44.691 1.00 95.31 389 SER A CA 1
ATOM 2980 C C . SER A 1 389 ? -22.809 3.467 44.320 1.00 95.31 389 SER A C 1
ATOM 2982 O O . SER A 1 389 ? -22.411 4.623 44.240 1.00 95.31 389 SER A O 1
ATOM 2984 N N . LEU A 1 390 ? -24.101 3.152 44.159 1.00 95.00 390 LEU A N 1
ATOM 2985 C CA . LEU A 1 390 ? -25.173 4.139 43.973 1.00 95.00 390 LEU A CA 1
ATOM 2986 C C . LEU A 1 390 ? -25.669 4.754 45.297 1.00 95.00 390 LEU A C 1
ATOM 2988 O O . LEU A 1 390 ? -26.448 5.707 45.280 1.00 95.00 390 LEU A O 1
ATOM 2992 N N . ARG A 1 391 ? -25.254 4.231 46.460 1.00 94.06 391 ARG A N 1
ATOM 2993 C CA . ARG A 1 391 ? -25.737 4.708 47.765 1.00 94.06 391 ARG A CA 1
ATOM 2994 C C . ARG A 1 391 ? -25.398 6.188 47.969 1.00 94.06 391 ARG A C 1
ATOM 2996 O O . ARG A 1 391 ? -24.243 6.580 47.855 1.00 94.06 391 ARG A O 1
ATOM 3003 N N . GLY A 1 392 ? -26.409 6.987 48.314 1.00 91.62 392 GLY A N 1
ATOM 3004 C CA . GLY A 1 392 ? -26.270 8.437 48.503 1.00 91.62 392 GLY A CA 1
ATOM 3005 C C . GLY A 1 392 ? -26.240 9.240 47.199 1.00 91.62 392 GLY A C 1
ATOM 3006 O O . GLY A 1 392 ? -26.131 10.459 47.252 1.00 91.62 392 GLY A O 1
ATOM 3007 N N . ARG A 1 393 ? -26.338 8.569 46.044 1.00 91.44 393 ARG A N 1
ATOM 3008 C CA . ARG A 1 393 ? -26.365 9.183 44.707 1.00 91.44 393 ARG A CA 1
ATOM 3009 C C . ARG A 1 393 ? -27.703 8.992 43.998 1.00 91.44 393 ARG A C 1
ATOM 3011 O O . ARG A 1 393 ? -28.035 9.767 43.113 1.00 91.44 393 ARG A O 1
ATOM 3018 N N . VAL A 1 394 ? -28.449 7.965 44.392 1.00 93.75 394 VAL A N 1
ATOM 3019 C CA . VAL A 1 394 ? -29.865 7.780 44.064 1.00 93.75 394 VAL A CA 1
ATOM 3020 C C . VAL A 1 394 ? -30.688 7.875 45.345 1.00 93.75 394 VAL A C 1
ATOM 3022 O O . VAL A 1 394 ? -30.147 7.700 46.445 1.00 93.75 394 VAL A O 1
ATOM 3025 N N . ASP A 1 395 ? -31.980 8.157 45.209 1.00 94.62 395 ASP A N 1
ATOM 3026 C CA . ASP A 1 395 ? -32.890 8.198 46.349 1.00 94.62 395 ASP A CA 1
ATOM 3027 C C . ASP A 1 395 ? -33.038 6.820 47.033 1.00 94.62 395 ASP A C 1
ATOM 3029 O O . ASP A 1 395 ? -32.626 5.760 46.541 1.00 94.62 395 ASP A O 1
ATOM 3033 N N . THR A 1 396 ? -33.585 6.837 48.246 1.00 95.31 396 THR A N 1
ATOM 3034 C CA . THR A 1 396 ? -33.741 5.629 49.064 1.00 95.31 396 THR A CA 1
ATOM 3035 C C . THR A 1 396 ? -34.749 4.642 48.481 1.00 95.31 396 THR A C 1
ATOM 3037 O O . THR A 1 396 ? -34.595 3.436 48.683 1.00 95.31 396 THR A O 1
ATOM 3040 N N . GLU A 1 397 ? -35.757 5.133 47.760 1.00 95.88 397 GLU A N 1
ATOM 3041 C CA . GLU A 1 397 ? -36.806 4.314 47.147 1.00 95.88 397 GLU A CA 1
ATOM 3042 C C . GLU A 1 397 ? -36.259 3.527 45.953 1.00 95.88 397 GLU A C 1
ATOM 3044 O O . GLU A 1 397 ? -36.372 2.298 45.931 1.00 95.88 397 GLU A O 1
ATOM 3049 N N . ALA A 1 398 ? -35.542 4.185 45.039 1.00 95.56 398 ALA A N 1
ATOM 3050 C CA . ALA A 1 398 ? -34.829 3.552 43.937 1.00 95.56 398 ALA A CA 1
ATOM 3051 C C . ALA A 1 398 ? -33.806 2.538 44.453 1.00 95.56 398 ALA A C 1
ATOM 3053 O O . ALA A 1 398 ? -33.708 1.428 43.929 1.00 95.56 398 ALA A O 1
ATOM 3054 N N . LEU A 1 399 ? -33.064 2.864 45.518 1.00 96.94 399 LEU A N 1
ATOM 3055 C CA . LEU A 1 399 ? -32.104 1.923 46.098 1.00 96.94 399 LEU A CA 1
ATOM 3056 C C . LEU A 1 399 ? -32.795 0.674 46.676 1.00 96.94 399 LEU A C 1
ATOM 3058 O O . LEU A 1 399 ? -32.263 -0.435 46.551 1.00 96.94 399 LEU A O 1
ATOM 3062 N N . SER A 1 400 ? -33.965 0.833 47.299 1.00 97.06 400 SER A N 1
ATOM 3063 C CA . SER A 1 400 ? -34.783 -0.280 47.796 1.00 97.06 400 SER A CA 1
ATOM 3064 C C . SER A 1 400 ? -35.293 -1.150 46.643 1.00 97.06 400 SER A C 1
ATOM 3066 O O . SER A 1 400 ? -35.095 -2.369 46.653 1.00 97.06 400 SER A O 1
ATOM 3068 N N . LEU A 1 401 ? -35.836 -0.520 45.597 1.00 97.19 401 LEU A N 1
ATOM 3069 C CA . LEU A 1 401 ? -36.310 -1.182 44.382 1.00 97.19 401 LEU A CA 1
ATOM 3070 C C . LEU A 1 401 ? -35.201 -1.994 43.699 1.00 97.19 401 LEU A C 1
ATOM 3072 O O . LEU A 1 401 ? -35.388 -3.175 43.393 1.00 97.19 401 LEU A O 1
ATOM 3076 N N . LEU A 1 402 ? -34.020 -1.399 43.512 1.00 97.75 402 LEU A N 1
ATOM 3077 C CA . LEU A 1 402 ? -32.861 -2.069 42.918 1.00 97.75 402 LEU A CA 1
ATOM 3078 C C . LEU A 1 402 ? -32.428 -3.291 43.741 1.00 97.75 402 LEU A C 1
ATOM 3080 O O . LEU A 1 402 ? -32.100 -4.335 43.172 1.00 97.75 402 LEU A O 1
ATOM 3084 N N . ASN A 1 403 ? -32.455 -3.200 45.075 1.00 97.44 403 ASN A N 1
ATOM 3085 C CA . ASN A 1 403 ? -32.146 -4.338 45.943 1.00 97.44 403 ASN A CA 1
ATOM 3086 C C . ASN A 1 403 ? -33.194 -5.450 45.840 1.00 97.44 403 ASN A C 1
ATOM 3088 O O . ASN A 1 403 ? -32.809 -6.611 45.698 1.00 97.44 403 ASN A O 1
ATOM 3092 N N . ALA A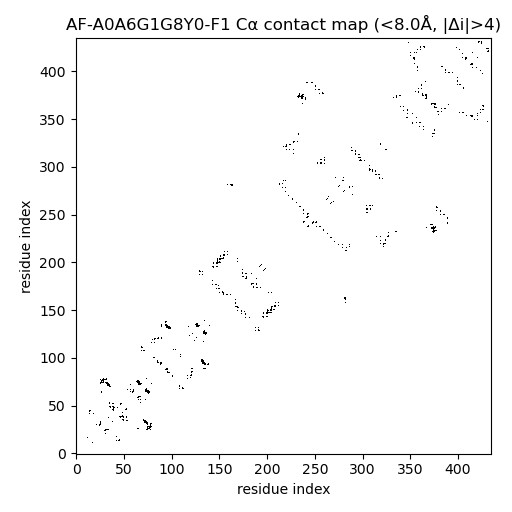 1 404 ? -34.483 -5.104 45.837 1.00 96.88 404 ALA A N 1
ATOM 3093 C CA . ALA A 1 404 ? -35.566 -6.068 45.678 1.00 96.88 404 ALA A CA 1
ATOM 3094 C C . ALA A 1 404 ? -35.492 -6.797 44.324 1.00 96.88 404 ALA A C 1
ATOM 3096 O O . ALA A 1 404 ? -35.661 -8.015 44.262 1.00 96.88 404 ALA A O 1
ATOM 3097 N N . CYS A 1 405 ? -35.191 -6.074 43.241 1.00 96.81 405 CYS A N 1
ATOM 3098 C CA . CYS A 1 405 ? -35.000 -6.661 41.913 1.00 96.81 405 CYS A CA 1
ATOM 3099 C C . CYS A 1 405 ? -33.762 -7.567 41.863 1.00 96.81 405 CYS A C 1
ATOM 3101 O O . CYS A 1 405 ? -33.826 -8.671 41.325 1.00 96.81 405 CYS A O 1
ATOM 3103 N N . LYS A 1 406 ? -32.650 -7.145 42.477 1.00 97.12 406 LYS A N 1
ATOM 3104 C CA . LYS A 1 406 ? -31.433 -7.961 42.612 1.00 97.12 406 LYS A CA 1
ATOM 3105 C C . LYS A 1 406 ? -31.710 -9.275 43.345 1.00 97.12 406 LYS A C 1
ATOM 3107 O O . LYS A 1 406 ? -31.245 -10.316 42.888 1.00 97.12 406 LYS A O 1
ATOM 3112 N N . ASP A 1 407 ? -32.441 -9.250 44.457 1.00 96.00 407 ASP A N 1
ATOM 3113 C CA . ASP A 1 407 ? -32.738 -10.462 45.233 1.00 96.00 407 ASP A CA 1
ATOM 3114 C C . ASP A 1 407 ? -33.678 -11.415 44.472 1.00 96.00 407 ASP A C 1
ATOM 3116 O O . ASP A 1 407 ? -33.468 -12.628 44.494 1.00 96.00 407 ASP A O 1
ATOM 3120 N N . GLN A 1 408 ? -34.634 -10.876 43.708 1.00 94.94 408 GLN A N 1
ATOM 3121 C CA . GLN A 1 408 ? -35.503 -11.658 42.822 1.00 94.94 408 GLN A CA 1
ATOM 3122 C C . GLN A 1 408 ? -34.723 -12.339 41.688 1.00 94.94 408 GLN A C 1
ATOM 3124 O O . GLN A 1 408 ? -34.842 -13.551 41.507 1.00 94.94 408 GLN A O 1
ATOM 3129 N N . VAL A 1 409 ? -33.871 -11.587 40.984 1.00 95.44 409 VAL A N 1
ATOM 3130 C CA . VAL A 1 409 ? -32.996 -12.114 39.923 1.00 95.44 409 VAL A CA 1
ATOM 3131 C C . VAL A 1 409 ? -32.041 -13.173 40.476 1.00 95.44 409 VAL A C 1
ATOM 3133 O O . VAL A 1 409 ? -31.842 -14.220 39.863 1.00 95.44 409 VAL A O 1
ATOM 3136 N N . LYS A 1 410 ? -31.471 -12.943 41.664 1.00 93.88 410 LYS A N 1
ATOM 3137 C CA . LYS A 1 410 ? -30.578 -13.903 42.328 1.00 93.88 410 LYS A CA 1
ATOM 3138 C C . LYS A 1 410 ? -31.292 -15.208 42.698 1.00 93.88 410 LYS A C 1
ATOM 3140 O O . LYS A 1 410 ? -30.652 -16.255 42.707 1.00 93.88 410 LYS A O 1
ATOM 3145 N N . ALA A 1 411 ? -32.593 -15.154 42.979 1.00 93.56 411 ALA A N 1
ATOM 3146 C CA . ALA A 1 411 ? -33.425 -16.333 43.212 1.00 93.56 411 ALA A CA 1
ATOM 3147 C C . ALA A 1 411 ? -33.789 -17.095 41.918 1.00 93.56 411 ALA A C 1
ATOM 3149 O O . ALA A 1 411 ? -34.499 -18.093 41.991 1.00 93.56 411 ALA A O 1
ATOM 3150 N N . GLY A 1 412 ? -33.313 -16.645 40.749 1.00 90.44 412 GLY A N 1
ATOM 3151 C CA . GLY A 1 412 ? -33.608 -17.254 39.449 1.00 90.44 412 GLY A CA 1
ATOM 3152 C C . GLY A 1 412 ? -34.971 -16.864 38.876 1.00 90.44 412 GLY A C 1
ATOM 3153 O O . GLY A 1 412 ? -35.388 -17.430 37.870 1.00 90.44 412 GLY A O 1
ATOM 3154 N N . ASN A 1 413 ? -35.662 -15.906 39.499 1.00 90.75 413 ASN A N 1
ATOM 3155 C CA . ASN A 1 413 ? -36.957 -15.431 39.033 1.00 90.75 413 ASN A CA 1
ATOM 3156 C C . ASN A 1 413 ? -36.778 -14.287 38.031 1.00 90.75 413 ASN A C 1
ATOM 3158 O O . ASN A 1 413 ? -35.954 -13.392 38.242 1.00 90.75 413 ASN A O 1
ATOM 3162 N N . ASP A 1 414 ? -37.601 -14.274 36.982 1.00 92.56 414 ASP A N 1
ATOM 3163 C CA . ASP A 1 414 ? -37.707 -13.108 36.105 1.00 92.56 414 ASP A CA 1
ATOM 3164 C C . ASP A 1 414 ? -38.380 -11.935 36.843 1.00 92.56 414 ASP A C 1
ATOM 3166 O O . ASP A 1 414 ? -39.093 -12.122 37.837 1.00 92.56 414 ASP A O 1
ATOM 3170 N N . LEU A 1 415 ? -38.136 -10.713 36.375 1.00 93.19 415 LEU A N 1
ATOM 3171 C CA . LEU A 1 415 ? -38.756 -9.504 36.903 1.00 93.19 415 LEU A CA 1
ATOM 3172 C C . LEU A 1 415 ? -40.172 -9.354 36.345 1.00 93.19 415 LEU A C 1
ATOM 3174 O O . LEU A 1 415 ? -40.387 -9.428 35.137 1.00 93.19 415 LEU A O 1
ATOM 3178 N N . ALA A 1 416 ? -41.136 -9.088 37.228 1.00 93.06 416 ALA A N 1
ATOM 3179 C CA . ALA A 1 416 ? -42.495 -8.760 36.811 1.00 93.06 416 ALA A CA 1
ATOM 3180 C C . ALA A 1 416 ? -42.509 -7.482 35.954 1.00 93.06 416 ALA A C 1
ATOM 3182 O O . ALA A 1 416 ? -41.678 -6.591 36.148 1.00 93.06 416 ALA A O 1
ATOM 3183 N N . MET A 1 417 ? -43.481 -7.377 35.045 1.00 91.38 417 MET A N 1
ATOM 3184 C CA . MET A 1 417 ? -43.638 -6.226 34.145 1.00 91.38 417 MET A CA 1
ATOM 3185 C C . MET A 1 417 ? -43.676 -4.893 34.895 1.00 91.38 417 MET A C 1
ATOM 3187 O O . MET A 1 417 ? -43.010 -3.948 34.482 1.00 91.38 417 MET A O 1
ATOM 3191 N N . ASP A 1 418 ? -44.380 -4.837 36.025 1.00 92.25 418 ASP A N 1
ATOM 3192 C CA . ASP A 1 418 ? -44.479 -3.621 36.838 1.00 92.25 418 ASP A CA 1
ATOM 3193 C C . ASP A 1 418 ? -43.108 -3.194 37.372 1.00 92.25 418 ASP A C 1
ATOM 3195 O O . ASP A 1 418 ? -42.715 -2.042 37.224 1.00 92.25 418 ASP A O 1
ATOM 3199 N N . LYS A 1 419 ? -42.295 -4.148 37.846 1.00 92.69 419 LYS A N 1
ATOM 3200 C CA . LYS A 1 419 ? -40.915 -3.870 38.271 1.00 92.69 419 LYS A CA 1
ATOM 3201 C C . LYS A 1 419 ? -40.026 -3.424 37.114 1.00 92.69 419 LYS A C 1
ATOM 3203 O O . LYS A 1 419 ? -39.175 -2.562 37.306 1.00 92.69 419 LYS A O 1
ATOM 3208 N N . LYS A 1 420 ? -40.197 -3.990 35.912 1.00 93.31 420 LYS A N 1
ATOM 3209 C CA . LYS A 1 420 ? -39.471 -3.530 34.714 1.00 93.31 420 LYS A CA 1
ATOM 3210 C C . LYS A 1 420 ? -39.849 -2.081 34.380 1.00 93.31 420 LYS A C 1
ATOM 3212 O O . LYS A 1 420 ? -38.955 -1.272 34.136 1.00 93.31 420 LYS A O 1
ATOM 3217 N N . LYS A 1 421 ? -41.137 -1.721 34.445 1.00 92.56 421 LYS A N 1
ATOM 3218 C CA . LYS A 1 421 ? -41.604 -0.334 34.260 1.00 92.56 421 LYS A CA 1
ATOM 3219 C C . LYS A 1 421 ? -41.017 0.613 35.306 1.00 92.56 421 LYS A C 1
ATOM 3221 O O . LYS A 1 421 ? -40.463 1.642 34.930 1.00 92.56 421 LYS A O 1
ATOM 3226 N N . GLU A 1 422 ? -41.059 0.238 36.584 1.00 94.19 422 GLU A N 1
ATOM 3227 C CA . GLU A 1 422 ? -40.472 1.023 37.679 1.00 94.19 422 GLU A CA 1
ATOM 3228 C C . GLU A 1 422 ? -38.961 1.233 37.481 1.00 94.19 422 GLU A C 1
ATOM 3230 O O . GLU A 1 422 ? -38.476 2.357 37.572 1.00 94.19 422 GLU A O 1
ATOM 3235 N N . LEU A 1 423 ? -38.213 0.180 37.125 1.00 94.69 423 LEU A N 1
ATOM 3236 C CA . LEU A 1 423 ? -36.784 0.286 36.805 1.00 94.69 423 LEU A CA 1
ATOM 3237 C C . LEU A 1 423 ? -36.519 1.162 35.571 1.00 94.69 423 LEU A C 1
ATOM 3239 O O . LEU A 1 423 ? -35.557 1.926 35.559 1.00 94.69 423 LEU A O 1
ATOM 3243 N N . GLY A 1 424 ? -37.365 1.073 34.541 1.00 92.31 424 GLY A N 1
ATOM 3244 C CA . GLY A 1 424 ? -37.271 1.918 33.348 1.00 92.31 424 GLY A CA 1
ATOM 3245 C C . GLY A 1 424 ? -37.474 3.399 33.674 1.00 92.31 424 GLY A C 1
ATOM 3246 O O . GLY A 1 424 ? -36.724 4.246 33.186 1.00 92.31 424 GLY A O 1
ATOM 3247 N N . ALA A 1 425 ? -38.420 3.707 34.565 1.00 93.56 425 ALA A N 1
ATOM 3248 C CA . ALA A 1 425 ? -38.699 5.069 35.012 1.00 93.56 425 ALA A CA 1
ATOM 3249 C C . ALA A 1 425 ? -37.515 5.714 35.757 1.00 93.56 425 ALA A C 1
ATOM 3251 O O . ALA A 1 425 ? -37.356 6.932 35.691 1.00 93.56 425 ALA A O 1
ATOM 3252 N N . LEU A 1 426 ? -36.642 4.916 36.393 1.00 93.88 426 LEU A N 1
ATOM 3253 C CA . LEU A 1 426 ? -35.422 5.426 37.036 1.00 93.88 426 LEU A CA 1
ATOM 3254 C C . LEU A 1 426 ? -34.419 6.033 36.043 1.00 93.88 426 LEU A C 1
ATOM 3256 O O . LEU A 1 426 ? -33.620 6.880 36.432 1.00 93.88 426 LEU A O 1
ATOM 3260 N N . VAL A 1 427 ? -34.417 5.583 34.784 1.00 92.75 427 VAL A N 1
ATOM 3261 C CA . VAL A 1 427 ? -33.413 5.974 33.775 1.00 92.75 427 VAL A CA 1
ATOM 3262 C C . VAL A 1 427 ? -33.983 6.842 32.655 1.00 92.75 427 VAL A C 1
ATOM 3264 O O . VAL A 1 427 ? -33.237 7.605 32.038 1.00 92.75 427 VAL A O 1
ATOM 3267 N N . ASP A 1 428 ? -35.284 6.750 32.384 1.00 88.00 428 ASP A N 1
ATOM 3268 C CA . ASP A 1 428 ? -36.010 7.624 31.462 1.00 88.00 428 ASP A CA 1
ATOM 3269 C C . ASP A 1 428 ? -37.470 7.748 31.954 1.00 88.00 428 ASP A C 1
ATOM 3271 O O . ASP A 1 428 ? -38.228 6.778 31.882 1.00 88.00 428 ASP A O 1
ATOM 3275 N N . PRO A 1 429 ? -37.894 8.932 32.440 1.00 78.31 429 PRO A N 1
ATOM 3276 C CA . PRO A 1 429 ? -39.232 9.136 33.003 1.00 78.31 429 PRO A CA 1
ATOM 3277 C C . PRO A 1 429 ? -40.371 8.744 32.054 1.00 78.31 429 PRO A C 1
ATOM 3279 O O . PRO A 1 429 ? -41.445 8.350 32.497 1.00 78.31 429 PRO A O 1
ATOM 3282 N N . ARG A 1 430 ? -40.127 8.776 30.736 1.00 75.94 430 ARG A N 1
ATOM 3283 C CA . ARG A 1 430 ? -41.126 8.454 29.704 1.00 75.94 430 ARG A CA 1
ATOM 3284 C C . ARG A 1 430 ? -41.550 6.983 29.694 1.00 75.94 430 ARG A C 1
ATOM 3286 O O . ARG A 1 430 ? -42.499 6.644 28.998 1.00 75.94 430 ARG A O 1
ATOM 3293 N N . PHE A 1 431 ? -40.870 6.104 30.432 1.00 71.38 431 PHE A N 1
ATOM 3294 C CA . PHE A 1 431 ? -41.287 4.707 30.596 1.00 71.38 431 PHE A CA 1
ATOM 3295 C C . PHE A 1 431 ? -42.530 4.543 31.486 1.00 71.38 431 PHE A C 1
ATOM 3297 O O . PHE A 1 431 ? -43.207 3.520 31.382 1.00 71.38 431 PHE A O 1
ATOM 3304 N N . GLY A 1 432 ? -42.841 5.529 32.338 1.00 59.25 432 GLY A N 1
ATOM 3305 C CA . GLY A 1 432 ? -44.006 5.496 33.228 1.00 59.25 432 GLY A CA 1
ATOM 3306 C C . GLY A 1 432 ? -45.345 5.796 32.543 1.00 59.25 432 GLY A C 1
ATOM 3307 O O . GLY A 1 432 ? -46.380 5.356 33.034 1.00 59.25 432 GLY A O 1
ATOM 3308 N N . ASP A 1 433 ? -45.325 6.479 31.392 1.00 57.06 433 ASP A N 1
ATOM 3309 C CA . ASP A 1 433 ? -46.527 7.073 30.778 1.00 57.06 433 ASP A CA 1
ATOM 3310 C C . ASP A 1 433 ? -47.136 6.250 29.625 1.00 57.06 433 ASP A C 1
ATOM 3312 O O . ASP A 1 433 ? -48.203 6.584 29.116 1.00 57.06 433 ASP A O 1
ATOM 3316 N N . SER A 1 434 ? -46.493 5.162 29.191 1.00 48.41 434 SER A N 1
ATOM 3317 C CA . SER A 1 434 ? -47.002 4.269 28.133 1.00 48.41 434 SER A CA 1
ATOM 3318 C C . SER A 1 434 ? -47.941 3.186 28.687 1.00 48.41 434 SER A C 1
ATOM 3320 O O . SER A 1 434 ? -47.650 1.987 28.601 1.00 48.41 434 SER A O 1
ATOM 3322 N N . GLY A 1 435 ? -49.025 3.636 29.326 1.00 44.84 435 GLY A N 1
ATOM 3323 C CA . GLY A 1 435 ? -50.161 2.826 29.783 1.00 44.84 435 GLY A CA 1
ATOM 3324 C C . GLY A 1 435 ? -51.251 2.709 28.732 1.00 44.84 435 GLY A C 1
ATOM 3325 O O . GLY A 1 435 ? -51.632 3.763 28.178 1.00 44.84 435 GLY A O 1
#

Sequence (435 aa):
MGDGKTIIFTPIVTPQGELANKVGDLLSGQVPWLEFSSLSLQFPAVFDGVPAAKSYFAEHSASGDLIATQNTVVSSRWLSNAGSSPRKSFEELGYADLSDLFKDMPKKVRGEITNQALESISGGSGSKLYENFLVRDELLDDMVEAAKTAAAAQAATQWEHSSRSALTLNSTSLIESLSSKHDVPIEMVNSVYKPCLATGARGSFSTQLSSLESSLMIELAKTWEEVVLEWELRSSSLRSSHLQEPSNESLREQLTEILTSYMLADVIRPKIKTAGPSSLQRSPKAAKAIKDFNLNLPADGEDSAQSMRKLQSATDKLRGQLRISVPTTDELSEARETMLMQMRAQLRDMNTDGPRYLLLTLLLLHAQMEGSMGVLYSTGRCVPRLIRSLRGRVDTEALSLLNACKDQVKAGNDLAMDKKKELGALVDPRFGDSG

Solvent-accessible surface area (backbone atoms only — not comparable to full-atom values): 23790 Å² total; per-residue (Å²): 140,78,86,80,78,81,81,80,80,75,81,83,79,46,72,67,55,54,48,50,49,54,50,47,33,23,57,70,25,79,32,55,64,49,47,30,60,61,48,17,70,74,36,53,93,80,15,81,38,45,68,46,39,48,55,56,44,50,63,53,23,72,76,61,48,32,47,66,58,96,59,36,39,30,15,40,46,22,50,55,60,66,36,48,62,35,24,53,36,30,73,75,73,34,32,24,72,41,55,76,83,46,66,91,49,56,72,72,58,43,66,72,43,44,62,58,53,49,41,69,44,50,70,75,50,73,60,48,76,34,92,49,29,41,35,27,47,66,55,50,53,52,49,36,54,50,37,21,53,53,29,27,50,49,35,55,54,48,57,75,70,44,74,74,68,86,88,70,87,60,62,66,66,50,41,52,51,50,15,66,72,69,75,45,58,58,68,54,42,55,49,42,29,73,84,64,27,45,64,49,16,52,48,32,21,51,51,41,44,52,50,54,47,49,52,51,46,51,55,53,27,57,63,44,49,58,53,52,45,52,48,52,31,33,55,40,27,65,67,13,67,74,46,64,37,79,93,28,45,72,52,44,51,55,36,42,37,51,40,45,50,43,45,43,66,70,50,46,51,48,52,49,62,68,46,44,72,71,57,31,47,64,28,72,66,54,32,48,50,54,50,54,33,62,72,43,44,58,62,91,90,58,57,46,71,60,31,44,51,33,41,50,53,28,50,55,50,45,31,62,75,50,66,50,75,79,77,48,74,65,58,36,47,51,52,39,50,55,50,52,51,53,52,51,54,50,63,68,40,78,84,51,53,33,63,60,44,54,48,52,44,52,40,49,52,55,36,69,39,83,74,35,68,14,45,67,56,83,57,82,91,45,48,76,51,54,59,56,71,39,64,89,76,54,57,73,64,60,54,50,51,54,49,56,51,50,53,40,36,74,73,73,42,71,61,53,68,68,58,50,36,56,51,39,32,76,72,40,65,73,52,67,71,82,119

Foldseek 3Di:
DDDDPDDDDDDDQDLVNVVVVVVVCQLQLVDFKDFLQVNCVSRVVQAVGSVRSLVVVVVVCVVVQWDDDPTMIGGPNNLLVVLPVQLVCCVPQQKGFCCVVCVPPDPVRCVRCVVVSLCSSCVPAQWDDQPRMIGHPVLLVVLQVLLLVVLLVLLVVCLQPDQADDRDRDVQVSLVVSCVVSVHDSVVSVSCCVVRRVVSSVVSNVVSLVVVLLVLLLVLLVLLLVLLLQLCQAVQLLVFPLCPDPLNVVVSQQLLQQSLCCSVPPNLVVSCVVCPRRSLSNDVLSVVLSVQLVVQQDDPPDRSVVRSVSNVVSSVSSCVSSVPDRDDLVNLQVVAVVVLVVLLVLLVPLPNWLLSLLVSLLQLLSCPDPSNSHTGDDHSVSLVVSLVSCVPVDDPVLSVLSVVSNVCVVVVHTDDSVSSLVSSCSRPVVSVVPD

Secondary structure (DSSP, 8-state):
--------------HHHHHHHHHHHHHHTSS-EEEHHHHHHH-TTT-SSHHHHHHHHHHHHTTSSEEE-SSEEEEHHHHHHHHHHHHHHHHHHSEEE-TTTTTTS-HHHHHHHHHHHHHHHHTT-SEEEETTEEEEHHHHHHHHHHHHHHHHHHHHHHHHH-SSSPP---HHHHHHHHHHHHT--HHHHHHHIIIIIHHHHHHHHHHHHHHHHHHHHHHHHHHHHHHHHHHHHHHHHHTSTTTTSGGGHHHHHHHHHHHHHHIIIIIIHHHHHHHTTTTTTT-HHHHHHHHHHHHTSPPTT--HHHHHHHHHHHHHHHHHHHTPPPPPHHHHHHHHHHHHHHHHHHHH-TTS-HHHHHHHHHHHHHHTSTT--S-----GGGHHHHHHHTBTTB-HHHHHHHHHHHHHHHTTPPPPHHHHHHHHHTT-GGGSS--

Radius of gyration: 45.42 Å; Cα contacts (8 Å, |Δi|>4): 482; chains: 1; bounding box: 103×48×139 Å

InterPro domains:
  IPR056761 E3 UFM1-protein ligase-like, C-terminal domain [PF25041] (350-409)